Protein AF-A0A8K1GF30-F1 (afdb_monomer)

Mean predicted aligned error: 19.23 Å

pLDDT: mean 71.31, std 22.0, range [22.95, 98.56]

Foldseek 3Di:
DQEEEEAQFAADDDDPLQDFQQFFWAQPVVLDTFLAPDHDPRTDTDCPSTPDDQDGQHCQVVLSVLLQVVCCVVLVGDGYHYQHQNDHQRSARLLDDLRNGRNPRVVNSVSSCVSVVSVVVSLVVDQAEEYEYEGEDAWPVQAWEKAFLQDLVCQQVVNDASCQTLAVLVSVVDDPQGRLCAPANCQHLQNVLCVLDVPHHYERYVVRRGQHVTDHDNGTNCSVPSGDNPHHRYGYIYTYGYPCLCVCVVVDPNSVSSCSSNDPPQFHQDWDWDADPNDIDDTHGDPDAHPPPRPCRQVVQCSLCVCLCVPQDFDWDDDRLEIEGEAEDQDPVRCVSVLVSLQSNLVSCVVSVAFAPLVQAAEAEWADRGPLDWHDRPPDIHHHDDVLSQVVVVCPVLQDDDPVCLVVVLVVVQVRLCRDPPSVPPDPVRSCVVSVHDRSVVSNVVSVVVVVVCVVVVNDPVVVVVVVVVVVDDDDDDDDDPPPDDDDDDDDHRYYYYYYYD

Radius of gyration: 29.89 Å; Cα contacts (8 Å, |Δi|>4): 818; chains: 1; bounding box: 76×62×80 Å

Solvent-accessible surface area (backbone atoms only — not comparable to full-atom values): 28215 Å² total; per-residue (Å²): 137,45,44,36,39,38,21,40,28,39,16,79,45,76,60,85,90,44,64,74,53,70,37,22,12,32,28,77,89,77,71,44,69,43,48,28,83,75,51,58,93,82,33,41,73,25,58,82,84,21,63,56,78,43,75,60,16,72,63,32,54,58,48,50,52,52,50,34,53,48,45,16,60,80,58,76,66,50,66,55,50,75,49,72,36,53,41,22,16,24,47,29,32,61,55,44,59,69,54,74,16,22,33,79,37,68,70,31,43,50,54,44,49,50,55,53,47,52,53,52,54,58,52,71,76,42,94,40,38,42,34,42,38,44,43,48,38,83,60,91,83,60,42,37,32,56,7,37,58,52,48,66,68,31,44,54,71,68,62,70,53,36,59,68,10,10,37,13,38,63,44,68,72,41,83,92,61,52,42,62,43,54,51,19,17,94,78,5,69,26,33,58,41,27,73,48,35,89,87,50,48,26,32,32,4,63,93,31,53,40,51,72,92,53,81,80,66,30,44,52,41,54,29,64,70,65,7,9,40,87,53,68,50,28,20,17,35,21,40,31,39,25,57,58,70,66,66,35,75,84,81,44,57,47,69,54,46,54,45,34,63,71,55,62,58,85,68,39,88,40,62,48,62,56,72,57,97,85,46,71,56,73,80,40,77,41,91,71,80,71,66,90,86,46,87,58,38,65,56,54,48,52,59,72,50,64,64,69,55,76,84,47,80,60,51,70,52,77,57,90,62,41,37,35,44,38,44,72,26,81,48,91,76,46,47,54,65,58,46,50,38,33,49,48,46,42,50,52,28,59,76,69,76,49,54,67,30,67,94,69,38,36,41,40,78,29,42,90,66,41,81,71,78,81,48,51,56,72,97,45,76,50,64,78,46,60,61,62,65,53,49,60,70,63,54,78,77,58,63,80,70,56,84,86,50,50,66,60,52,45,52,50,52,51,56,58,50,51,48,37,88,96,35,73,90,50,53,73,66,55,49,26,58,78,50,71,47,72,56,67,70,58,46,36,52,51,40,55,50,51,54,50,50,41,38,77,72,68,76,41,83,71,53,51,62,62,47,61,66,53,67,81,56,87,84,90,86,87,85,80,91,81,90,82,86,88,90,84,89,78,81,93,44,42,30,45,44,32,43,38,37,49

Secondary structure (DSSP, 8-state):
--EEEEESS---B--TTS-----PEEETTTTEEE--SSPPTTEEE-TTTS-------TTHHHHHHHHHHHHHHHTTS---EEEE--B-TTT--TTS-HHHHHTT-HHHHHHHHHHHHHHHHHHHT-SSEEEEEEEEE--TT-PEEEE-S--HHHHHHT---GGGSTTHHHHHH-TT--HHHHHHSTTSHHHHHHHH-TT--EESSSSS-S-TTS------HHHHHHSTTSSSSEEEEEEEEETHHHHTTTSS-HHHHHHHHH-SSSSSSEEE--EETTEEPPPEEE-SSPPTT-TTHHHHHHHHTTTTTTT--SEEEEETTEEEEEEE-SSTTTTHHHHHHHHHHHHHHHHTT--B-TTT-EEEEESTT------EETTEEPPBPPHHHHHHHHHTT-TT--TTTHHHHHHHHHHHHHTSTT-TTS-HHHHHHHTTPPPHHHHHHHHHHHHHHHHHTT--TTHHHHHHHHTTS----PPPS------------BEEEEEEE-

Structure (mmCIF, N/CA/C/O backbone):
data_AF-A0A8K1GF30-F1
#
_entry.id   AF-A0A8K1GF30-F1
#
loop_
_atom_site.group_PDB
_atom_site.id
_atom_site.type_symbol
_atom_site.label_atom_id
_atom_site.label_alt_id
_atom_site.label_comp_id
_atom_site.label_asym_id
_atom_site.label_entity_id
_atom_site.label_seq_id
_atom_site.pdbx_PDB_ins_code
_atom_site.Cartn_x
_atom_site.Cartn_y
_atom_site.Cartn_z
_atom_site.occupancy
_atom_site.B_iso_or_equiv
_atom_site.auth_seq_id
_atom_site.auth_comp_id
_atom_site.auth_asym_id
_atom_site.auth_atom_id
_atom_site.pdbx_PDB_model_num
ATOM 1 N N . MET A 1 1 ? -14.940 -7.252 7.906 1.00 60.62 1 MET A N 1
ATOM 2 C CA . MET A 1 1 ? -13.647 -6.590 7.618 1.00 60.62 1 MET A CA 1
ATOM 3 C C . MET A 1 1 ? -13.492 -6.584 6.106 1.00 60.62 1 MET A C 1
ATOM 5 O O . MET A 1 1 ? -13.939 -7.530 5.487 1.00 60.62 1 MET A O 1
ATOM 9 N N . ASN A 1 2 ? -12.968 -5.518 5.507 1.00 83.81 2 ASN A N 1
ATOM 10 C CA . ASN A 1 2 ? -12.842 -5.399 4.053 1.00 83.81 2 ASN A CA 1
ATOM 11 C C . ASN A 1 2 ? -11.375 -5.087 3.765 1.00 83.81 2 ASN A C 1
ATOM 13 O O . ASN A 1 2 ? -10.931 -3.955 3.969 1.00 83.81 2 ASN A O 1
ATOM 17 N N . LEU A 1 3 ? -10.620 -6.117 3.395 1.00 86.62 3 LEU A N 1
ATOM 18 C CA . LEU A 1 3 ? -9.175 -6.043 3.236 1.00 86.62 3 LEU A CA 1
ATOM 19 C C . LEU A 1 3 ? -8.741 -6.853 2.020 1.00 86.62 3 LEU A C 1
ATOM 21 O O . LEU A 1 3 ? -9.154 -8.003 1.852 1.00 86.62 3 LEU A O 1
ATOM 25 N N . ILE A 1 4 ? -7.874 -6.243 1.222 1.00 94.62 4 ILE A N 1
ATOM 26 C CA . ILE A 1 4 ? -7.181 -6.880 0.111 1.00 94.62 4 ILE A CA 1
ATOM 27 C C . ILE A 1 4 ? -5.682 -6.849 0.400 1.00 94.62 4 ILE A C 1
ATOM 29 O O . ILE A 1 4 ? -5.136 -5.797 0.725 1.00 94.62 4 ILE A O 1
ATOM 33 N N . LEU A 1 5 ? -5.023 -7.993 0.253 1.00 94.56 5 LEU A N 1
ATOM 34 C CA . LEU A 1 5 ? -3.572 -8.116 0.227 1.00 94.56 5 LEU A CA 1
ATOM 35 C C . LEU A 1 5 ? -3.143 -8.303 -1.231 1.00 94.56 5 LEU A C 1
ATOM 37 O O . LEU A 1 5 ? -3.540 -9.287 -1.860 1.00 94.56 5 LEU A O 1
ATOM 41 N N . SER A 1 6 ? -2.361 -7.372 -1.775 1.00 98.06 6 SER A N 1
ATOM 42 C CA . SER A 1 6 ? -1.796 -7.492 -3.122 1.00 98.06 6 SER A CA 1
ATOM 43 C C . SER A 1 6 ? -0.306 -7.795 -3.060 1.00 98.06 6 SER A C 1
ATOM 45 O O . SER A 1 6 ? 0.425 -7.172 -2.294 1.00 98.06 6 SER A O 1
ATOM 47 N N . VAL A 1 7 ? 0.138 -8.760 -3.865 1.00 96.81 7 VAL A N 1
ATOM 48 C CA . VAL A 1 7 ? 1.539 -9.194 -3.950 1.00 96.81 7 VAL A CA 1
ATOM 49 C C . VAL A 1 7 ? 1.955 -9.234 -5.422 1.00 96.81 7 VAL A C 1
ATOM 51 O O . VAL A 1 7 ? 1.872 -10.285 -6.069 1.00 96.81 7 VAL A O 1
ATOM 54 N N . PRO A 1 8 ? 2.370 -8.095 -5.996 1.00 97.88 8 PRO A N 1
ATOM 55 C CA . PRO A 1 8 ? 2.640 -8.004 -7.428 1.00 97.88 8 PRO A CA 1
ATOM 56 C C . PRO A 1 8 ? 3.997 -8.585 -7.841 1.00 97.88 8 PRO A C 1
ATOM 58 O O . PRO A 1 8 ? 4.168 -8.912 -9.014 1.00 97.88 8 PRO A O 1
ATOM 61 N N . HIS A 1 9 ? 4.971 -8.702 -6.928 1.00 95.81 9 HIS A N 1
ATOM 62 C CA . HIS A 1 9 ? 6.374 -9.003 -7.276 1.00 95.81 9 HIS A CA 1
ATOM 63 C C . HIS A 1 9 ? 6.967 -10.228 -6.569 1.00 95.81 9 HIS A C 1
ATOM 65 O O . HIS A 1 9 ? 8.167 -10.474 -6.679 1.00 95.81 9 HIS A O 1
ATOM 71 N N . GLY A 1 10 ? 6.149 -11.018 -5.871 1.00 85.38 10 GLY A N 1
ATOM 72 C CA . GLY A 1 10 ? 6.614 -12.213 -5.157 1.00 85.38 10 GLY A CA 1
ATOM 73 C C . GLY A 1 10 ? 6.741 -13.478 -6.016 1.00 85.38 10 GLY A C 1
ATOM 74 O O . GLY A 1 10 ? 7.355 -14.453 -5.585 1.00 85.38 10 GLY A O 1
ATOM 75 N N . GLY A 1 11 ? 6.184 -13.475 -7.229 1.00 87.81 11 GLY A N 1
ATOM 76 C CA . GLY A 1 11 ? 6.142 -14.621 -8.136 1.00 87.81 11 GLY A CA 1
ATOM 77 C C . GLY A 1 11 ? 7.501 -15.101 -8.649 1.00 87.81 11 GLY A C 1
ATOM 78 O O . GLY A 1 11 ? 8.447 -14.326 -8.763 1.00 87.81 11 GLY A O 1
ATOM 79 N N . SER A 1 12 ? 7.586 -16.394 -8.978 1.00 89.69 12 SER A N 1
ATOM 80 C CA . SER A 1 12 ? 8.805 -17.058 -9.465 1.00 89.69 12 SER A CA 1
ATOM 81 C C . SER A 1 12 ? 8.670 -17.730 -10.834 1.00 89.69 12 SER A C 1
ATOM 83 O O . SER A 1 12 ? 9.622 -18.345 -11.307 1.00 89.69 12 SER A O 1
ATOM 85 N N . MET A 1 13 ? 7.507 -17.636 -11.484 1.00 94.44 13 MET A N 1
ATOM 86 C CA . MET A 1 13 ? 7.285 -18.252 -12.790 1.00 94.44 13 MET A CA 1
ATOM 87 C C . MET A 1 13 ? 7.980 -17.470 -13.903 1.00 94.44 13 MET A C 1
ATOM 89 O O . MET A 1 13 ? 7.846 -16.249 -14.011 1.00 94.44 13 MET A O 1
ATOM 93 N N . GLU A 1 14 ? 8.650 -18.214 -14.780 1.00 96.25 14 GLU A N 1
ATOM 94 C CA . GLU A 1 14 ? 9.414 -17.698 -15.916 1.00 96.25 14 GLU A CA 1
ATOM 95 C C . GLU A 1 14 ? 8.980 -18.400 -17.213 1.00 96.25 14 GLU A C 1
ATOM 97 O O . GLU A 1 14 ? 9.739 -19.183 -17.792 1.00 96.25 14 GLU A O 1
ATOM 102 N N . PRO A 1 15 ? 7.734 -18.184 -17.670 1.00 96.25 15 PRO A N 1
ATOM 103 C CA . PRO A 1 15 ? 7.261 -18.768 -18.920 1.00 96.25 15 PRO A CA 1
ATOM 104 C C . PRO A 1 15 ? 8.146 -18.328 -20.097 1.00 96.25 15 PRO A C 1
ATOM 106 O O . PRO A 1 15 ? 8.580 -17.177 -20.177 1.00 96.25 15 PRO A O 1
ATOM 109 N N . LYS A 1 16 ? 8.450 -19.265 -21.004 1.00 95.06 16 LYS A N 1
ATOM 110 C CA . LYS A 1 16 ? 9.375 -19.039 -22.134 1.00 95.06 16 LYS A CA 1
ATOM 111 C C . LYS A 1 16 ? 8.778 -18.160 -23.231 1.00 95.06 16 LYS A C 1
ATOM 113 O O . LYS A 1 16 ? 9.516 -17.554 -23.996 1.00 95.06 16 LYS A O 1
ATOM 118 N N . ASP A 1 17 ? 7.459 -18.142 -23.324 1.00 94.00 17 ASP A N 1
ATOM 119 C CA . ASP A 1 17 ? 6.659 -17.387 -24.282 1.00 94.00 17 ASP A CA 1
ATOM 120 C C . ASP A 1 17 ? 6.442 -15.923 -23.872 1.00 94.00 17 ASP A C 1
ATOM 122 O O . ASP A 1 17 ? 5.956 -15.141 -24.683 1.00 94.00 17 ASP A O 1
ATOM 126 N N . ILE A 1 18 ? 6.858 -15.534 -22.660 1.00 96.50 18 ILE A N 1
ATOM 127 C CA . ILE A 1 18 ? 6.951 -14.133 -22.238 1.00 96.50 18 ILE A CA 1
ATOM 128 C C . ILE A 1 18 ? 8.437 -13.738 -22.209 1.00 96.50 18 ILE A C 1
ATOM 130 O O . ILE A 1 18 ? 9.180 -14.271 -21.379 1.00 96.50 18 ILE A O 1
ATOM 134 N N . PRO A 1 19 ? 8.907 -12.847 -23.098 1.00 95.25 19 PRO A N 1
ATOM 135 C CA . PRO A 1 19 ? 10.278 -12.336 -23.069 1.00 95.25 19 PRO A CA 1
ATOM 136 C C . PRO A 1 19 ? 10.585 -11.491 -21.819 1.00 95.25 19 PRO A C 1
ATOM 138 O O . PRO A 1 19 ? 9.683 -10.980 -21.158 1.00 95.25 19 PRO A O 1
ATOM 141 N N . ASP A 1 20 ? 11.870 -11.322 -21.499 1.00 95.25 20 ASP A N 1
ATOM 142 C CA . ASP A 1 20 ? 12.315 -10.560 -20.324 1.00 95.25 20 ASP A CA 1
ATOM 143 C C . ASP A 1 20 ? 12.381 -9.055 -20.619 1.00 95.25 20 ASP A C 1
ATOM 145 O O . ASP A 1 20 ? 12.997 -8.616 -21.594 1.00 95.25 20 ASP A O 1
ATOM 149 N N . ARG A 1 21 ? 11.781 -8.235 -19.752 1.00 93.12 21 ARG A N 1
ATOM 150 C CA . ARG A 1 21 ? 11.827 -6.765 -19.799 1.00 93.12 21 ARG A CA 1
ATOM 151 C C . ARG A 1 21 ? 13.163 -6.247 -19.261 1.00 93.12 21 ARG A C 1
ATOM 153 O O . ARG A 1 21 ? 13.226 -5.696 -18.164 1.00 93.12 21 ARG A O 1
ATOM 160 N N . GLU A 1 22 ? 14.245 -6.443 -20.008 1.00 85.62 22 GLU A N 1
ATOM 161 C CA . GLU A 1 22 ? 15.598 -6.051 -19.576 1.00 85.62 22 GLU A CA 1
ATOM 162 C C . GLU A 1 22 ? 15.847 -4.533 -19.654 1.00 85.62 22 GLU A C 1
ATOM 164 O O . GLU A 1 22 ? 16.436 -3.941 -18.746 1.00 85.62 22 GLU A O 1
ATOM 169 N N . ALA A 1 23 ? 15.394 -3.888 -20.733 1.00 91.69 23 ALA A N 1
ATOM 170 C CA . ALA A 1 23 ? 15.502 -2.447 -20.948 1.00 91.69 23 ALA A CA 1
ATOM 171 C C . ALA A 1 23 ? 14.466 -1.973 -21.971 1.00 91.69 23 ALA A C 1
ATOM 173 O O . ALA A 1 23 ? 14.197 -2.669 -22.947 1.00 91.69 23 ALA A O 1
ATOM 174 N N . ALA A 1 24 ? 13.922 -0.771 -21.777 1.00 94.00 24 ALA A N 1
ATOM 175 C CA . ALA A 1 24 ? 13.051 -0.140 -22.765 1.00 94.00 24 ALA A CA 1
ATOM 176 C C . ALA A 1 24 ? 13.849 0.648 -23.821 1.00 94.00 24 ALA A C 1
ATOM 178 O O . ALA A 1 24 ? 15.055 0.893 -23.686 1.00 94.00 24 ALA A O 1
ATOM 179 N N . CYS A 1 25 ? 13.157 1.046 -24.886 1.00 96.12 25 CYS A N 1
ATOM 180 C CA . CYS A 1 25 ? 13.719 1.773 -26.014 1.00 96.12 25 CYS A CA 1
ATOM 181 C C . CYS A 1 25 ? 13.732 3.277 -25.742 1.00 96.12 25 CYS A C 1
ATOM 183 O O . CYS A 1 25 ? 12.695 3.886 -25.507 1.00 96.12 25 CYS A O 1
ATOM 185 N N . TRP A 1 26 ? 14.906 3.889 -25.792 1.00 97.25 26 TRP A N 1
ATOM 186 C CA . TRP A 1 26 ? 15.100 5.325 -25.665 1.00 97.25 26 TRP A CA 1
ATOM 187 C C . TRP A 1 26 ? 15.031 6.008 -27.028 1.00 97.25 26 TRP A C 1
ATOM 189 O O . TRP A 1 26 ? 15.824 5.694 -27.922 1.00 97.25 26 TRP A O 1
ATOM 199 N N . ASP A 1 27 ? 14.125 6.973 -27.168 1.00 96.56 27 ASP A N 1
ATOM 200 C CA . ASP A 1 27 ? 14.089 7.896 -28.299 1.00 96.56 27 ASP A CA 1
ATOM 201 C C . ASP A 1 27 ? 14.751 9.225 -27.906 1.00 96.56 27 ASP A C 1
ATOM 203 O O . ASP A 1 27 ? 14.220 10.024 -27.130 1.00 96.56 27 ASP A O 1
ATOM 207 N N . ALA A 1 28 ? 15.932 9.475 -28.474 1.00 94.12 28 ALA A N 1
ATOM 208 C CA . ALA A 1 28 ? 16.706 10.681 -28.207 1.00 94.12 28 ALA A CA 1
ATOM 209 C C . ALA A 1 28 ? 16.080 11.958 -28.797 1.00 94.12 28 ALA A C 1
ATOM 211 O O . ALA A 1 28 ? 16.417 13.054 -28.352 1.00 94.12 28 ALA A O 1
ATOM 212 N N . LYS A 1 29 ? 15.188 11.852 -29.793 1.00 94.44 29 LYS A N 1
ATOM 213 C CA . LYS A 1 29 ? 14.527 13.018 -30.399 1.00 94.44 29 LYS A CA 1
ATOM 214 C C . LYS A 1 29 ? 13.434 13.562 -29.493 1.00 94.44 29 LYS A C 1
ATOM 216 O O . LYS A 1 29 ? 13.306 14.775 -29.353 1.00 94.44 29 LYS A O 1
ATOM 221 N N . THR A 1 30 ? 12.651 12.674 -28.892 1.00 94.69 30 THR A N 1
ATOM 222 C CA . THR A 1 30 ? 11.544 13.033 -27.994 1.00 94.69 30 THR A CA 1
ATOM 223 C C . THR A 1 30 ? 11.958 13.058 -26.527 1.00 94.69 30 THR A C 1
ATOM 225 O O . THR A 1 30 ? 11.203 13.555 -25.697 1.00 94.69 30 THR A O 1
ATOM 228 N N . SER A 1 31 ? 13.155 12.558 -26.201 1.00 94.44 31 SER A N 1
ATOM 229 C CA . SER A 1 31 ? 13.614 12.339 -24.826 1.00 94.44 31 SER A CA 1
ATOM 230 C C . SER A 1 31 ? 12.641 11.469 -24.020 1.00 94.44 31 SER A C 1
ATOM 232 O O . SER A 1 31 ? 12.315 11.787 -22.876 1.00 94.44 31 SER A O 1
ATOM 234 N N . SER A 1 32 ? 12.143 10.387 -24.628 1.00 94.69 32 SER A N 1
ATOM 235 C CA . SER A 1 32 ? 11.135 9.518 -24.013 1.00 94.69 32 SER A CA 1
ATOM 236 C C . SER A 1 32 ? 11.457 8.033 -24.142 1.00 94.69 32 SER A C 1
ATOM 238 O O . SER A 1 32 ? 12.103 7.595 -25.095 1.00 94.69 32 SER A O 1
ATOM 240 N N . CYS A 1 33 ? 10.929 7.252 -23.202 1.00 95.19 33 CYS A N 1
ATOM 241 C CA . CYS A 1 33 ? 10.996 5.797 -23.225 1.00 95.19 33 CYS A CA 1
ATOM 242 C C . CYS A 1 33 ? 9.786 5.191 -23.935 1.00 95.19 33 CYS A C 1
ATOM 244 O O . CYS A 1 33 ? 8.649 5.590 -23.696 1.00 95.19 33 CYS A O 1
ATOM 246 N N . ILE A 1 34 ? 10.051 4.203 -24.782 1.00 95.69 34 ILE A N 1
ATOM 247 C CA . ILE A 1 34 ? 9.074 3.365 -25.467 1.00 95.69 34 ILE A CA 1
ATOM 248 C C . ILE A 1 34 ? 9.237 1.954 -24.901 1.00 95.69 34 ILE A C 1
ATOM 250 O O . ILE A 1 34 ? 10.290 1.328 -25.041 1.00 95.69 34 ILE A O 1
ATOM 254 N N . PHE A 1 35 ? 8.203 1.463 -24.227 1.00 95.25 35 PHE A N 1
ATOM 255 C CA . PHE A 1 35 ? 8.204 0.154 -23.580 1.00 95.25 35 PHE A CA 1
ATOM 256 C C . PHE A 1 35 ? 7.887 -0.937 -24.607 1.00 95.25 35 PHE A C 1
ATOM 258 O O . PHE A 1 35 ? 6.734 -1.291 -24.823 1.00 95.25 35 PHE A O 1
ATOM 265 N N . SER A 1 36 ? 8.925 -1.410 -25.292 1.00 93.50 36 SER A N 1
ATOM 266 C CA . SER A 1 36 ? 8.856 -2.431 -26.340 1.00 93.50 36 SER A CA 1
ATOM 267 C C . SER A 1 36 ? 10.139 -3.257 -26.329 1.00 93.50 36 SER A C 1
ATOM 269 O O . SER A 1 36 ? 11.207 -2.735 -25.999 1.00 93.50 36 SER A O 1
ATOM 271 N N . HIS A 1 37 ? 10.050 -4.528 -26.726 1.00 90.12 37 HIS A N 1
ATOM 272 C CA . HIS A 1 37 ? 11.236 -5.341 -27.012 1.00 90.12 37 HIS A CA 1
ATOM 273 C C . HIS A 1 37 ? 11.886 -4.939 -28.341 1.00 90.12 37 HIS A C 1
ATOM 275 O O . HIS A 1 37 ? 13.110 -4.837 -28.419 1.00 90.12 37 HIS A O 1
ATOM 281 N N . ASP A 1 38 ? 11.066 -4.644 -29.352 1.00 92.06 38 ASP A N 1
ATOM 282 C CA . ASP A 1 38 ? 11.513 -4.222 -30.674 1.00 92.06 38 ASP A CA 1
ATOM 283 C C . ASP A 1 38 ? 11.531 -2.696 -30.745 1.00 92.06 38 ASP A C 1
ATOM 285 O O . ASP A 1 38 ? 10.482 -2.044 -30.796 1.00 92.06 38 ASP A O 1
ATOM 289 N N . CYS A 1 39 ? 12.729 -2.110 -30.724 1.00 93.88 39 CYS A N 1
ATOM 290 C CA . CYS A 1 39 ? 12.868 -0.661 -30.769 1.00 93.88 39 CYS A CA 1
ATOM 291 C C . CYS A 1 39 ? 12.465 -0.090 -32.130 1.00 93.88 39 CYS A C 1
ATOM 293 O O . CYS A 1 39 ? 13.038 -0.483 -33.152 1.00 93.88 39 CYS A O 1
ATOM 295 N N . PRO A 1 40 ? 11.534 0.885 -32.164 1.00 94.25 40 PRO A N 1
ATOM 296 C CA . PRO A 1 40 ? 11.207 1.597 -33.388 1.00 94.25 40 PRO A CA 1
ATOM 297 C C . PRO A 1 40 ? 12.442 2.252 -34.027 1.00 94.25 40 PRO A C 1
ATOM 299 O O . PRO A 1 40 ? 13.366 2.659 -33.308 1.00 94.25 40 PRO A O 1
ATOM 302 N N . PRO A 1 41 ? 12.462 2.430 -35.361 1.00 94.69 41 PRO A N 1
ATOM 303 C CA . PRO A 1 41 ? 13.565 3.087 -36.052 1.00 94.69 41 PRO A CA 1
ATOM 304 C C . PRO A 1 41 ? 13.917 4.449 -35.439 1.00 94.69 41 PRO A C 1
ATOM 306 O O . PRO A 1 41 ? 13.073 5.335 -35.332 1.00 94.69 41 PRO A O 1
ATOM 309 N N . GLY A 1 42 ? 15.188 4.626 -35.074 1.00 92.38 42 GLY A N 1
ATOM 310 C CA . GLY A 1 42 ? 15.682 5.851 -34.435 1.00 92.38 42 GLY A CA 1
ATOM 311 C C . GLY A 1 42 ? 15.669 5.834 -32.903 1.00 92.38 42 GLY A C 1
ATOM 312 O O . GLY A 1 42 ? 16.174 6.783 -32.308 1.00 92.38 42 GLY A O 1
ATOM 313 N N . SER A 1 43 ? 15.173 4.762 -32.281 1.00 96.00 43 SER A N 1
ATOM 314 C CA . SER A 1 43 ? 15.310 4.496 -30.845 1.00 96.00 43 SER A CA 1
ATOM 315 C C . SER A 1 43 ? 16.260 3.322 -30.583 1.00 96.00 43 SER A C 1
ATOM 317 O O . SER A 1 43 ? 16.504 2.501 -31.470 1.00 96.00 43 SER A O 1
ATOM 319 N N . ILE A 1 44 ? 16.829 3.253 -29.378 1.00 94.81 44 ILE A N 1
ATOM 320 C CA . ILE A 1 44 ? 17.771 2.195 -28.971 1.00 94.81 44 ILE A CA 1
ATOM 321 C C . ILE A 1 44 ? 17.428 1.660 -27.584 1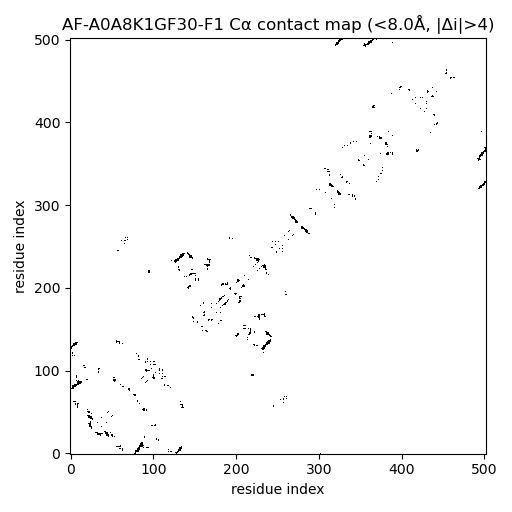.00 94.81 44 ILE A C 1
ATOM 323 O O . ILE A 1 44 ? 17.042 2.433 -26.711 1.00 94.81 44 ILE A O 1
ATOM 327 N N . GLN A 1 45 ? 17.611 0.361 -27.336 1.00 93.88 45 GLN A N 1
ATOM 328 C CA . GLN A 1 45 ? 17.485 -0.162 -25.974 1.00 93.88 45 GLN A CA 1
ATOM 329 C C . GLN A 1 45 ? 18.537 0.494 -25.079 1.00 93.88 45 GLN A C 1
ATOM 331 O O . GLN A 1 45 ? 19.725 0.520 -25.409 1.00 93.88 45 GLN A O 1
ATOM 336 N N . SER A 1 46 ? 18.102 1.045 -23.948 1.00 92.94 46 SER A N 1
ATOM 337 C CA . SER A 1 46 ? 19.001 1.723 -23.018 1.00 92.94 46 SER A CA 1
ATOM 338 C C . SER A 1 46 ? 18.559 1.506 -21.582 1.00 92.94 46 SER A C 1
ATOM 340 O O . SER A 1 46 ? 17.632 2.150 -21.099 1.00 92.94 46 SER A O 1
ATOM 342 N N . SER A 1 47 ? 19.285 0.656 -20.855 1.00 91.06 47 SER A N 1
ATOM 343 C CA . SER A 1 47 ? 19.097 0.471 -19.408 1.00 91.06 47 SER A CA 1
ATOM 344 C C . SER A 1 47 ? 19.542 1.686 -18.583 1.00 91.06 47 SER A C 1
ATOM 346 O O . SER A 1 47 ? 19.224 1.780 -17.397 1.00 91.06 47 SER A O 1
ATOM 348 N N . LYS A 1 48 ? 20.274 2.620 -19.207 1.00 92.56 48 LYS A N 1
ATOM 349 C CA . LYS A 1 48 ? 20.704 3.879 -18.597 1.00 92.56 48 LYS A CA 1
ATOM 350 C C . LYS A 1 48 ? 19.587 4.921 -18.610 1.00 92.56 48 LYS A C 1
ATOM 352 O O . LYS A 1 48 ? 19.316 5.512 -17.571 1.00 92.56 48 LYS A O 1
ATOM 357 N N . GLU A 1 49 ? 18.977 5.146 -19.772 1.00 93.69 49 GLU A N 1
ATOM 358 C CA . GLU A 1 49 ? 17.949 6.183 -19.943 1.00 93.69 49 GLU A CA 1
ATOM 359 C C . GLU A 1 49 ? 16.550 5.642 -19.598 1.00 93.69 49 GLU A C 1
ATOM 361 O O . GLU A 1 49 ? 15.764 6.314 -18.938 1.00 93.69 49 GLU A O 1
ATOM 366 N N . CYS A 1 50 ? 16.265 4.388 -19.964 1.00 91.94 50 CYS A N 1
ATOM 367 C CA . CYS A 1 50 ? 14.980 3.718 -19.764 1.00 91.94 50 CYS A CA 1
ATOM 368 C C . CYS A 1 50 ? 15.121 2.510 -18.839 1.00 91.94 50 CYS A C 1
ATOM 370 O O . CYS A 1 50 ? 14.902 1.355 -19.220 1.00 91.94 50 CYS A O 1
ATOM 372 N N . LYS A 1 51 ? 15.527 2.793 -17.600 1.00 89.88 51 LYS A N 1
ATOM 373 C CA . LYS A 1 51 ? 15.707 1.778 -16.566 1.00 89.88 51 LYS A CA 1
ATOM 374 C C . LYS A 1 51 ? 14.364 1.185 -16.147 1.00 89.88 51 LYS A C 1
ATOM 376 O O . LYS A 1 51 ? 13.476 1.907 -15.703 1.00 89.88 51 LYS A O 1
ATOM 381 N N . VAL A 1 52 ? 14.277 -0.140 -16.177 1.00 91.50 52 VAL A N 1
ATOM 382 C CA . VAL A 1 52 ? 13.151 -0.902 -15.631 1.00 91.50 52 VAL A CA 1
ATOM 383 C C . VAL A 1 52 ? 13.585 -1.732 -14.432 1.00 91.50 52 VAL A C 1
ATOM 385 O O . VAL A 1 52 ? 14.747 -2.122 -14.296 1.00 91.50 52 VAL A O 1
ATOM 388 N N . SER A 1 53 ? 12.647 -1.971 -13.521 1.00 89.75 53 SER A N 1
ATOM 389 C CA . SER A 1 53 ? 12.865 -2.847 -12.374 1.00 89.75 53 SER A CA 1
ATOM 390 C C . SER A 1 53 ? 12.555 -4.291 -12.754 1.00 89.75 53 SER A C 1
ATOM 392 O O . SER A 1 53 ? 11.475 -4.589 -13.265 1.00 89.75 53 SER A O 1
ATOM 394 N N . THR A 1 54 ? 13.504 -5.176 -12.466 1.00 90.19 54 THR A N 1
ATOM 395 C CA . THR A 1 54 ? 13.457 -6.603 -12.820 1.00 90.19 54 THR A CA 1
ATOM 396 C C . THR A 1 54 ? 13.509 -7.525 -11.605 1.00 90.19 54 THR A C 1
ATOM 398 O O . THR A 1 54 ? 13.169 -8.698 -11.712 1.00 90.19 54 THR A O 1
ATOM 401 N N . ASN A 1 55 ? 13.913 -7.004 -10.445 1.00 89.31 55 ASN A N 1
ATOM 402 C CA . ASN A 1 55 ? 14.124 -7.802 -9.242 1.00 89.31 55 ASN A CA 1
ATOM 403 C C . ASN A 1 55 ? 12.809 -8.312 -8.644 1.00 89.31 55 ASN A C 1
ATOM 405 O O . ASN A 1 55 ? 11.827 -7.577 -8.575 1.00 89.31 55 ASN A O 1
ATOM 409 N N . GLN A 1 56 ? 12.847 -9.553 -8.169 1.00 85.19 56 GLN A N 1
ATOM 410 C CA . GLN A 1 56 ? 11.786 -10.175 -7.387 1.00 85.19 56 GLN A CA 1
ATOM 411 C C . GLN A 1 56 ? 11.786 -9.673 -5.941 1.00 85.19 56 GLN A C 1
ATOM 413 O O . GLN A 1 56 ? 12.844 -9.575 -5.307 1.00 85.19 56 GLN A O 1
ATOM 418 N N . ASP A 1 57 ? 10.592 -9.515 -5.386 1.00 86.75 57 ASP A N 1
ATOM 419 C CA . ASP A 1 57 ? 10.380 -9.207 -3.980 1.00 86.75 57 ASP A CA 1
ATOM 420 C C . ASP A 1 57 ? 10.259 -10.516 -3.198 1.00 86.75 57 ASP A C 1
ATOM 422 O O . ASP A 1 57 ? 9.175 -11.077 -3.010 1.00 86.75 57 ASP A O 1
ATOM 426 N N . ARG A 1 58 ? 11.406 -11.055 -2.781 1.00 74.50 58 ARG A N 1
ATOM 427 C CA . ARG A 1 58 ? 11.463 -12.362 -2.112 1.00 74.50 58 ARG A CA 1
ATOM 428 C C . ARG A 1 58 ? 10.603 -12.386 -0.846 1.00 74.50 58 ARG A C 1
ATOM 430 O O . ARG A 1 58 ? 10.593 -11.423 -0.085 1.00 74.50 58 ARG A O 1
ATOM 437 N N . TYR A 1 59 ? 9.966 -13.530 -0.601 1.00 72.38 59 TYR A N 1
ATOM 438 C CA . TYR A 1 59 ? 9.187 -13.849 0.602 1.00 72.38 59 TYR A CA 1
ATOM 439 C C . TYR A 1 59 ? 7.881 -13.059 0.801 1.00 72.38 59 TYR A C 1
ATOM 441 O O . TYR A 1 59 ? 7.197 -13.238 1.809 1.00 72.38 59 TYR A O 1
ATOM 449 N N . THR A 1 60 ? 7.505 -12.186 -0.138 1.00 79.50 60 THR A N 1
ATOM 450 C CA . THR A 1 60 ? 6.287 -11.366 -0.021 1.00 79.50 60 THR A CA 1
ATOM 451 C C . THR A 1 60 ? 4.996 -12.182 -0.140 1.00 79.50 60 THR A C 1
ATOM 453 O O . THR A 1 60 ? 4.011 -11.841 0.516 1.00 79.50 60 THR A O 1
ATOM 456 N N . ILE A 1 61 ? 4.999 -13.294 -0.892 1.00 79.94 61 ILE A N 1
ATOM 457 C CA . ILE A 1 61 ? 3.862 -14.233 -0.956 1.00 79.94 61 ILE A CA 1
ATOM 458 C C . ILE A 1 61 ? 3.633 -14.856 0.418 1.00 79.94 61 ILE A C 1
ATOM 460 O O . ILE A 1 61 ? 2.515 -14.856 0.930 1.00 79.94 61 ILE A O 1
ATOM 464 N N . GLU A 1 62 ? 4.699 -15.356 1.030 1.00 75.81 62 GLU A N 1
ATOM 465 C CA . GLU A 1 62 ? 4.665 -16.022 2.320 1.00 75.81 62 GLU A CA 1
ATOM 466 C C . GLU A 1 62 ? 4.262 -15.042 3.426 1.00 75.81 62 GLU A C 1
ATOM 468 O O . GLU A 1 62 ? 3.479 -15.399 4.304 1.00 75.81 62 GLU A O 1
ATOM 473 N N . VAL A 1 63 ? 4.734 -13.789 3.364 1.00 75.00 63 VAL A N 1
ATOM 474 C CA . VAL A 1 63 ? 4.285 -12.724 4.273 1.00 75.00 63 VAL A CA 1
ATOM 475 C C . VAL A 1 63 ? 2.787 -12.468 4.122 1.00 75.00 63 VAL A C 1
ATOM 477 O O . VAL A 1 63 ? 2.087 -12.401 5.130 1.00 75.00 63 VAL A O 1
ATOM 480 N N . ALA A 1 64 ? 2.271 -12.351 2.897 1.00 79.25 64 ALA A N 1
ATOM 481 C CA . ALA A 1 64 ? 0.848 -12.112 2.671 1.00 79.25 64 ALA A CA 1
ATOM 482 C C . ALA A 1 64 ? -0.026 -13.282 3.148 1.00 79.25 64 ALA A C 1
ATOM 484 O O . ALA A 1 64 ? -1.063 -13.066 3.771 1.00 79.25 64 ALA A O 1
ATOM 485 N N . GLN A 1 65 ? 0.407 -14.521 2.902 1.00 80.81 65 GLN A N 1
ATOM 486 C CA . GLN A 1 65 ? -0.279 -15.727 3.370 1.00 80.81 65 GLN A CA 1
ATOM 487 C C . GLN A 1 65 ? -0.287 -15.812 4.899 1.00 80.81 65 GLN A C 1
ATOM 489 O O . GLN A 1 65 ? -1.337 -16.042 5.495 1.00 80.81 65 GLN A O 1
ATOM 494 N N . ALA A 1 66 ? 0.857 -15.569 5.543 1.00 72.81 66 ALA A N 1
ATOM 495 C CA . ALA A 1 66 ? 0.953 -15.554 6.998 1.00 72.81 66 ALA A CA 1
ATOM 496 C C . ALA A 1 66 ? 0.109 -14.426 7.616 1.00 72.81 66 ALA A C 1
ATOM 498 O O . ALA A 1 66 ? -0.588 -14.656 8.601 1.00 72.81 66 ALA A O 1
ATOM 499 N N . LEU A 1 67 ? 0.100 -13.235 7.006 1.00 73.00 67 LEU A N 1
ATOM 500 C CA . LEU A 1 67 ? -0.772 -12.130 7.408 1.00 73.00 67 LEU A CA 1
ATOM 501 C C . LEU A 1 67 ? -2.253 -12.512 7.294 1.00 73.00 67 LEU A C 1
ATOM 503 O O . LEU A 1 67 ? -3.028 -12.225 8.201 1.00 73.00 67 LEU A O 1
ATOM 507 N N . ALA A 1 68 ? -2.658 -13.174 6.213 1.00 78.50 68 ALA A N 1
ATOM 508 C CA . ALA A 1 68 ? -4.041 -13.594 6.034 1.00 78.50 68 ALA A CA 1
ATOM 509 C C . ALA A 1 68 ? -4.486 -14.657 7.047 1.00 78.50 68 ALA A C 1
ATOM 511 O O . ALA A 1 68 ? -5.593 -14.556 7.577 1.00 78.50 68 ALA A O 1
ATOM 512 N N . GLU A 1 69 ? -3.637 -15.645 7.345 1.00 75.12 69 GLU A N 1
ATOM 513 C CA . GLU A 1 69 ? -3.930 -16.652 8.372 1.00 75.12 69 GLU A CA 1
ATOM 514 C C . GLU A 1 69 ? -3.980 -16.039 9.775 1.00 75.12 69 GLU A C 1
ATOM 516 O O . GLU A 1 69 ? -4.874 -16.372 10.554 1.00 75.12 69 GLU A O 1
ATOM 521 N N . GLU A 1 70 ? -3.094 -15.089 10.090 1.00 70.38 70 GLU A N 1
ATOM 522 C CA . GLU A 1 70 ? -3.149 -14.379 11.370 1.00 70.38 70 GLU A CA 1
ATOM 523 C C . GLU A 1 70 ? -4.428 -13.545 11.476 1.00 70.38 70 GLU A C 1
ATOM 525 O O . GLU A 1 70 ? -5.140 -13.632 12.474 1.00 70.38 70 GLU A O 1
ATOM 530 N N . ILE A 1 71 ? -4.793 -12.810 10.419 1.00 71.69 71 ILE A N 1
ATOM 531 C CA . ILE A 1 71 ? -6.056 -12.065 10.366 1.00 71.69 71 ILE A CA 1
ATOM 532 C C . ILE A 1 71 ? -7.235 -13.006 10.586 1.00 71.69 71 ILE A C 1
ATOM 534 O O . ILE A 1 71 ? -8.095 -12.719 11.415 1.00 71.69 71 ILE A O 1
ATOM 538 N N . LYS A 1 72 ? -7.269 -14.151 9.907 1.00 77.81 72 LYS A N 1
ATOM 539 C CA . LYS A 1 72 ? -8.309 -15.168 10.084 1.00 77.81 72 LYS A CA 1
ATOM 540 C C . LYS A 1 72 ? -8.384 -15.678 11.515 1.00 77.81 72 LYS A C 1
ATOM 542 O O . LYS A 1 72 ? -9.485 -15.823 12.042 1.00 77.81 72 LYS A O 1
ATOM 547 N N . SER A 1 73 ? -7.236 -15.911 12.142 1.00 70.62 73 SER A N 1
ATOM 548 C CA . SER A 1 73 ? -7.131 -16.339 13.535 1.00 70.62 73 SER A CA 1
ATOM 549 C C . SER A 1 73 ? -7.716 -15.291 14.490 1.00 70.62 73 SER A C 1
ATOM 551 O O . SER A 1 73 ? -8.659 -15.588 15.228 1.00 70.62 73 SER A O 1
ATOM 553 N N . ILE A 1 74 ? -7.235 -14.043 14.426 1.00 65.25 74 ILE A N 1
ATOM 554 C CA . ILE A 1 74 ? -7.628 -12.969 15.358 1.00 65.25 74 ILE A CA 1
ATOM 555 C C . ILE A 1 74 ? -9.051 -12.449 15.128 1.00 65.25 74 ILE A C 1
ATOM 557 O O . ILE A 1 74 ? -9.643 -11.847 16.019 1.00 65.25 74 ILE A O 1
ATOM 561 N N . THR A 1 75 ? -9.602 -12.651 13.931 1.00 67.94 75 THR A N 1
ATOM 562 C CA . THR A 1 75 ? -10.977 -12.260 13.581 1.00 67.94 75 THR A CA 1
ATOM 563 C C . THR A 1 75 ? -11.970 -13.416 13.679 1.00 67.94 75 THR A C 1
ATOM 565 O O . THR A 1 75 ? -13.130 -13.249 13.305 1.00 67.94 75 THR A O 1
ATOM 568 N N . HIS A 1 76 ? -11.530 -14.586 14.152 1.00 74.94 76 HIS A N 1
ATOM 569 C CA . HIS A 1 76 ? -12.350 -15.792 14.276 1.00 74.94 76 HIS A CA 1
ATOM 570 C C . HIS A 1 76 ? -13.028 -16.228 12.963 1.00 74.94 76 HIS A C 1
ATOM 572 O O . HIS A 1 76 ? -14.151 -16.728 12.966 1.00 74.94 76 HIS A O 1
ATOM 578 N N . GLY A 1 77 ? -12.321 -16.083 11.836 1.00 76.62 77 GLY A N 1
ATOM 579 C CA . GLY A 1 77 ? -12.718 -16.661 10.551 1.00 76.62 77 GLY A CA 1
ATOM 580 C C . GLY A 1 77 ? -12.822 -15.690 9.376 1.00 76.62 77 GLY A C 1
ATOM 581 O O . GLY A 1 77 ? -13.100 -16.152 8.270 1.00 76.62 77 GLY A O 1
ATOM 582 N N . PHE A 1 78 ? -12.582 -14.385 9.550 1.00 80.94 78 PHE A N 1
ATOM 583 C CA . PHE A 1 78 ? -12.522 -13.482 8.399 1.00 80.94 78 PHE A CA 1
ATOM 584 C C . PHE A 1 78 ? -11.223 -13.692 7.612 1.00 80.94 78 PHE A C 1
ATOM 586 O O . PHE A 1 78 ? -10.128 -13.543 8.141 1.00 80.94 78 PHE A O 1
ATOM 593 N N . PHE A 1 79 ? -11.346 -13.992 6.322 1.00 82.44 79 PHE A N 1
ATOM 594 C CA . PHE A 1 79 ? -10.205 -14.173 5.432 1.00 82.44 79 PHE A CA 1
ATOM 595 C C . PHE A 1 79 ? -10.123 -13.002 4.446 1.00 82.44 79 PHE A C 1
ATOM 597 O O . PHE A 1 79 ? -11.104 -12.760 3.736 1.00 82.44 79 PHE A O 1
ATOM 604 N N . PRO A 1 80 ? -9.004 -12.257 4.385 1.00 87.50 80 PRO A N 1
ATOM 605 C CA . PRO A 1 80 ? -8.856 -11.187 3.407 1.00 87.50 80 PRO A CA 1
ATOM 606 C C . PRO A 1 80 ? -8.774 -11.750 1.986 1.00 87.50 80 PRO A C 1
ATOM 608 O O . PRO A 1 80 ? -8.349 -12.886 1.774 1.00 87.50 80 PRO A O 1
ATOM 611 N N . HIS A 1 81 ? -9.127 -10.939 0.991 1.00 93.19 81 HIS A N 1
ATOM 612 C CA . HIS A 1 81 ? -8.797 -11.284 -0.389 1.00 93.19 81 HIS A CA 1
ATOM 613 C C . HIS A 1 81 ? -7.280 -11.201 -0.563 1.00 93.19 81 HIS A C 1
ATOM 615 O O . HIS A 1 81 ? -6.671 -10.212 -0.163 1.00 93.19 81 HIS A O 1
ATOM 621 N N . ILE A 1 82 ? -6.674 -12.215 -1.175 1.00 93.62 82 ILE A N 1
ATOM 622 C CA . ILE A 1 82 ? -5.242 -12.232 -1.480 1.00 93.62 82 ILE A CA 1
ATOM 623 C C . ILE A 1 82 ? -5.095 -12.365 -2.993 1.00 93.62 82 ILE A C 1
ATOM 625 O O . ILE A 1 82 ? -5.574 -13.342 -3.567 1.00 93.62 82 ILE A O 1
ATOM 629 N N . ILE A 1 83 ? -4.449 -11.393 -3.634 1.00 97.75 83 ILE A N 1
ATOM 630 C CA . ILE A 1 83 ? -4.159 -11.417 -5.071 1.00 97.75 83 ILE A CA 1
ATOM 631 C C . ILE A 1 83 ? -2.645 -11.467 -5.251 1.00 97.75 83 ILE A C 1
ATOM 633 O O . ILE A 1 83 ? -1.929 -10.541 -4.873 1.00 97.75 83 ILE A O 1
ATOM 637 N N . ILE A 1 84 ? -2.164 -12.573 -5.816 1.00 95.69 84 ILE A N 1
ATOM 638 C CA . ILE A 1 84 ? -0.740 -12.860 -5.994 1.00 95.69 84 ILE A CA 1
ATOM 639 C C . ILE A 1 84 ? -0.438 -12.947 -7.483 1.00 95.69 84 ILE A C 1
ATOM 641 O O . ILE A 1 84 ? -1.057 -13.726 -8.207 1.00 95.69 84 ILE A O 1
ATOM 645 N N . ASN A 1 85 ? 0.554 -12.181 -7.927 1.00 96.75 85 ASN A N 1
ATOM 646 C CA . ASN A 1 85 ? 1.174 -12.404 -9.220 1.00 96.75 85 ASN A CA 1
ATOM 647 C C . ASN A 1 85 ? 2.237 -13.498 -9.070 1.00 96.75 85 ASN A C 1
ATOM 649 O O . ASN A 1 85 ? 3.197 -13.345 -8.314 1.00 96.75 85 ASN A O 1
ATOM 653 N N . HIS A 1 86 ? 2.074 -14.596 -9.805 1.00 94.94 86 HIS A N 1
ATOM 654 C CA . HIS A 1 86 ? 3.037 -15.694 -9.808 1.00 94.94 86 HIS A CA 1
ATOM 655 C C . HIS A 1 86 ? 4.169 -15.510 -10.828 1.00 94.94 86 HIS A C 1
ATOM 657 O O . HIS A 1 86 ? 5.149 -16.248 -10.749 1.00 94.94 86 HIS A O 1
ATOM 663 N N . LEU A 1 87 ? 4.081 -14.544 -11.748 1.00 96.19 87 LEU A N 1
ATOM 664 C CA . LEU A 1 87 ? 5.158 -14.231 -12.691 1.00 96.19 87 LEU A CA 1
ATOM 665 C C . LEU A 1 87 ? 6.308 -13.487 -12.006 1.00 96.19 87 LEU A C 1
ATOM 667 O O . LEU A 1 87 ? 6.087 -12.638 -11.143 1.00 96.19 87 LEU A O 1
ATOM 671 N N . GLN A 1 88 ? 7.534 -13.764 -12.449 1.00 94.62 88 GLN A N 1
ATOM 672 C CA . GLN A 1 88 ? 8.686 -12.922 -12.135 1.00 94.62 88 GLN A CA 1
ATOM 673 C C . GLN A 1 88 ? 8.469 -11.486 -12.628 1.00 94.62 88 GLN A C 1
ATOM 675 O O . GLN A 1 88 ? 7.925 -11.256 -13.712 1.00 94.62 88 GLN A O 1
ATOM 680 N N . ARG A 1 89 ? 8.972 -10.501 -11.875 1.00 95.44 89 ARG A N 1
ATOM 681 C CA . ARG A 1 89 ? 8.806 -9.073 -12.204 1.00 95.44 89 ARG A CA 1
ATOM 682 C C . ARG A 1 89 ? 9.392 -8.700 -13.568 1.00 95.44 89 ARG A C 1
ATOM 684 O O . ARG A 1 89 ? 8.856 -7.839 -14.267 1.00 95.44 89 ARG A O 1
ATOM 691 N N . PHE A 1 90 ? 10.496 -9.328 -13.966 1.00 95.38 90 PHE A N 1
ATOM 692 C CA . PHE A 1 90 ? 11.088 -9.096 -15.283 1.00 95.38 90 PHE A CA 1
ATOM 693 C C . PHE A 1 90 ? 10.253 -9.676 -16.430 1.00 95.38 90 PHE A C 1
ATOM 695 O O . PHE A 1 90 ? 10.393 -9.195 -17.544 1.00 95.38 90 PHE A O 1
ATOM 702 N N . LYS A 1 91 ? 9.350 -10.631 -16.180 1.00 96.81 91 LYS A N 1
ATOM 703 C CA . LYS A 1 91 ? 8.360 -11.074 -17.175 1.00 96.81 91 LYS A CA 1
ATOM 704 C C . LYS A 1 91 ? 7.218 -10.073 -17.295 1.00 96.81 91 LYS A C 1
ATOM 706 O O . LYS A 1 91 ? 6.817 -9.716 -18.393 1.00 96.81 91 LYS A O 1
ATOM 711 N N . MET A 1 92 ? 6.718 -9.601 -16.155 1.00 97.12 92 MET A N 1
ATOM 712 C CA . MET A 1 92 ? 5.638 -8.622 -16.084 1.00 97.12 92 MET A CA 1
ATOM 713 C C . MET A 1 92 ? 5.693 -7.873 -14.748 1.00 97.12 92 MET A C 1
ATOM 715 O O . MET A 1 92 ? 5.690 -8.493 -13.683 1.00 97.12 92 MET A O 1
ATOM 719 N N . ASP A 1 93 ? 5.711 -6.538 -14.782 1.00 97.75 93 ASP A N 1
ATOM 720 C CA . ASP A 1 93 ? 5.638 -5.720 -13.561 1.00 97.75 93 ASP A CA 1
ATOM 721 C C . ASP A 1 93 ? 4.188 -5.313 -13.280 1.00 97.75 93 ASP A C 1
ATOM 723 O O . ASP A 1 93 ? 3.699 -4.300 -13.773 1.00 97.75 93 ASP A O 1
ATOM 727 N N . ALA A 1 94 ? 3.504 -6.088 -12.435 1.00 96.81 94 ALA A N 1
ATOM 728 C CA . ALA A 1 94 ? 2.113 -5.831 -12.051 1.00 96.81 94 ALA A CA 1
ATOM 729 C C . ALA A 1 94 ? 1.907 -4.525 -11.248 1.00 96.81 94 ALA A C 1
ATOM 731 O O . ALA A 1 94 ? 0.771 -4.159 -10.969 1.00 96.81 94 ALA A O 1
ATOM 732 N N . ASN A 1 95 ? 2.971 -3.804 -10.868 1.00 97.88 95 ASN A N 1
ATOM 733 C CA . ASN A 1 95 ? 2.894 -2.509 -10.183 1.00 97.88 95 ASN A CA 1
ATOM 734 C C . ASN A 1 95 ? 3.331 -1.345 -11.102 1.00 97.88 95 ASN A C 1
ATOM 736 O O . ASN A 1 95 ? 3.895 -0.337 -10.643 1.00 97.88 95 ASN A O 1
ATOM 740 N N . ARG A 1 96 ? 3.055 -1.491 -12.406 1.00 97.25 96 ARG A N 1
ATOM 741 C CA . ARG A 1 96 ? 3.207 -0.489 -13.471 1.00 97.25 96 ARG A CA 1
ATOM 742 C C . ARG A 1 96 ? 1.964 -0.402 -14.355 1.00 97.25 96 ARG A C 1
ATOM 744 O O . ARG A 1 96 ? 1.141 -1.318 -14.370 1.00 97.25 96 ARG A O 1
ATOM 751 N N . GLU A 1 97 ? 1.855 0.713 -15.079 1.00 96.50 97 GLU A N 1
ATOM 752 C CA . GLU A 1 97 ? 0.896 0.868 -16.180 1.00 96.50 97 GLU A CA 1
ATOM 753 C C . GLU A 1 97 ? 1.149 -0.184 -17.261 1.00 96.50 97 GLU A C 1
ATOM 755 O O . GLU A 1 97 ? 2.274 -0.670 -17.402 1.00 96.50 97 GLU A O 1
ATOM 760 N N . LYS A 1 98 ? 0.092 -0.554 -17.991 1.00 97.50 98 LYS A N 1
ATOM 761 C CA . LYS A 1 98 ? 0.064 -1.732 -18.866 1.00 97.50 98 LYS A CA 1
ATOM 762 C C . LYS A 1 98 ? 1.224 -1.742 -19.866 1.00 97.50 98 LYS A C 1
ATOM 764 O O . LYS A 1 98 ? 1.878 -2.771 -20.033 1.00 97.50 98 LYS A O 1
ATOM 769 N N . GLU A 1 99 ? 1.518 -0.595 -20.470 1.00 95.56 99 GLU A N 1
ATOM 770 C CA . GLU A 1 99 ? 2.571 -0.423 -21.469 1.00 95.56 99 GLU A CA 1
ATOM 771 C C . GLU A 1 99 ? 3.957 -0.762 -20.892 1.00 95.56 99 GLU A C 1
ATOM 773 O O . GLU A 1 99 ? 4.673 -1.603 -21.438 1.00 95.56 99 GLU A O 1
ATOM 778 N N . GLU A 1 100 ? 4.323 -0.176 -19.745 1.00 96.00 100 GLU A N 1
ATOM 779 C CA . GLU A 1 100 ? 5.592 -0.466 -19.051 1.00 96.00 100 GLU A CA 1
ATOM 780 C C . GLU A 1 10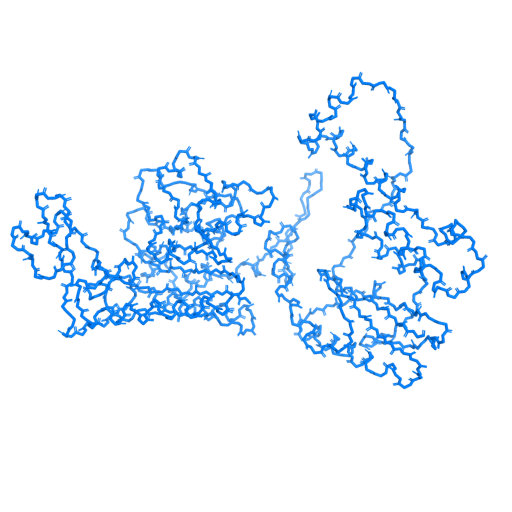0 ? 5.623 -1.881 -18.459 1.00 96.00 100 GLU A C 1
ATOM 782 O O . GLU A 1 100 ? 6.677 -2.530 -18.415 1.00 96.00 100 GLU A O 1
ATOM 787 N N . ALA A 1 101 ? 4.474 -2.363 -17.991 1.00 97.19 101 ALA A N 1
ATOM 788 C CA . ALA A 1 101 ? 4.344 -3.658 -17.349 1.00 97.19 101 ALA A CA 1
ATOM 789 C C . ALA A 1 101 ? 4.574 -4.825 -18.311 1.00 97.19 101 ALA A C 1
ATOM 791 O O . ALA A 1 101 ? 5.112 -5.840 -17.873 1.00 97.19 101 ALA A O 1
ATOM 792 N N . CYS A 1 102 ? 4.174 -4.680 -19.581 1.00 96.81 102 CYS A N 1
ATOM 793 C CA . CYS A 1 102 ? 4.030 -5.804 -20.514 1.00 96.81 102 CYS A CA 1
ATOM 794 C C . CYS A 1 102 ? 4.872 -5.684 -21.789 1.00 96.81 102 CYS A C 1
ATOM 796 O O . CYS A 1 102 ? 5.015 -6.674 -22.501 1.00 96.81 102 CYS A O 1
ATOM 798 N N . PHE A 1 103 ? 5.396 -4.494 -22.110 1.00 95.69 103 PHE A N 1
ATOM 799 C CA . PHE A 1 103 ? 6.178 -4.230 -23.331 1.00 95.69 103 PHE A CA 1
ATOM 800 C C . PHE A 1 103 ? 5.454 -4.650 -24.630 1.00 95.69 103 PHE A C 1
ATOM 802 O O . PHE A 1 103 ? 6.081 -5.066 -25.606 1.00 95.69 103 PHE A O 1
ATOM 809 N N . GLY A 1 104 ? 4.117 -4.573 -24.631 1.00 93.50 104 GLY A N 1
ATOM 810 C CA . GLY A 1 104 ? 3.269 -4.962 -25.761 1.00 93.50 104 GLY A CA 1
ATOM 811 C C . GLY A 1 104 ? 3.178 -6.471 -26.021 1.00 93.50 104 GLY A C 1
ATOM 812 O O . GLY A 1 104 ? 2.684 -6.873 -27.073 1.00 93.50 104 GLY A O 1
ATOM 813 N N . ILE A 1 105 ? 3.670 -7.321 -25.110 1.00 96.31 105 ILE A N 1
ATOM 814 C CA . ILE A 1 105 ? 3.607 -8.780 -25.257 1.00 96.31 105 ILE A CA 1
ATOM 815 C C . ILE A 1 105 ? 2.202 -9.277 -24.882 1.00 96.31 105 ILE A C 1
ATOM 817 O O . ILE A 1 105 ? 1.835 -9.171 -23.710 1.00 96.31 105 ILE A O 1
ATOM 821 N N . PRO A 1 106 ? 1.429 -9.886 -25.807 1.00 96.88 106 PRO A N 1
ATOM 822 C CA . PRO A 1 106 ? 0.028 -10.247 -25.559 1.00 96.88 106 PRO A CA 1
ATOM 823 C C . PRO A 1 106 ? -0.190 -11.143 -24.334 1.00 96.88 106 PRO A C 1
ATOM 825 O O . PRO A 1 106 ? -1.135 -10.951 -23.575 1.00 96.88 106 PRO A O 1
ATOM 828 N N . GLN A 1 107 ? 0.699 -12.109 -24.104 1.00 97.69 107 GLN A N 1
ATOM 829 C CA . GLN A 1 107 ? 0.626 -13.018 -22.961 1.00 97.69 107 GLN A CA 1
ATOM 830 C C . GLN A 1 107 ? 0.883 -12.294 -21.630 1.00 97.69 107 GLN A C 1
ATOM 832 O O . GLN A 1 107 ? 0.226 -12.592 -20.634 1.00 97.69 107 GLN A O 1
ATOM 837 N N . ALA A 1 108 ? 1.813 -11.333 -21.610 1.00 97.62 108 ALA A N 1
ATOM 838 C CA . ALA A 1 108 ? 2.060 -10.500 -20.435 1.00 97.62 108 ALA A CA 1
ATOM 839 C C . ALA A 1 108 ? 0.896 -9.530 -20.195 1.00 97.62 108 ALA A C 1
ATOM 841 O O . ALA A 1 108 ? 0.482 -9.348 -19.054 1.00 97.62 108 ALA A O 1
ATOM 842 N N . GLU A 1 109 ? 0.327 -8.963 -21.262 1.00 98.19 109 GLU A N 1
ATOM 843 C CA . GLU A 1 109 ? -0.860 -8.113 -21.178 1.00 98.19 109 GLU A CA 1
ATOM 844 C C . GLU A 1 109 ? -2.061 -8.852 -20.594 1.00 98.19 109 GLU A C 1
ATOM 846 O O . GLU A 1 109 ? -2.715 -8.312 -19.707 1.00 98.19 109 GLU A O 1
ATOM 851 N N . GLN A 1 110 ? -2.315 -10.091 -21.026 1.00 98.19 110 GLN A N 1
ATOM 852 C CA . GLN A 1 110 ? -3.386 -10.908 -20.458 1.00 98.19 110 GLN A CA 1
ATOM 853 C C . GLN A 1 110 ? -3.153 -11.173 -18.966 1.00 98.19 110 GLN A C 1
ATOM 855 O O . GLN A 1 110 ? -4.064 -11.001 -18.163 1.00 98.19 110 GLN A O 1
ATOM 860 N N . ALA A 1 111 ? -1.929 -11.539 -18.571 1.00 97.94 111 ALA A N 1
ATOM 861 C CA . ALA A 1 111 ? -1.605 -11.762 -17.162 1.00 97.94 111 ALA A CA 1
ATOM 862 C C . ALA A 1 111 ? -1.771 -10.486 -16.313 1.00 97.94 111 ALA A C 1
ATOM 864 O O . ALA A 1 111 ? -2.225 -10.549 -15.167 1.00 97.94 111 ALA A O 1
ATOM 865 N N . TRP A 1 112 ? -1.434 -9.324 -16.876 1.00 98.56 112 TRP A N 1
ATOM 866 C CA . TRP A 1 112 ? -1.621 -8.030 -16.225 1.00 98.56 112 TRP A CA 1
ATOM 867 C C . TRP A 1 112 ? -3.105 -7.700 -16.074 1.00 98.56 112 TRP A C 1
ATOM 869 O O . TRP A 1 112 ? -3.539 -7.295 -14.994 1.00 98.56 112 TRP A O 1
ATOM 879 N N . GLU A 1 113 ? -3.895 -7.913 -17.128 1.00 98.56 113 GLU A N 1
ATOM 880 C CA . GLU A 1 113 ? -5.345 -7.719 -17.118 1.00 98.56 113 GLU A CA 1
ATOM 881 C C . GLU A 1 113 ? -6.030 -8.635 -16.107 1.00 98.56 113 GLU A C 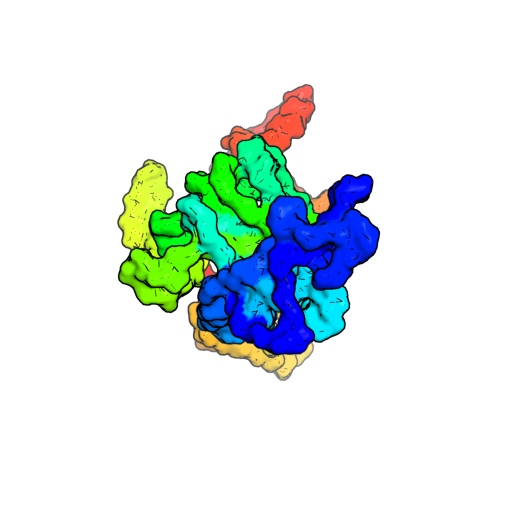1
ATOM 883 O O . GLU A 1 113 ? -6.886 -8.167 -15.359 1.00 98.56 113 GLU A O 1
ATOM 888 N N . ASP A 1 114 ? -5.611 -9.897 -16.011 1.00 98.00 114 ASP A N 1
ATOM 889 C CA . ASP A 1 114 ? -6.129 -10.842 -15.024 1.00 98.00 114 ASP A CA 1
ATOM 890 C C . ASP A 1 114 ? -5.822 -10.360 -13.598 1.00 98.00 114 ASP A C 1
ATOM 892 O O . ASP A 1 114 ? -6.723 -10.261 -12.761 1.00 98.00 114 ASP A O 1
ATOM 896 N N . TYR A 1 115 ? -4.568 -9.980 -13.316 1.00 98.38 115 TYR A N 1
ATOM 897 C CA . TYR A 1 115 ? -4.160 -9.473 -12.001 1.00 98.38 115 TYR A CA 1
ATOM 898 C C . TYR A 1 115 ? -4.942 -8.208 -11.598 1.00 98.38 115 TYR A C 1
ATOM 900 O O . TYR A 1 115 ? -5.499 -8.130 -10.496 1.00 98.38 115 TYR A O 1
ATOM 908 N N . MET A 1 116 ? -5.046 -7.231 -12.505 1.00 98.19 116 MET A N 1
ATOM 909 C CA . MET A 1 116 ? -5.820 -6.002 -12.288 1.00 98.19 116 MET A CA 1
ATOM 910 C C . MET A 1 116 ? -7.326 -6.272 -12.198 1.00 98.19 116 MET A C 1
ATOM 912 O O . MET A 1 116 ? -8.036 -5.620 -11.424 1.00 98.19 116 MET A O 1
ATOM 916 N N . GLY A 1 117 ? -7.823 -7.253 -12.948 1.00 97.94 117 GLY A N 1
ATOM 917 C CA . GLY A 1 117 ? -9.204 -7.715 -12.934 1.00 97.94 117 GLY A CA 1
ATOM 918 C C . GLY A 1 117 ? -9.588 -8.340 -11.597 1.00 97.94 117 GLY A C 1
ATOM 919 O O . GLY A 1 117 ? -10.645 -8.010 -11.051 1.00 97.94 117 GLY A O 1
ATOM 920 N N . PHE A 1 118 ? -8.718 -9.164 -11.004 1.00 98.06 118 PHE A N 1
ATOM 921 C CA . PHE A 1 118 ? -8.931 -9.712 -9.662 1.00 98.06 118 PHE A CA 1
ATOM 922 C C . PHE A 1 118 ? -8.946 -8.618 -8.592 1.00 98.06 118 PHE A C 1
ATOM 924 O O . PHE A 1 118 ? -9.844 -8.613 -7.747 1.00 98.06 118 PHE A O 1
ATOM 931 N N . LEU A 1 119 ? -8.021 -7.652 -8.658 1.00 95.81 119 LEU A N 1
ATOM 932 C CA . LEU A 1 119 ? -8.020 -6.486 -7.765 1.00 95.81 119 LEU A CA 1
ATOM 933 C C . LEU A 1 119 ? -9.316 -5.678 -7.882 1.00 95.81 119 LEU A C 1
ATOM 935 O O . LEU A 1 119 ? -9.944 -5.356 -6.874 1.00 95.81 119 LEU A O 1
ATOM 939 N N . THR A 1 120 ? -9.747 -5.392 -9.110 1.00 96.25 120 THR A N 1
ATOM 940 C CA . THR A 1 120 ? -10.985 -4.652 -9.391 1.00 96.25 120 THR A CA 1
ATOM 941 C C . THR A 1 120 ? -12.212 -5.407 -8.886 1.00 96.25 120 THR A C 1
ATOM 943 O O . THR A 1 120 ? -13.088 -4.818 -8.251 1.00 96.25 120 THR A O 1
ATOM 946 N N . THR A 1 121 ? -12.254 -6.722 -9.106 1.00 96.31 121 THR A N 1
ATOM 947 C CA . THR A 1 121 ? -13.349 -7.587 -8.657 1.00 96.31 121 THR A CA 1
ATOM 948 C C . THR A 1 121 ? -13.435 -7.610 -7.135 1.00 96.31 121 THR A C 1
ATOM 950 O O . THR A 1 121 ? -14.507 -7.347 -6.592 1.00 96.31 121 THR A O 1
ATOM 953 N N . ALA A 1 122 ? -12.319 -7.836 -6.434 1.00 93.44 122 ALA A N 1
ATOM 954 C CA . ALA A 1 122 ? -12.282 -7.810 -4.972 1.00 93.44 122 ALA A CA 1
ATOM 955 C C . ALA A 1 122 ? -12.687 -6.431 -4.426 1.00 93.44 122 ALA A C 1
ATOM 957 O O . ALA A 1 122 ? -13.534 -6.332 -3.539 1.00 93.44 122 ALA A O 1
ATOM 958 N N . LYS A 1 123 ? -12.164 -5.352 -5.024 1.00 92.81 123 LYS A N 1
ATOM 959 C CA . LYS A 1 123 ? -12.505 -3.971 -4.661 1.00 92.81 123 LYS A CA 1
ATOM 960 C C . LYS A 1 123 ? -14.009 -3.699 -4.801 1.00 92.81 123 LYS A C 1
ATOM 962 O O . LYS A 1 123 ? -14.592 -3.054 -3.936 1.00 92.81 123 LYS A O 1
ATOM 967 N N . SER A 1 124 ? -14.651 -4.213 -5.853 1.00 92.56 124 SER A N 1
ATOM 968 C CA . SER A 1 124 ? -16.089 -4.021 -6.111 1.00 92.56 124 SER A CA 1
ATOM 969 C C . SER A 1 124 ? -17.006 -4.683 -5.073 1.00 92.56 124 SER A C 1
ATOM 971 O O . SER A 1 124 ? -18.155 -4.273 -4.922 1.00 92.56 124 SER A O 1
ATOM 973 N N . GLN A 1 125 ? -16.502 -5.675 -4.330 1.00 89.81 125 GLN A N 1
ATOM 974 C CA . GLN A 1 125 ? -17.246 -6.367 -3.274 1.00 89.81 125 GLN A CA 1
ATOM 975 C C . GLN A 1 125 ? -17.183 -5.628 -1.927 1.00 89.81 125 GLN A C 1
ATOM 977 O O . GLN A 1 125 ? -17.849 -6.021 -0.971 1.00 89.81 125 GLN A O 1
ATOM 982 N N . MET A 1 126 ? -16.402 -4.547 -1.836 1.00 85.12 126 MET A N 1
ATOM 983 C CA . MET A 1 126 ? -16.195 -3.779 -0.611 1.00 85.12 126 MET A CA 1
ATOM 984 C C . MET A 1 126 ? -16.965 -2.450 -0.671 1.00 85.12 126 MET A C 1
ATOM 986 O O . MET A 1 126 ? -16.802 -1.665 -1.599 1.00 85.12 126 MET A O 1
ATOM 990 N N . SER A 1 127 ? -17.764 -2.145 0.357 1.00 82.38 127 SER A N 1
ATOM 991 C CA . SER A 1 127 ? -18.420 -0.828 0.520 1.00 82.38 127 SER A CA 1
ATOM 992 C C . SER A 1 127 ? -17.462 0.277 1.002 1.00 82.38 127 SER A C 1
ATOM 994 O O . SER A 1 127 ? -17.758 1.469 0.921 1.00 82.38 127 SER A O 1
ATOM 996 N N . GLY A 1 128 ? -16.296 -0.136 1.487 1.00 84.81 128 GLY A N 1
ATOM 997 C CA . GLY A 1 128 ? -15.172 0.657 1.970 1.00 84.81 128 GLY A CA 1
ATOM 998 C C . GLY A 1 128 ? -14.157 -0.291 2.601 1.00 84.81 128 GLY A C 1
ATOM 999 O O . GLY A 1 128 ? -14.524 -1.413 2.957 1.00 84.81 128 GLY A O 1
ATOM 1000 N N . GLY A 1 129 ? -12.890 0.097 2.713 1.00 88.38 129 GLY A N 1
ATOM 1001 C CA . GLY A 1 129 ? -11.871 -0.793 3.273 1.00 88.38 129 GLY A CA 1
ATOM 1002 C C . GLY A 1 129 ? -10.443 -0.409 2.919 1.00 88.38 129 GLY A C 1
ATOM 1003 O O . GLY A 1 129 ? -10.173 0.744 2.599 1.00 88.38 129 GLY A O 1
ATOM 1004 N N . LEU A 1 130 ? -9.538 -1.384 2.996 1.00 91.06 130 LEU A N 1
ATOM 1005 C CA . LEU A 1 130 ? -8.100 -1.165 2.856 1.00 91.06 130 LEU A CA 1
ATOM 1006 C C . LEU A 1 130 ? -7.475 -2.144 1.858 1.00 91.06 130 LEU A C 1
ATOM 1008 O O . LEU A 1 130 ? -7.814 -3.327 1.838 1.00 91.06 130 LEU A O 1
ATOM 1012 N N . ILE A 1 131 ? -6.529 -1.651 1.067 1.00 96.38 131 ILE A N 1
ATOM 1013 C CA . ILE A 1 131 ? -5.597 -2.454 0.277 1.00 96.38 131 ILE A CA 1
ATOM 1014 C C . ILE A 1 131 ? -4.212 -2.316 0.902 1.00 96.38 131 ILE A C 1
ATOM 1016 O O . ILE A 1 131 ? -3.714 -1.204 1.085 1.00 96.38 131 ILE A O 1
ATOM 1020 N N . LEU A 1 132 ? -3.597 -3.448 1.221 1.00 95.31 132 LEU A N 1
ATOM 1021 C CA . LEU A 1 132 ? -2.197 -3.531 1.609 1.00 95.31 132 LEU A CA 1
ATOM 1022 C C . LEU A 1 132 ? -1.409 -4.103 0.437 1.00 95.31 132 LEU A C 1
ATOM 1024 O O . LEU A 1 132 ? -1.540 -5.283 0.111 1.00 95.31 132 LEU A O 1
ATOM 1028 N N . ASP A 1 133 ? -0.617 -3.243 -0.195 1.00 98.25 133 ASP A N 1
ATOM 1029 C CA . ASP A 1 133 ? 0.233 -3.593 -1.327 1.00 98.25 133 ASP A CA 1
ATOM 1030 C C . ASP A 1 133 ? 1.624 -3.962 -0.817 1.00 98.25 133 ASP A C 1
ATOM 1032 O O . ASP A 1 133 ? 2.366 -3.098 -0.358 1.00 98.25 133 ASP A O 1
ATOM 1036 N N . ILE A 1 134 ? 1.938 -5.258 -0.806 1.00 93.69 134 ILE A N 1
ATOM 1037 C CA . ILE A 1 134 ? 3.092 -5.827 -0.104 1.00 93.69 134 ILE A CA 1
ATOM 1038 C C . ILE A 1 134 ? 4.266 -5.977 -1.071 1.00 93.69 134 ILE A C 1
ATOM 1040 O O . ILE A 1 134 ? 4.186 -6.710 -2.057 1.00 93.69 134 ILE A O 1
ATOM 1044 N N . HIS A 1 135 ? 5.368 -5.314 -0.728 1.00 94.56 135 HIS A N 1
ATOM 1045 C CA . HIS A 1 135 ? 6.616 -5.255 -1.483 1.00 94.56 135 HIS A CA 1
ATOM 1046 C C . HIS A 1 135 ? 7.814 -5.558 -0.584 1.00 94.56 135 HIS A C 1
ATOM 1048 O O . HIS A 1 135 ? 7.742 -5.522 0.650 1.00 94.56 135 HIS A O 1
ATOM 1054 N N . GLY A 1 136 ? 8.930 -5.882 -1.223 1.00 87.12 136 GLY A N 1
ATOM 1055 C CA . GLY A 1 136 ? 10.228 -6.069 -0.595 1.00 87.12 136 GLY A CA 1
ATOM 1056 C C . GLY A 1 136 ? 11.230 -5.032 -1.093 1.00 87.12 136 GLY A C 1
ATOM 1057 O O . GLY A 1 136 ? 11.303 -4.741 -2.283 1.00 87.12 136 GLY A O 1
ATOM 1058 N N . GLN A 1 137 ? 12.079 -4.534 -0.197 1.00 87.56 137 GLN A N 1
ATOM 1059 C CA . GLN A 1 137 ? 13.109 -3.555 -0.534 1.00 87.56 137 GLN A CA 1
ATOM 1060 C C . GLN A 1 137 ? 14.502 -3.947 -0.010 1.00 87.56 137 GLN A C 1
ATOM 1062 O O . GLN A 1 137 ? 14.656 -4.710 0.951 1.00 87.56 137 GLN A O 1
ATOM 1067 N N . ALA A 1 138 ? 15.534 -3.416 -0.678 1.00 86.88 138 ALA A N 1
ATOM 1068 C CA . ALA A 1 138 ? 16.954 -3.626 -0.367 1.00 86.88 138 ALA A CA 1
ATOM 1069 C C . ALA A 1 138 ? 17.737 -2.311 -0.142 1.00 86.88 138 ALA A C 1
ATOM 1071 O O . ALA A 1 138 ? 18.954 -2.248 -0.318 1.00 86.88 138 ALA A O 1
ATOM 1072 N N . HIS A 1 139 ? 17.037 -1.236 0.207 1.00 91.81 139 HIS A N 1
ATOM 1073 C CA . HIS A 1 139 ? 17.598 0.042 0.618 1.00 91.81 139 HIS A CA 1
ATOM 1074 C C . HIS A 1 139 ? 18.485 -0.107 1.867 1.00 91.81 139 HIS A C 1
ATOM 1076 O O . HIS A 1 139 ? 18.159 -0.860 2.794 1.00 91.81 139 HIS A O 1
ATOM 1082 N N . PRO A 1 140 ? 19.621 0.615 1.919 1.00 91.56 140 PRO A N 1
ATOM 1083 C CA . PRO A 1 140 ? 20.600 0.498 2.999 1.00 91.56 140 PRO A CA 1
ATOM 1084 C C . PRO A 1 140 ? 20.060 0.927 4.367 1.00 91.56 140 PRO A C 1
ATOM 1086 O O . PRO A 1 140 ? 20.581 0.481 5.388 1.00 91.56 140 PRO A O 1
ATOM 1089 N N . GLU A 1 141 ? 19.022 1.762 4.400 1.00 93.38 141 GLU A N 1
ATOM 1090 C CA . GLU A 1 141 ? 18.388 2.249 5.623 1.00 93.38 141 GLU A CA 1
ATOM 1091 C C . GLU A 1 141 ? 17.647 1.147 6.389 1.00 93.38 141 GLU A C 1
ATOM 1093 O O . GLU A 1 141 ? 17.503 1.240 7.609 1.00 93.38 141 GLU A O 1
ATOM 1098 N N . ARG A 1 142 ? 17.225 0.078 5.690 1.00 87.25 142 ARG A N 1
ATOM 1099 C CA . ARG A 1 142 ? 16.576 -1.111 6.272 1.00 87.25 142 ARG A CA 1
ATOM 1100 C C . ARG A 1 142 ? 15.294 -0.813 7.065 1.00 87.25 142 ARG A C 1
ATOM 1102 O O . ARG A 1 142 ? 14.930 -1.593 7.949 1.00 87.25 142 ARG A O 1
ATOM 1109 N N . TRP A 1 143 ? 14.617 0.287 6.743 1.00 93.88 143 TRP A N 1
ATOM 1110 C CA . TRP A 1 143 ? 13.326 0.656 7.319 1.00 93.88 143 TRP A CA 1
ATOM 1111 C C . TRP A 1 143 ? 12.185 -0.188 6.748 1.00 93.88 143 TRP A C 1
ATOM 1113 O O . TRP A 1 143 ? 12.261 -0.682 5.628 1.00 93.88 143 TRP A O 1
ATOM 1123 N N . ILE A 1 144 ? 11.104 -0.318 7.511 1.00 91.19 144 ILE A N 1
ATOM 1124 C CA . ILE A 1 144 ? 9.797 -0.680 6.958 1.00 91.19 144 ILE A CA 1
ATOM 1125 C C . ILE A 1 144 ? 9.185 0.606 6.406 1.00 91.19 144 ILE A C 1
ATOM 1127 O O . ILE A 1 144 ? 8.938 1.545 7.163 1.00 91.19 144 ILE A O 1
ATOM 1131 N N . GLU A 1 145 ? 8.958 0.683 5.101 1.00 97.62 145 GLU A N 1
ATOM 1132 C CA . GLU A 1 145 ? 8.460 1.911 4.475 1.00 97.62 145 GLU A CA 1
ATOM 1133 C C . GLU A 1 145 ? 6.960 1.804 4.211 1.00 97.62 145 GLU A C 1
ATOM 1135 O O . GLU A 1 145 ? 6.469 0.810 3.681 1.00 97.62 145 GLU A O 1
ATOM 1140 N N . LEU A 1 146 ? 6.219 2.832 4.617 1.00 97.38 146 LEU A N 1
ATOM 1141 C CA . LEU A 1 146 ? 4.776 2.931 4.448 1.00 97.38 146 LEU A CA 1
ATOM 1142 C C . LEU A 1 146 ? 4.485 3.989 3.386 1.00 97.38 146 LEU A C 1
ATOM 1144 O O . LEU A 1 146 ? 4.579 5.193 3.643 1.00 97.38 146 LEU A O 1
ATOM 1148 N N . GLY A 1 147 ? 4.154 3.539 2.181 1.00 98.00 147 GLY A N 1
ATOM 1149 C CA . GLY A 1 147 ? 3.842 4.372 1.029 1.00 98.00 147 GLY A CA 1
ATOM 1150 C C . GLY A 1 147 ? 2.378 4.808 1.010 1.00 98.00 147 GLY A C 1
ATOM 1151 O O . GLY A 1 147 ? 1.494 4.019 0.685 1.00 98.00 147 GLY A O 1
ATOM 1152 N N . TYR A 1 148 ? 2.125 6.088 1.305 1.00 97.62 148 TYR A N 1
ATOM 1153 C CA . TYR A 1 148 ? 0.786 6.709 1.276 1.00 97.62 148 TYR A CA 1
ATOM 1154 C C . TYR A 1 148 ? 0.527 7.554 0.015 1.00 97.62 148 TYR A C 1
ATOM 1156 O O . TYR A 1 148 ? -0.358 8.403 -0.023 1.00 97.62 148 TYR A O 1
ATOM 1164 N N . THR A 1 149 ? 1.349 7.424 -1.020 1.00 97.75 149 THR A N 1
ATOM 1165 C CA . THR A 1 149 ? 1.480 8.326 -2.186 1.00 97.75 149 THR A CA 1
ATOM 1166 C C . THR A 1 149 ? 1.893 9.764 -1.850 1.00 97.75 149 THR A C 1
ATOM 1168 O O . THR A 1 149 ? 1.771 10.669 -2.679 1.00 97.75 149 THR A O 1
ATOM 1171 N N . LEU A 1 150 ? 2.452 9.971 -0.655 1.00 97.12 150 LEU A N 1
ATOM 1172 C CA . LEU A 1 150 ? 3.094 11.217 -0.241 1.00 97.12 150 LEU A CA 1
ATOM 1173 C C . LEU A 1 150 ? 4.567 11.202 -0.652 1.00 97.12 150 LEU A C 1
ATOM 1175 O O . LEU A 1 150 ? 5.272 10.227 -0.418 1.00 97.12 150 LEU A O 1
ATOM 1179 N N . SER A 1 151 ? 5.049 12.272 -1.284 1.00 96.50 151 SER A N 1
ATOM 1180 C CA . SER A 1 151 ? 6.436 12.310 -1.762 1.00 96.50 151 SER A CA 1
ATOM 1181 C C . SER A 1 151 ? 7.441 12.438 -0.610 1.00 96.50 151 SER A C 1
ATOM 1183 O O . SER A 1 151 ? 7.149 13.081 0.400 1.00 96.50 151 SER A O 1
ATOM 1185 N N . LYS A 1 152 ? 8.663 11.916 -0.801 1.00 96.88 152 LYS A N 1
ATOM 1186 C CA . LYS A 1 152 ? 9.807 12.149 0.101 1.00 96.88 152 LYS A CA 1
ATOM 1187 C C . LYS A 1 152 ? 9.996 13.641 0.394 1.00 96.88 152 LYS A C 1
ATOM 1189 O O . LYS A 1 152 ? 10.172 14.024 1.544 1.00 96.88 152 LYS A O 1
ATOM 1194 N N . THR A 1 153 ? 9.899 14.487 -0.632 1.00 97.12 153 THR A N 1
ATOM 1195 C CA . THR A 1 153 ? 10.018 15.945 -0.501 1.00 97.12 153 THR A CA 1
ATOM 1196 C C . THR A 1 153 ? 8.953 16.525 0.428 1.00 97.12 153 THR A C 1
ATOM 1198 O O . THR A 1 153 ? 9.279 17.332 1.292 1.00 97.12 153 THR A O 1
ATOM 1201 N N . SER A 1 154 ? 7.697 16.094 0.284 1.00 96.94 154 SER A N 1
ATOM 1202 C CA . SER A 1 154 ? 6.578 16.554 1.116 1.00 96.94 154 SER A CA 1
ATOM 1203 C C . SER A 1 154 ? 6.700 16.080 2.566 1.00 96.94 154 SER A C 1
ATOM 1205 O O . SER A 1 154 ? 6.440 16.849 3.485 1.00 96.94 154 SER A O 1
ATOM 1207 N N . LEU A 1 155 ? 7.126 14.831 2.782 1.00 96.62 155 LEU A N 1
ATOM 1208 C CA . LEU A 1 155 ? 7.368 14.300 4.127 1.00 96.62 155 LEU A CA 1
ATOM 1209 C C . LEU A 1 155 ? 8.529 15.031 4.812 1.00 96.62 155 LEU A C 1
ATOM 1211 O O . LEU A 1 155 ? 8.413 15.414 5.972 1.00 96.62 155 LEU A O 1
ATOM 1215 N N . ASN A 1 156 ? 9.624 15.283 4.090 1.00 97.69 156 ASN A N 1
ATOM 1216 C CA . ASN A 1 156 ? 10.790 15.990 4.622 1.00 97.69 156 ASN A CA 1
ATOM 1217 C C . ASN A 1 156 ? 10.499 17.456 4.954 1.00 97.69 156 ASN A C 1
ATOM 1219 O O . ASN A 1 156 ? 11.036 17.973 5.929 1.00 97.69 156 ASN A O 1
ATOM 1223 N N . SER A 1 157 ? 9.672 18.134 4.154 1.00 96.19 157 SER A N 1
ATOM 1224 C CA . SER A 1 157 ? 9.290 19.521 4.430 1.00 96.19 157 SER A CA 1
ATOM 1225 C C . SER A 1 157 ? 8.247 19.647 5.542 1.00 96.19 157 SER A C 1
ATOM 1227 O O . SER A 1 157 ? 8.031 20.750 6.041 1.00 96.19 157 SER A O 1
ATOM 1229 N N . GLY A 1 158 ? 7.572 18.550 5.905 1.00 93.75 158 GLY A N 1
ATOM 1230 C CA . GLY A 1 158 ? 6.407 18.566 6.791 1.00 93.75 158 GLY A CA 1
ATOM 1231 C C . GLY A 1 158 ? 5.164 19.201 6.159 1.00 93.75 158 GLY A C 1
ATOM 1232 O O . GLY A 1 158 ? 4.165 19.389 6.843 1.00 93.75 158 GLY A O 1
ATOM 1233 N N . VAL A 1 159 ? 5.204 19.536 4.864 1.00 94.50 159 VAL A N 1
ATOM 1234 C CA . VAL A 1 159 ? 4.091 20.164 4.143 1.00 94.50 159 VAL A CA 1
ATOM 1235 C C . VAL A 1 159 ? 3.401 19.109 3.283 1.00 94.50 159 VAL A C 1
ATOM 1237 O O . VAL A 1 159 ? 3.768 18.873 2.128 1.00 94.50 159 VAL A O 1
ATOM 1240 N N . PHE A 1 160 ? 2.386 18.462 3.853 1.00 95.25 160 PHE A N 1
ATOM 1241 C CA . PHE A 1 160 ? 1.552 17.475 3.170 1.00 95.25 160 PHE A CA 1
ATOM 1242 C C . PHE A 1 160 ? 0.130 17.440 3.739 1.00 95.25 160 PHE A C 1
ATOM 1244 O O . PHE A 1 160 ? -0.149 17.963 4.812 1.00 95.25 160 PHE A O 1
ATOM 1251 N N . SER A 1 161 ? -0.782 16.798 3.009 1.00 95.12 161 SER A N 1
ATOM 1252 C CA . SER A 1 161 ? -2.143 16.542 3.476 1.00 95.12 161 SER A CA 1
ATOM 1253 C C . SER A 1 161 ? -2.493 15.077 3.277 1.00 95.12 161 SER A C 1
ATOM 1255 O O . SER A 1 161 ? -2.344 14.554 2.171 1.00 95.12 161 SER A O 1
ATOM 1257 N N . ALA A 1 162 ? -3.001 14.426 4.323 1.00 93.25 162 ALA A N 1
ATOM 1258 C CA . ALA A 1 162 ? -3.516 13.066 4.224 1.00 93.25 162 ALA A CA 1
ATOM 1259 C C . ALA A 1 162 ? -4.743 12.988 3.292 1.00 93.25 162 ALA A C 1
ATOM 1261 O O . ALA A 1 162 ? -4.962 11.960 2.660 1.00 93.25 162 ALA A O 1
ATOM 1262 N N . LEU A 1 163 ? -5.476 14.092 3.099 1.00 93.31 163 LEU A N 1
ATOM 1263 C CA . LEU A 1 163 ? -6.565 14.178 2.115 1.00 93.31 163 LEU A CA 1
ATOM 1264 C C . LEU A 1 163 ? -6.075 14.075 0.661 1.00 93.31 163 LEU A C 1
ATOM 1266 O O . LEU A 1 163 ? -6.857 13.734 -0.216 1.00 93.31 163 LEU A O 1
ATOM 1270 N N . ASN A 1 164 ? -4.787 14.322 0.404 1.00 93.69 164 ASN A N 1
ATOM 1271 C CA . ASN A 1 164 ? -4.172 14.190 -0.923 1.00 93.69 164 ASN A CA 1
ATOM 1272 C C . ASN A 1 164 ? -3.379 12.878 -1.078 1.00 93.69 164 ASN A C 1
ATOM 1274 O O . ASN A 1 164 ? -2.605 12.734 -2.026 1.00 93.69 164 ASN A O 1
ATOM 1278 N N . SER A 1 165 ? -3.531 11.952 -0.130 1.00 96.44 165 SER A N 1
ATOM 1279 C CA . SER A 1 165 ? -2.819 10.675 -0.063 1.00 96.44 165 SER A CA 1
ATOM 1280 C C . SER A 1 165 ? -3.705 9.516 -0.540 1.00 96.44 165 SER A C 1
ATOM 1282 O O . SER A 1 165 ? -4.895 9.701 -0.787 1.00 96.44 165 SER A O 1
ATOM 1284 N N . SER A 1 166 ? -3.159 8.305 -0.634 1.00 97.69 166 SER A N 1
ATOM 1285 C CA . SER A 1 166 ? -3.913 7.086 -0.968 1.00 97.69 166 SER A CA 1
ATOM 1286 C C . SER A 1 166 ? -4.836 6.611 0.155 1.00 97.69 166 SER A C 1
ATOM 1288 O O . SER A 1 166 ? -5.582 5.658 -0.056 1.00 97.69 166 SER A O 1
ATOM 1290 N N . ILE A 1 167 ? -4.797 7.286 1.311 1.00 95.50 167 ILE A N 1
ATOM 1291 C CA . ILE A 1 167 ? -5.687 7.078 2.457 1.00 95.50 167 ILE A CA 1
ATOM 1292 C C . ILE A 1 167 ? -6.620 8.286 2.698 1.00 95.50 167 ILE A C 1
ATOM 1294 O O . ILE A 1 167 ? -6.990 8.613 3.831 1.00 95.50 167 ILE A O 1
ATOM 1298 N N . SER A 1 168 ? -6.928 9.038 1.637 1.00 95.94 168 SER A N 1
ATOM 1299 C CA . SER A 1 168 ? -7.751 10.252 1.706 1.00 95.94 168 SER A CA 1
ATOM 1300 C C . SER A 1 168 ? -9.155 10.010 2.263 1.00 95.94 168 SER A C 1
ATOM 1302 O O . SER A 1 168 ? -9.699 10.907 2.914 1.00 95.94 168 SER A O 1
ATOM 1304 N N . HIS A 1 169 ? -9.743 8.825 2.051 1.00 92.44 169 HIS A N 1
ATOM 1305 C CA . HIS A 1 169 ? -11.068 8.518 2.562 1.00 92.44 169 HIS A CA 1
ATOM 1306 C C . HIS A 1 169 ? -11.007 8.394 4.080 1.00 92.44 169 HIS A C 1
ATOM 1308 O O . HIS A 1 169 ? -11.728 9.126 4.760 1.00 92.44 169 HIS A O 1
ATOM 1314 N N . LEU A 1 170 ? -10.076 7.599 4.619 1.00 87.50 170 LEU A N 1
ATOM 1315 C CA . LEU A 1 170 ? -9.813 7.538 6.060 1.00 87.50 170 LEU A CA 1
ATOM 1316 C C . LEU A 1 170 ? -9.564 8.929 6.655 1.00 87.50 170 LEU A C 1
ATOM 1318 O O . LEU A 1 170 ? -10.163 9.286 7.669 1.00 87.50 170 LEU A O 1
ATOM 1322 N N . ALA A 1 171 ? -8.723 9.740 6.010 1.00 90.94 171 ALA A N 1
ATOM 1323 C CA . ALA A 1 171 ? -8.436 11.096 6.471 1.00 90.94 171 ALA A CA 1
ATOM 1324 C C . ALA A 1 171 ? -9.699 11.976 6.528 1.00 90.94 171 ALA A C 1
ATOM 1326 O O . ALA A 1 171 ? -9.873 12.736 7.479 1.00 90.94 171 ALA A O 1
ATOM 1327 N N . SER A 1 172 ? -10.608 11.844 5.556 1.00 90.88 172 SER A N 1
ATOM 1328 C CA . SER A 1 172 ? -11.870 12.599 5.519 1.00 90.88 172 SER A CA 1
ATOM 1329 C C . SER A 1 172 ? -12.840 12.233 6.648 1.00 90.88 172 SER A C 1
ATOM 1331 O O . SER A 1 172 ? -13.633 13.074 7.067 1.00 90.88 172 SER A O 1
ATOM 1333 N N . GLN A 1 173 ? -12.771 10.999 7.161 1.00 87.00 173 GLN A N 1
ATOM 1334 C CA . GLN A 1 173 ? -13.629 10.534 8.256 1.00 87.00 173 GLN A CA 1
ATOM 1335 C C . GLN A 1 173 ? -13.142 11.021 9.631 1.00 87.00 173 GLN A C 1
ATOM 1337 O O . GLN A 1 173 ? -13.906 11.039 10.597 1.00 87.00 173 GLN A O 1
ATOM 1342 N N . LEU A 1 174 ? -11.875 11.427 9.743 1.00 83.50 174 LEU A N 1
ATOM 1343 C CA . LEU A 1 174 ? -11.238 11.795 11.005 1.00 83.50 174 LEU A CA 1
ATOM 1344 C C . LEU A 1 174 ? -11.249 13.315 11.224 1.00 83.50 174 LEU A C 1
ATOM 1346 O O . LEU A 1 174 ? -10.222 13.992 11.159 1.00 83.50 174 LEU A O 1
ATOM 1350 N N . VAL A 1 175 ? -12.429 13.855 11.540 1.00 73.56 175 VAL A N 1
ATOM 1351 C CA . VAL A 1 175 ? -12.597 15.270 11.904 1.00 73.56 175 VAL A CA 1
ATOM 1352 C C . VAL A 1 175 ? -11.805 15.542 13.191 1.00 73.56 175 VAL A C 1
ATOM 1354 O O . VAL A 1 175 ? -12.100 14.959 14.231 1.00 73.56 175 VAL A O 1
ATOM 1357 N N . ASN A 1 176 ? -10.799 16.421 13.126 1.00 82.38 176 ASN A N 1
ATOM 1358 C CA . ASN A 1 176 ? -9.852 16.786 14.202 1.00 82.38 176 ASN A CA 1
ATOM 1359 C C . ASN A 1 176 ? -8.584 15.925 14.352 1.00 82.38 176 ASN A C 1
ATOM 1361 O O . ASN A 1 176 ? -7.886 16.056 15.360 1.00 82.38 176 ASN A O 1
ATOM 1365 N N . VAL A 1 177 ? -8.222 15.099 13.366 1.00 85.75 177 VAL A N 1
ATOM 1366 C CA . VAL A 1 177 ? -6.885 14.480 13.316 1.00 85.75 177 VAL A CA 1
ATOM 1367 C C . VAL A 1 177 ? -6.042 15.187 12.258 1.00 85.75 177 VAL A C 1
ATOM 1369 O O . VAL A 1 177 ? -6.441 15.283 11.102 1.00 85.75 177 VAL A O 1
ATOM 1372 N N . SER A 1 178 ? -4.873 15.706 12.649 1.00 91.75 178 SER A N 1
ATOM 1373 C CA . SER A 1 178 ? -3.955 16.338 11.695 1.00 91.75 178 SER A CA 1
ATOM 1374 C C . SER A 1 178 ? -3.293 15.292 10.792 1.00 91.75 178 SER A C 1
ATOM 1376 O O . SER A 1 178 ? -3.102 14.142 11.199 1.00 91.75 178 SER A O 1
ATOM 1378 N N . SER A 1 179 ? -2.897 15.694 9.583 1.00 93.44 179 SER A N 1
ATOM 1379 C CA . SER A 1 179 ? -2.216 14.809 8.627 1.00 93.44 179 SER A CA 1
ATOM 1380 C C . SER A 1 179 ? -0.942 14.208 9.219 1.00 93.44 179 SER A C 1
ATOM 1382 O O . SER A 1 179 ? -0.684 13.018 9.067 1.00 93.44 179 SER A O 1
ATOM 1384 N N . GLU A 1 180 ? -0.176 15.006 9.956 1.00 93.25 180 GLU A N 1
ATOM 1385 C CA . GLU A 1 180 ? 1.058 14.592 10.624 1.00 93.25 180 GLU A CA 1
ATOM 1386 C C . GLU A 1 180 ? 0.764 13.550 11.702 1.00 93.25 180 GLU A C 1
ATOM 1388 O O . GLU A 1 180 ? 1.466 12.549 11.812 1.00 93.25 180 GLU A O 1
ATOM 1393 N N . THR A 1 181 ? -0.317 13.748 12.462 1.00 91.31 181 THR A N 1
ATOM 1394 C CA . THR A 1 181 ? -0.729 12.813 13.512 1.00 91.31 181 THR A CA 1
ATOM 1395 C C . THR A 1 181 ? -1.188 11.478 12.928 1.00 91.31 181 THR A C 1
ATOM 1397 O O . THR A 1 181 ? -0.861 10.429 13.482 1.00 91.31 181 THR A O 1
ATOM 1400 N N . LEU A 1 182 ? -1.922 11.504 11.812 1.00 89.50 182 LEU A N 1
ATOM 1401 C CA . LEU A 1 182 ? -2.409 10.300 11.139 1.00 89.50 182 LEU A CA 1
ATOM 1402 C C . LEU A 1 182 ? -1.265 9.494 10.507 1.00 89.50 182 LEU A C 1
ATOM 1404 O O . LEU A 1 182 ? -1.207 8.277 10.663 1.00 89.50 182 LEU A O 1
ATOM 1408 N N . ILE A 1 183 ? -0.346 10.177 9.823 1.00 94.81 183 ILE A N 1
ATOM 1409 C CA . ILE A 1 183 ? 0.721 9.548 9.035 1.00 94.81 183 ILE A CA 1
ATOM 1410 C C . ILE A 1 183 ? 1.918 9.143 9.906 1.00 94.81 183 ILE A C 1
ATOM 1412 O O . ILE A 1 183 ? 2.466 8.056 9.737 1.00 94.81 183 ILE A O 1
ATOM 1416 N N . ALA A 1 184 ? 2.311 9.985 10.864 1.00 94.88 184 ALA A N 1
ATOM 1417 C CA . ALA A 1 184 ? 3.545 9.832 11.636 1.00 94.88 184 ALA A CA 1
ATOM 1418 C C . ALA A 1 184 ? 3.359 10.029 13.151 1.00 94.88 184 ALA A C 1
ATOM 1420 O O . ALA A 1 184 ? 4.338 10.050 13.886 1.00 94.88 184 ALA A O 1
ATOM 1421 N N . GLY A 1 185 ? 2.135 10.215 13.650 1.00 89.88 185 GLY A N 1
ATOM 1422 C CA . GLY A 1 185 ? 1.876 10.444 15.072 1.00 89.88 185 GLY A CA 1
ATOM 1423 C C . GLY A 1 185 ? 1.820 9.163 15.901 1.00 89.88 185 GLY A C 1
ATOM 1424 O O . GLY A 1 185 ? 1.912 8.049 15.396 1.00 89.88 185 GLY A O 1
ATOM 1425 N N . ASN A 1 186 ? 1.621 9.302 17.214 1.00 83.44 186 ASN A N 1
ATOM 1426 C CA . ASN A 1 186 ? 1.608 8.173 18.163 1.00 83.44 186 ASN A CA 1
ATOM 1427 C C . ASN A 1 186 ? 0.473 7.151 17.947 1.00 83.44 186 ASN A C 1
ATOM 1429 O O . ASN A 1 186 ? 0.340 6.209 18.722 1.00 83.44 186 ASN A O 1
ATOM 1433 N N . ARG A 1 187 ? -0.373 7.362 16.938 1.00 76.38 187 ARG A N 1
ATOM 1434 C CA . ARG A 1 187 ? -1.463 6.470 16.530 1.00 76.38 187 ARG A CA 1
ATOM 1435 C C . ARG A 1 187 ? -1.365 6.088 15.050 1.00 76.38 187 ARG A C 1
ATOM 1437 O O . ARG A 1 187 ? -2.347 5.613 14.490 1.00 76.38 187 ARG A O 1
ATOM 1444 N N . SER A 1 188 ? -0.224 6.347 14.410 1.00 85.56 188 SER A N 1
ATOM 1445 C CA . SER A 1 188 ? 0.011 5.959 13.023 1.00 85.56 188 SER A CA 1
ATOM 1446 C C . SER A 1 188 ? 0.323 4.470 12.912 1.00 85.56 188 SER A C 1
ATOM 1448 O O . SER A 1 188 ? 0.771 3.836 13.871 1.00 85.56 188 SER A O 1
ATOM 1450 N N . LEU A 1 189 ? 0.140 3.914 11.713 1.00 85.38 189 LEU A N 1
ATOM 1451 C CA . LEU A 1 189 ? 0.495 2.524 11.422 1.00 85.38 189 LEU A CA 1
ATOM 1452 C C . LEU A 1 189 ? 1.976 2.240 11.728 1.00 85.38 189 LEU A C 1
ATOM 1454 O O . LEU A 1 189 ? 2.287 1.230 12.354 1.00 85.38 189 LEU A O 1
ATOM 1458 N N . GLY A 1 190 ? 2.875 3.165 11.376 1.00 84.56 190 GLY A N 1
ATOM 1459 C CA . GLY A 1 190 ? 4.306 3.029 11.659 1.00 84.56 190 GLY A CA 1
ATOM 1460 C C . GLY A 1 190 ? 4.598 2.902 13.153 1.00 84.56 190 GLY A C 1
ATOM 1461 O O . GLY A 1 190 ? 5.388 2.051 13.551 1.00 84.56 190 GLY A O 1
ATOM 1462 N N . LYS A 1 191 ? 3.898 3.670 14.001 1.00 88.19 191 LYS A N 1
ATOM 1463 C CA . LYS A 1 191 ? 4.031 3.540 15.457 1.00 88.19 191 LYS A CA 1
ATOM 1464 C C . LYS A 1 191 ? 3.629 2.147 15.943 1.00 88.19 191 LYS A C 1
ATOM 1466 O O . LYS A 1 191 ? 4.341 1.558 16.753 1.00 88.19 191 LYS A O 1
ATOM 1471 N N . TYR A 1 192 ? 2.506 1.625 15.454 1.00 76.88 192 TYR A N 1
ATOM 1472 C CA . TYR A 1 192 ? 2.010 0.315 15.873 1.00 76.88 192 TYR A CA 1
ATOM 1473 C C . TYR A 1 192 ? 2.938 -0.826 15.460 1.00 76.88 192 TYR A C 1
ATOM 1475 O O . TYR A 1 192 ? 3.138 -1.749 16.251 1.00 76.88 192 TYR A O 1
ATOM 1483 N N . ILE A 1 193 ? 3.535 -0.746 14.269 1.00 78.19 193 ILE A N 1
ATOM 1484 C CA . ILE A 1 193 ? 4.526 -1.724 13.809 1.00 78.19 193 ILE A CA 1
ATOM 1485 C C . ILE A 1 193 ? 5.775 -1.668 14.702 1.00 78.19 193 ILE A C 1
ATOM 1487 O O . ILE A 1 193 ? 6.213 -2.699 15.204 1.00 78.19 193 ILE A O 1
ATOM 1491 N N . GLU A 1 194 ? 6.311 -0.480 14.993 1.00 81.81 194 GLU A N 1
ATOM 1492 C CA . GLU A 1 194 ? 7.476 -0.320 15.884 1.00 81.81 194 GLU A CA 1
ATOM 1493 C C . GLU A 1 194 ? 7.231 -0.838 17.310 1.00 81.81 194 GLU A C 1
ATOM 1495 O O . GLU A 1 194 ? 8.139 -1.342 17.972 1.00 81.81 194 GLU A O 1
ATOM 1500 N N . GLU A 1 195 ? 5.999 -0.746 17.811 1.00 80.69 195 GLU A N 1
ATOM 1501 C CA . GLU A 1 195 ? 5.645 -1.267 19.135 1.00 80.69 195 GLU A CA 1
ATOM 1502 C C . GLU A 1 195 ? 5.679 -2.794 19.216 1.00 80.69 195 GLU A C 1
ATOM 1504 O O . GLU A 1 195 ? 5.838 -3.346 20.311 1.00 80.69 195 GLU A O 1
ATOM 1509 N N . GLN A 1 196 ? 5.580 -3.476 18.076 1.00 68.19 196 GLN A N 1
ATOM 1510 C CA . GLN A 1 196 ? 5.659 -4.927 18.040 1.00 68.19 196 GLN A CA 1
ATOM 1511 C C . GLN A 1 196 ? 7.075 -5.447 18.283 1.00 68.19 196 GLN A C 1
ATOM 1513 O O . GLN A 1 196 ? 7.262 -6.488 18.916 1.00 68.19 196 GLN A O 1
ATOM 1518 N N . ASN A 1 197 ? 8.086 -4.725 17.799 1.00 68.94 197 ASN A N 1
ATOM 1519 C CA . ASN A 1 197 ? 9.479 -5.097 17.974 1.00 68.94 197 ASN A CA 1
ATOM 1520 C C . ASN A 1 197 ? 10.359 -3.850 18.008 1.00 68.94 197 ASN A C 1
ATOM 1522 O O . ASN A 1 197 ? 10.387 -3.070 17.064 1.00 68.94 197 ASN A O 1
ATOM 1526 N N . LYS A 1 198 ? 11.159 -3.718 19.071 1.00 75.50 198 LYS A N 1
ATOM 1527 C CA . LYS A 1 198 ? 12.085 -2.591 19.259 1.00 75.50 198 LYS A CA 1
ATOM 1528 C C . LYS A 1 198 ? 13.142 -2.467 18.156 1.00 75.50 198 LYS A C 1
ATOM 1530 O O . LYS A 1 198 ? 13.774 -1.422 18.061 1.00 75.50 198 LYS A O 1
ATOM 1535 N N . SER A 1 199 ? 13.373 -3.528 17.385 1.00 78.38 199 SER A N 1
ATOM 1536 C CA . SER A 1 199 ? 14.273 -3.523 16.230 1.00 78.38 199 SER A CA 1
ATOM 1537 C C . SER A 1 199 ? 13.613 -3.007 14.949 1.00 78.38 199 SER A C 1
ATOM 1539 O O . SER A 1 199 ? 14.325 -2.737 13.986 1.00 78.38 199 SER A O 1
ATOM 1541 N N . TYR A 1 200 ? 12.283 -2.883 14.904 1.00 80.50 200 TYR A N 1
ATOM 1542 C CA . TYR A 1 200 ? 11.601 -2.280 13.765 1.00 80.50 200 TYR A CA 1
ATOM 1543 C C . TYR A 1 200 ? 11.746 -0.766 13.804 1.00 80.50 200 TYR A C 1
ATOM 1545 O O . TYR A 1 200 ? 11.590 -0.130 14.844 1.00 80.50 200 TYR A O 1
ATOM 1553 N N . VAL A 1 201 ? 12.028 -0.210 12.632 1.00 90.50 201 VAL A N 1
ATOM 1554 C CA . VAL A 1 201 ? 12.043 1.224 12.370 1.00 90.50 201 VAL A CA 1
ATOM 1555 C C . VAL A 1 201 ? 11.177 1.429 11.143 1.00 90.50 201 VAL A C 1
ATOM 1557 O O . VAL A 1 201 ? 11.454 0.841 10.096 1.00 90.50 201 VAL A O 1
ATOM 1560 N N . CYS A 1 202 ? 10.114 2.212 11.282 1.00 93.88 202 CYS A N 1
ATOM 1561 C CA . CYS A 1 202 ? 9.159 2.464 10.212 1.00 93.88 202 CYS A CA 1
ATOM 1562 C C . CYS A 1 202 ? 9.293 3.891 9.700 1.00 93.88 202 CYS A C 1
ATOM 1564 O O . CYS A 1 202 ? 9.527 4.799 10.486 1.00 93.88 202 CYS A O 1
ATOM 1566 N N . VAL A 1 203 ? 9.078 4.116 8.408 1.00 97.69 203 VAL A N 1
ATOM 1567 C CA . VAL A 1 203 ? 8.979 5.465 7.843 1.00 97.69 203 VAL A CA 1
ATOM 1568 C C . VAL A 1 203 ? 7.704 5.597 7.007 1.00 97.69 203 VAL A C 1
ATOM 1570 O O . VAL A 1 203 ? 7.506 4.813 6.085 1.00 97.69 203 VAL A O 1
ATOM 1573 N N . PRO A 1 204 ? 6.832 6.583 7.269 1.00 97.44 204 PRO A N 1
ATOM 1574 C CA . PRO A 1 204 ? 6.837 7.501 8.409 1.00 97.44 204 PRO A CA 1
ATOM 1575 C C . PRO A 1 204 ? 6.332 6.872 9.729 1.00 97.44 204 PRO A C 1
ATOM 1577 O O . PRO A 1 204 ? 5.419 6.044 9.750 1.00 97.44 204 PRO A O 1
ATOM 1580 N N . SER A 1 205 ? 6.894 7.321 10.853 1.00 95.94 205 SER A N 1
ATOM 1581 C CA . SER A 1 205 ? 6.485 6.991 12.230 1.00 95.94 205 SER A CA 1
ATOM 1582 C C . SER A 1 205 ? 6.846 8.131 13.204 1.00 95.94 205 SER A C 1
ATOM 1584 O O . SER A 1 205 ? 7.551 9.058 12.814 1.00 95.94 205 SER A O 1
ATOM 1586 N N . PRO A 1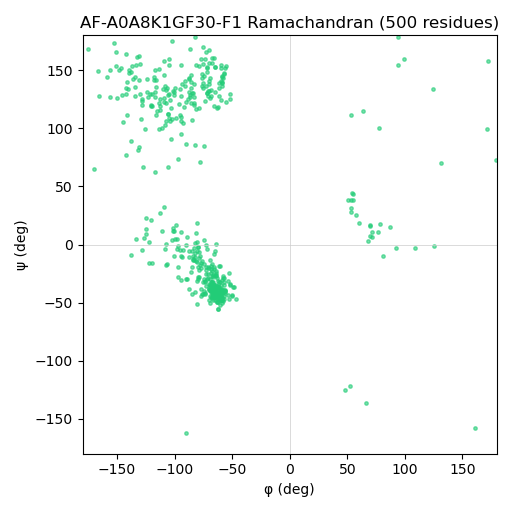 206 ? 6.445 8.091 14.490 1.00 94.62 206 PRO A N 1
ATOM 1587 C CA . PRO A 1 206 ? 6.874 9.102 15.463 1.00 94.62 206 PRO A CA 1
ATOM 1588 C C . PRO A 1 206 ? 8.380 9.145 15.690 1.00 94.62 206 PRO A C 1
ATOM 1590 O O . PRO A 1 206 ? 8.916 10.199 16.025 1.00 94.62 206 PRO A O 1
ATOM 1593 N N . SER A 1 207 ? 9.046 7.992 15.580 1.00 94.75 207 SER A N 1
ATOM 1594 C CA . SER A 1 207 ? 10.490 7.886 15.785 1.00 94.75 207 SER A CA 1
ATOM 1595 C C . SER A 1 207 ? 11.276 8.203 14.510 1.00 94.75 207 SER A C 1
ATOM 1597 O O . SER A 1 207 ? 12.419 8.647 14.599 1.00 94.75 207 SER A O 1
ATOM 1599 N N . ASN A 1 208 ? 10.646 8.050 13.342 1.00 96.81 208 ASN A N 1
ATOM 1600 C CA . ASN A 1 208 ? 11.216 8.358 12.038 1.00 96.81 208 ASN A CA 1
ATOM 1601 C C . ASN A 1 208 ? 10.143 8.969 11.103 1.00 96.81 208 ASN A C 1
ATOM 1603 O O . ASN A 1 208 ? 9.580 8.284 10.245 1.00 96.81 208 ASN A O 1
ATOM 1607 N N . PRO A 1 209 ? 9.801 10.261 11.282 1.00 96.19 209 PRO A N 1
ATOM 1608 C CA . PRO A 1 209 ? 8.639 10.882 10.634 1.00 96.19 209 PRO A CA 1
ATOM 1609 C C . PRO A 1 209 ? 8.827 11.163 9.144 1.00 96.19 209 PRO A C 1
ATOM 1611 O O . PRO A 1 209 ? 7.846 11.394 8.438 1.00 96.19 209 PRO A O 1
ATOM 1614 N N . SER A 1 210 ? 10.066 11.158 8.654 1.00 96.94 210 SER A N 1
ATOM 1615 C CA . SER A 1 210 ? 10.383 11.441 7.260 1.00 96.94 210 SER A CA 1
ATOM 1616 C C . SER A 1 210 ? 11.658 10.713 6.812 1.00 96.94 210 SER A C 1
ATOM 1618 O O . SER A 1 210 ? 12.535 10.447 7.635 1.00 96.94 210 SER A O 1
ATOM 1620 N N . PRO A 1 211 ? 11.811 10.415 5.508 1.00 97.06 211 PRO A N 1
ATOM 1621 C CA . PRO A 1 211 ? 12.993 9.707 5.007 1.00 97.06 211 PRO A CA 1
ATOM 1622 C C . PRO A 1 211 ? 14.303 10.506 5.081 1.00 97.06 211 PRO A C 1
ATOM 1624 O O . PRO A 1 211 ? 15.388 9.936 4.992 1.00 97.06 211 PRO A O 1
ATOM 1627 N N . ASN A 1 212 ? 14.239 11.834 5.212 1.00 96.12 212 ASN A N 1
ATOM 1628 C CA . ASN A 1 212 ? 15.394 12.734 5.172 1.00 96.12 212 ASN A CA 1
ATOM 1629 C C . ASN A 1 212 ? 16.248 12.501 3.916 1.00 96.12 212 ASN A C 1
ATOM 1631 O O . ASN A 1 212 ? 15.742 12.618 2.800 1.00 96.12 212 ASN A O 1
ATOM 1635 N N . ASN A 1 213 ? 17.531 12.172 4.066 1.00 95.56 213 ASN A N 1
ATOM 1636 C CA . ASN A 1 213 ? 18.402 11.855 2.934 1.00 95.56 213 ASN A CA 1
ATOM 1637 C C . ASN A 1 213 ? 18.239 10.411 2.447 1.00 95.56 213 ASN A C 1
ATOM 1639 O O . ASN A 1 213 ? 18.656 10.122 1.328 1.00 95.56 213 ASN A O 1
ATOM 1643 N N . GLY A 1 214 ? 17.584 9.550 3.228 1.00 95.88 214 GLY A N 1
ATOM 1644 C CA . GLY A 1 214 ? 17.439 8.134 2.929 1.00 95.88 214 GLY A CA 1
ATOM 1645 C C . GLY A 1 214 ? 16.475 7.830 1.788 1.00 95.88 214 GLY A C 1
ATOM 1646 O O . GLY A 1 214 ? 15.718 8.694 1.329 1.00 95.88 214 GLY A O 1
ATOM 1647 N N . ASN A 1 215 ? 16.529 6.605 1.289 1.00 96.56 215 ASN A N 1
ATOM 1648 C CA . ASN A 1 215 ? 15.605 6.131 0.265 1.00 96.56 215 ASN A CA 1
ATOM 1649 C C . ASN A 1 215 ? 14.184 5.949 0.827 1.00 96.56 215 ASN A C 1
ATOM 1651 O O . ASN A 1 215 ? 13.987 5.900 2.040 1.00 96.56 215 ASN A O 1
ATOM 1655 N N . TYR A 1 216 ? 13.192 6.003 -0.067 1.00 97.50 216 TYR A N 1
ATOM 1656 C CA . TYR A 1 216 ? 11.782 5.846 0.287 1.00 97.50 216 TYR A CA 1
ATOM 1657 C C . TYR A 1 216 ? 10.924 5.600 -0.951 1.00 97.50 216 TYR A C 1
ATOM 1659 O O . TYR A 1 216 ? 10.937 6.413 -1.887 1.00 97.50 216 TYR A O 1
ATOM 1667 N N . TYR A 1 217 ? 10.122 4.543 -0.932 1.00 97.38 217 TYR A N 1
ATOM 1668 C CA . TYR A 1 217 ? 9.041 4.345 -1.886 1.00 97.38 217 TYR A CA 1
ATOM 1669 C C . TYR A 1 217 ? 7.732 4.920 -1.349 1.00 97.38 217 TYR A C 1
ATOM 1671 O O . TYR A 1 217 ? 7.167 4.486 -0.350 1.00 97.38 217 TYR A O 1
ATOM 1679 N N . SER A 1 218 ? 7.199 5.906 -2.067 1.00 97.00 218 SER A N 1
ATOM 1680 C CA . SER A 1 218 ? 5.952 6.566 -1.683 1.00 97.00 218 SER A CA 1
ATOM 1681 C C . SER A 1 218 ? 4.696 5.778 -2.041 1.00 97.00 218 SER A C 1
ATOM 1683 O O . SER A 1 218 ? 3.625 6.153 -1.587 1.00 97.00 218 SER A O 1
ATOM 1685 N N . GLY A 1 219 ? 4.788 4.726 -2.850 1.00 96.38 219 GLY A N 1
ATOM 1686 C CA . GLY A 1 219 ? 3.647 3.984 -3.386 1.00 96.38 219 GLY A CA 1
ATOM 1687 C C . GLY A 1 219 ? 3.675 3.907 -4.914 1.00 96.38 219 GLY A C 1
ATOM 1688 O O . GLY A 1 219 ? 3.932 4.895 -5.611 1.00 96.38 219 GLY A O 1
ATOM 1689 N N . GLY A 1 220 ? 3.431 2.710 -5.431 1.00 95.81 220 GLY A N 1
ATOM 1690 C CA . GLY A 1 220 ? 3.465 2.339 -6.839 1.00 95.81 220 GLY A CA 1
ATOM 1691 C C . GLY A 1 220 ? 2.125 2.513 -7.544 1.00 95.81 220 GLY A C 1
ATOM 1692 O O . GLY A 1 220 ? 1.249 3.249 -7.084 1.00 95.81 220 GLY A O 1
ATOM 1693 N N . TYR A 1 221 ? 1.990 1.868 -8.701 1.00 97.69 221 TYR A N 1
ATOM 1694 C CA . TYR A 1 221 ? 0.798 1.956 -9.541 1.00 97.69 221 TYR A CA 1
ATOM 1695 C C . TYR A 1 221 ? -0.463 1.478 -8.814 1.00 97.69 221 TYR A C 1
ATOM 1697 O O . TYR A 1 221 ? -1.447 2.205 -8.781 1.00 97.69 221 TYR A O 1
ATOM 1705 N N . ILE A 1 222 ? -0.421 0.320 -8.151 1.00 97.62 222 ILE A N 1
ATOM 1706 C CA . ILE A 1 222 ? -1.571 -0.261 -7.445 1.00 97.62 222 ILE A CA 1
ATOM 1707 C C . ILE A 1 222 ? -2.075 0.702 -6.369 1.00 97.62 222 ILE A C 1
ATOM 1709 O O . ILE A 1 222 ? -3.251 1.062 -6.351 1.00 97.62 222 ILE A O 1
ATOM 1713 N N . THR A 1 223 ? -1.177 1.197 -5.516 1.00 97.56 223 THR A N 1
ATOM 1714 C CA . THR A 1 223 ? -1.533 2.135 -4.442 1.00 97.56 223 THR A CA 1
ATOM 1715 C C . THR A 1 223 ? -2.110 3.451 -4.989 1.00 97.56 223 THR A C 1
ATOM 1717 O O . THR A 1 223 ? -3.074 3.982 -4.434 1.00 97.56 223 THR A O 1
ATOM 1720 N N . LYS A 1 224 ? -1.565 3.975 -6.097 1.00 96.69 224 LYS A N 1
ATOM 1721 C CA . LYS A 1 224 ? -2.062 5.201 -6.752 1.00 96.69 224 LYS A CA 1
ATOM 1722 C C . LYS A 1 224 ? -3.419 5.012 -7.430 1.00 96.69 224 LYS A C 1
ATOM 1724 O O . LYS A 1 224 ? -4.237 5.925 -7.385 1.00 96.69 224 LYS A O 1
ATOM 1729 N N . THR A 1 225 ? -3.635 3.860 -8.056 1.00 95.81 225 THR A N 1
ATOM 1730 C CA . THR A 1 225 ? -4.812 3.572 -8.884 1.00 95.81 225 THR A CA 1
ATOM 1731 C C . THR A 1 225 ? -5.991 3.091 -8.047 1.00 95.81 225 THR A C 1
ATOM 1733 O O . THR A 1 225 ? -7.128 3.508 -8.270 1.00 95.81 225 THR A O 1
ATOM 1736 N N . PHE A 1 226 ? -5.744 2.220 -7.067 1.00 95.56 226 PHE A N 1
ATOM 1737 C CA . PHE A 1 226 ? -6.811 1.595 -6.292 1.00 95.56 226 PHE A CA 1
ATOM 1738 C C . PHE A 1 226 ? -7.096 2.286 -4.957 1.00 95.56 226 PHE A C 1
ATOM 1740 O O . PHE A 1 226 ? -8.208 2.108 -4.453 1.00 95.56 226 PHE A O 1
ATOM 1747 N N . GLY A 1 227 ? -6.159 3.084 -4.433 1.00 95.31 227 GLY A N 1
ATOM 1748 C CA . GLY A 1 227 ? -6.360 3.895 -3.232 1.00 95.31 227 GLY A CA 1
ATOM 1749 C C . GLY A 1 227 ? -7.328 5.059 -3.440 1.00 95.31 227 GLY A C 1
ATOM 1750 O O . GLY A 1 227 ? -7.665 5.438 -4.562 1.00 95.31 227 GLY A O 1
ATOM 1751 N N . SER A 1 228 ? -7.754 5.675 -2.343 1.00 95.94 228 SER A N 1
ATOM 1752 C CA . SER A 1 228 ? -8.868 6.627 -2.354 1.00 95.94 228 SER A CA 1
ATOM 1753 C C . SER A 1 228 ? -8.492 8.028 -2.846 1.00 95.94 228 SER A C 1
ATOM 1755 O O . SER A 1 228 ? -9.351 8.908 -2.907 1.00 95.94 228 SER A O 1
ATOM 1757 N N . ARG A 1 229 ? -7.210 8.268 -3.169 1.00 92.81 229 ARG A N 1
ATOM 1758 C CA . ARG A 1 229 ? -6.642 9.602 -3.439 1.00 92.81 229 ARG A CA 1
ATOM 1759 C C . ARG A 1 229 ? -7.498 10.438 -4.384 1.00 92.81 229 ARG A C 1
ATOM 1761 O O . ARG A 1 229 ? -7.727 11.613 -4.113 1.00 92.81 229 ARG A O 1
ATOM 1768 N N . SER A 1 230 ? -7.938 9.835 -5.484 1.00 86.81 230 SER A N 1
ATOM 1769 C CA . SER A 1 230 ? -8.725 10.520 -6.513 1.00 86.81 230 SER A CA 1
ATOM 1770 C C . SER A 1 230 ? -10.232 10.350 -6.318 1.00 86.81 230 SER A C 1
ATOM 1772 O O . SER A 1 230 ? -10.990 11.226 -6.722 1.00 86.81 230 SER A O 1
ATOM 1774 N N . SER A 1 231 ? -10.682 9.228 -5.741 1.00 84.19 231 SER A N 1
ATOM 1775 C CA . SER A 1 231 ? -12.095 8.944 -5.443 1.00 84.19 231 SER A CA 1
ATOM 1776 C C . SER A 1 231 ? -12.266 7.620 -4.681 1.00 84.19 231 SER A C 1
ATOM 1778 O O . SER A 1 231 ? -11.358 6.791 -4.641 1.00 84.19 231 SER A O 1
ATOM 1780 N N . GLY A 1 232 ? -13.470 7.382 -4.152 1.00 89.00 232 GLY A N 1
ATOM 1781 C CA . GLY A 1 232 ? -13.871 6.100 -3.565 1.00 89.00 232 GLY A CA 1
ATOM 1782 C C . GLY A 1 232 ? -13.664 6.005 -2.053 1.00 89.00 232 GLY A C 1
ATOM 1783 O O . GLY A 1 232 ? -13.202 6.940 -1.405 1.00 89.00 232 GLY A O 1
ATOM 1784 N N . THR A 1 233 ? -14.056 4.862 -1.493 1.00 90.19 233 THR A N 1
ATOM 1785 C CA . THR A 1 233 ? -14.071 4.580 -0.044 1.00 90.19 233 THR A CA 1
ATOM 1786 C C . THR A 1 233 ? -13.028 3.541 0.376 1.00 90.19 233 THR A C 1
ATOM 1788 O O . THR A 1 233 ? -13.079 3.003 1.481 1.00 90.19 233 THR A O 1
ATOM 1791 N N . ILE A 1 234 ? -12.110 3.206 -0.532 1.00 93.81 234 ILE A N 1
ATOM 1792 C CA . ILE A 1 234 ? -11.110 2.158 -0.336 1.00 93.81 234 ILE A CA 1
ATOM 1793 C C . ILE A 1 234 ? -9.741 2.811 -0.341 1.00 93.81 234 ILE A C 1
ATOM 1795 O O . ILE A 1 234 ? -9.290 3.329 -1.361 1.00 93.81 234 ILE A O 1
ATOM 1799 N N . ASP A 1 235 ? -9.121 2.807 0.828 1.00 95.94 235 ASP A N 1
ATOM 1800 C CA . ASP A 1 235 ? -7.793 3.342 1.066 1.00 95.94 235 ASP A CA 1
ATOM 1801 C C . ASP A 1 235 ? -6.730 2.310 0.644 1.00 95.94 235 ASP A C 1
ATOM 1803 O O . ASP A 1 235 ? -6.987 1.105 0.635 1.00 95.94 235 ASP A O 1
ATOM 1807 N N . ALA A 1 236 ? -5.521 2.756 0.298 1.00 97.38 236 ALA A N 1
ATOM 1808 C CA . ALA A 1 236 ? -4.411 1.863 -0.039 1.00 97.38 236 ALA A CA 1
ATOM 1809 C C . ALA A 1 236 ? -3.098 2.313 0.606 1.00 97.38 236 ALA A C 1
ATOM 1811 O O . ALA A 1 236 ? -2.811 3.510 0.674 1.00 97.38 236 ALA A O 1
ATOM 1812 N N . ILE A 1 237 ? -2.289 1.353 1.050 1.00 97.81 237 ILE A N 1
ATOM 1813 C CA . ILE A 1 237 ? -0.960 1.583 1.624 1.00 97.81 237 ILE A CA 1
ATOM 1814 C C . ILE A 1 237 ? 0.013 0.584 1.000 1.00 97.81 237 ILE A C 1
ATOM 1816 O O . ILE A 1 237 ? -0.236 -0.621 1.045 1.00 97.81 237 ILE A O 1
ATOM 1820 N N . GLN A 1 238 ? 1.133 1.080 0.472 1.00 98.38 238 GLN A N 1
ATOM 1821 C CA . GLN A 1 238 ? 2.254 0.227 0.083 1.00 98.38 238 GLN A CA 1
ATOM 1822 C C . GLN A 1 238 ? 3.119 -0.080 1.306 1.00 98.38 238 GLN A C 1
ATOM 1824 O O . GLN A 1 238 ? 3.535 0.836 2.013 1.00 98.38 238 GLN A O 1
ATOM 1829 N N . LEU A 1 239 ? 3.376 -1.355 1.560 1.00 94.50 239 LEU A N 1
ATOM 1830 C CA . LEU A 1 239 ? 4.259 -1.854 2.606 1.00 94.50 239 LEU A CA 1
ATOM 1831 C C . LEU A 1 239 ? 5.548 -2.341 1.960 1.00 94.50 239 LEU A C 1
ATOM 1833 O O . LEU A 1 239 ? 5.541 -3.355 1.274 1.00 94.50 239 LEU A O 1
ATOM 1837 N N . GLU A 1 240 ? 6.648 -1.649 2.217 1.00 95.12 240 GLU A N 1
ATOM 1838 C CA . GLU A 1 240 ? 7.975 -2.032 1.746 1.00 95.12 240 GLU A CA 1
ATOM 1839 C C . GLU A 1 240 ? 8.756 -2.679 2.880 1.00 95.12 240 GLU A C 1
ATOM 1841 O O . GLU A 1 240 ? 9.163 -2.023 3.847 1.00 95.12 240 GLU A O 1
ATOM 1846 N N . LEU A 1 241 ? 8.949 -3.989 2.780 1.00 86.19 241 LEU A N 1
ATOM 1847 C CA . LEU A 1 241 ? 9.587 -4.775 3.824 1.00 86.19 241 LEU A CA 1
ATOM 1848 C C . LEU A 1 241 ? 11.085 -4.916 3.541 1.00 86.19 241 LEU A C 1
ATOM 1850 O O . LEU A 1 241 ? 11.469 -5.347 2.453 1.00 86.19 241 LEU A O 1
ATOM 1854 N N . PRO A 1 242 ? 11.964 -4.596 4.504 1.00 83.31 242 PRO A N 1
ATOM 1855 C CA . PRO A 1 242 ? 13.393 -4.734 4.294 1.00 83.31 242 PRO A CA 1
ATOM 1856 C C . PRO A 1 242 ? 13.784 -6.215 4.210 1.00 83.31 242 PRO A C 1
ATOM 1858 O O . PRO A 1 242 ? 13.281 -7.051 4.962 1.00 83.31 242 PRO A O 1
ATOM 1861 N N . GLN A 1 243 ? 14.750 -6.537 3.349 1.00 72.12 243 GLN A N 1
ATOM 1862 C CA . GLN A 1 243 ? 15.178 -7.917 3.082 1.00 72.12 243 GLN A CA 1
ATOM 1863 C C . GLN A 1 243 ? 15.520 -8.738 4.344 1.00 72.12 243 GLN A C 1
ATOM 1865 O O . GLN A 1 243 ? 15.235 -9.936 4.397 1.00 72.12 243 GLN A O 1
ATOM 1870 N N . TRP A 1 244 ? 16.086 -8.104 5.380 1.00 69.62 244 TRP A N 1
ATOM 1871 C CA . TRP A 1 244 ? 16.476 -8.777 6.628 1.00 69.62 244 TRP A CA 1
ATOM 1872 C C . TRP A 1 244 ? 15.288 -9.361 7.406 1.00 69.62 244 TRP A C 1
ATOM 1874 O O . TRP A 1 244 ? 15.441 -10.346 8.129 1.00 69.62 244 TRP A O 1
ATOM 1884 N N . LEU A 1 245 ? 14.095 -8.785 7.226 1.00 63.38 245 LEU A N 1
ATOM 1885 C CA . LEU A 1 245 ? 12.852 -9.251 7.845 1.00 63.38 245 LEU A CA 1
ATOM 1886 C C . LEU A 1 245 ? 12.418 -10.619 7.303 1.00 63.38 245 LEU A C 1
ATOM 1888 O O . LEU A 1 245 ? 11.605 -11.317 7.901 1.00 63.38 245 LEU A O 1
ATOM 1892 N N . SER A 1 246 ? 12.994 -11.006 6.167 1.00 52.03 246 SER A N 1
ATOM 1893 C CA . SER A 1 246 ? 12.733 -12.277 5.511 1.00 52.03 246 SER A CA 1
ATOM 1894 C C . SER A 1 246 ? 13.893 -13.271 5.639 1.00 52.03 246 SER A C 1
ATOM 1896 O O . SER A 1 246 ? 13.691 -14.466 5.454 1.00 52.03 246 SER A O 1
ATOM 1898 N N . SER A 1 247 ? 15.107 -12.813 5.980 1.00 49.78 247 SER A N 1
ATOM 1899 C CA . SER A 1 247 ? 16.306 -13.664 6.060 1.00 49.78 247 SER A CA 1
ATOM 1900 C C . SER A 1 247 ? 16.548 -14.302 7.434 1.00 49.78 247 SER A C 1
ATOM 1902 O O . SER A 1 247 ? 17.507 -15.053 7.595 1.00 49.78 247 SER A O 1
ATOM 1904 N N . GLY A 1 248 ? 15.698 -14.044 8.439 1.00 46.31 248 GLY A N 1
ATOM 1905 C CA . GLY A 1 248 ? 15.862 -14.624 9.781 1.00 46.31 248 GLY A CA 1
ATOM 1906 C C . GLY A 1 248 ? 17.046 -14.049 10.576 1.00 46.31 248 GLY A C 1
ATOM 1907 O O . GLY A 1 248 ? 17.325 -14.508 11.682 1.00 46.31 248 GLY A O 1
ATOM 1908 N N . GLU A 1 249 ? 17.712 -13.010 10.060 1.00 42.62 249 GLU A N 1
ATOM 1909 C CA . GLU A 1 249 ? 18.915 -12.397 10.650 1.00 42.62 249 GLU A CA 1
ATOM 1910 C C . GLU A 1 249 ? 18.690 -11.798 12.049 1.00 42.62 249 GLU A C 1
ATOM 1912 O O . GLU A 1 249 ? 19.642 -11.622 12.805 1.00 42.62 249 GLU A O 1
ATOM 1917 N N . ALA A 1 250 ? 17.439 -11.539 12.447 1.00 43.69 250 ALA A N 1
ATOM 1918 C CA . ALA A 1 250 ? 17.103 -11.008 13.770 1.00 43.69 250 ALA A CA 1
ATOM 1919 C C . ALA A 1 250 ? 17.044 -12.066 14.898 1.00 43.69 250 ALA A C 1
ATOM 1921 O O . ALA A 1 250 ? 16.583 -11.755 15.996 1.00 43.69 250 ALA A O 1
ATOM 1922 N N . GLY A 1 251 ? 17.482 -13.310 14.661 1.00 33.34 251 GLY A N 1
ATOM 1923 C CA . GLY A 1 251 ? 17.563 -14.354 15.699 1.00 33.34 251 GLY A CA 1
ATOM 1924 C C . GLY A 1 251 ? 16.223 -14.999 16.090 1.00 33.34 251 GLY A C 1
ATOM 1925 O O . GLY A 1 251 ? 16.162 -15.752 17.059 1.00 33.34 251 GLY A O 1
ATOM 1926 N N . TRP A 1 252 ? 15.158 -14.733 15.329 1.00 35.97 252 TRP A N 1
ATOM 1927 C CA . TRP A 1 252 ? 13.834 -15.359 15.443 1.00 35.97 252 TRP A CA 1
ATOM 1928 C C . TRP A 1 252 ? 13.514 -16.122 14.159 1.00 35.97 252 TRP A C 1
ATOM 1930 O O . TRP A 1 252 ? 13.942 -15.696 13.084 1.00 35.97 252 TRP A O 1
ATOM 1940 N N . SER A 1 253 ? 12.723 -17.201 14.246 1.00 41.69 253 SER A N 1
ATOM 1941 C CA . SER A 1 253 ? 12.185 -17.850 13.045 1.00 41.69 253 SER A CA 1
ATOM 1942 C C . SER A 1 253 ? 11.390 -16.836 12.217 1.00 41.69 253 SER A C 1
ATOM 1944 O O . SER A 1 253 ? 10.763 -15.933 12.773 1.00 41.69 253 SER A O 1
ATOM 1946 N N . TRP A 1 254 ? 11.406 -16.984 10.894 1.00 40.66 254 TRP A N 1
ATOM 1947 C CA . TRP A 1 254 ? 10.659 -16.129 9.966 1.00 40.66 254 TRP A CA 1
ATOM 1948 C C . TRP A 1 254 ? 9.172 -15.990 10.368 1.00 40.66 254 TRP A C 1
ATOM 1950 O O . TRP A 1 254 ? 8.674 -14.874 10.502 1.00 40.66 254 TRP A O 1
ATOM 1960 N N . LEU A 1 255 ? 8.511 -17.098 10.734 1.00 37.62 255 LEU A N 1
ATOM 1961 C CA . LEU A 1 255 ? 7.153 -17.095 11.306 1.00 37.62 255 LEU A CA 1
ATOM 1962 C C . LEU A 1 255 ? 7.042 -16.241 12.580 1.00 37.62 255 LEU A C 1
ATOM 1964 O O . LEU A 1 255 ? 6.060 -15.535 12.771 1.00 37.62 255 LEU A O 1
ATOM 1968 N N . GLY A 1 256 ? 8.053 -16.275 13.452 1.00 37.19 256 GLY A N 1
ATOM 1969 C CA . GLY A 1 256 ? 8.105 -15.463 14.667 1.00 37.19 256 GLY A CA 1
ATOM 1970 C C . GLY A 1 256 ? 8.260 -13.965 14.393 1.00 37.19 256 GLY A C 1
ATOM 1971 O O . GLY A 1 256 ? 7.718 -13.159 15.142 1.00 37.19 256 GLY A O 1
ATOM 1972 N N . GLN A 1 257 ? 8.950 -13.580 13.317 1.00 47.91 257 GLN A N 1
ATOM 1973 C CA . GLN A 1 257 ? 9.086 -12.177 12.911 1.00 47.91 257 GLN A CA 1
ATOM 1974 C C . GLN A 1 257 ? 7.781 -11.652 12.307 1.00 47.91 257 GLN A C 1
ATOM 1976 O O . GLN A 1 257 ? 7.339 -10.571 12.686 1.00 47.91 257 GLN A O 1
ATOM 1981 N N . VAL A 1 258 ? 7.112 -12.446 11.466 1.00 45.91 258 VAL A N 1
ATOM 1982 C CA . VAL A 1 258 ? 5.793 -12.103 10.911 1.00 45.91 258 VAL A CA 1
ATOM 1983 C C . VAL A 1 258 ? 4.715 -12.056 12.008 1.00 45.91 258 VAL A C 1
ATOM 1985 O O . VAL A 1 258 ? 3.965 -11.086 12.078 1.00 45.91 258 VAL A O 1
ATOM 1988 N N . HIS A 1 259 ? 4.697 -13.020 12.940 1.00 42.72 259 HIS A N 1
ATOM 1989 C CA . HIS A 1 259 ? 3.819 -12.993 14.122 1.00 42.72 259 HIS A CA 1
ATOM 1990 C C . HIS A 1 259 ? 4.091 -11.793 15.042 1.00 42.72 259 HIS A C 1
ATOM 1992 O O . HIS A 1 259 ? 3.159 -11.227 15.613 1.00 42.72 259 HIS A O 1
ATOM 1998 N N . CYS A 1 260 ? 5.358 -11.396 15.220 1.00 42.59 260 CYS A N 1
ATOM 1999 C CA . CYS A 1 260 ? 5.689 -10.182 15.962 1.00 42.59 260 CYS A CA 1
ATOM 2000 C C . CYS A 1 260 ? 5.105 -8.969 15.246 1.00 42.59 260 CYS A C 1
ATOM 2002 O O . CYS A 1 260 ? 4.300 -8.278 15.852 1.00 42.59 260 CYS A O 1
ATOM 2004 N N . LEU A 1 261 ? 5.426 -8.768 13.963 1.00 46.19 261 LEU A N 1
ATOM 2005 C CA . LEU A 1 261 ? 4.962 -7.636 13.154 1.00 46.19 261 LEU A CA 1
ATOM 2006 C C . LEU A 1 261 ? 3.433 -7.453 13.173 1.00 46.19 261 LEU A C 1
ATOM 2008 O O . LEU A 1 261 ? 2.968 -6.332 12.981 1.00 46.19 261 LEU A O 1
ATOM 2012 N N . LEU A 1 262 ? 2.667 -8.521 13.442 1.00 49.28 262 LEU A N 1
ATOM 2013 C CA . LEU A 1 262 ? 1.218 -8.552 13.236 1.00 49.28 262 LEU A CA 1
ATOM 2014 C C . LEU A 1 262 ? 0.340 -8.968 14.426 1.00 49.28 262 LEU A C 1
ATOM 2016 O O . LEU A 1 262 ? -0.877 -8.958 14.272 1.00 49.28 262 LEU A O 1
ATOM 2020 N N . GLY A 1 263 ? 0.874 -9.184 15.631 1.00 40.50 263 GLY A N 1
ATOM 2021 C CA . GLY A 1 263 ? 0.027 -9.090 16.828 1.00 40.50 263 GLY A CA 1
ATOM 2022 C C . GLY A 1 263 ? 0.098 -10.225 17.833 1.00 40.50 263 GLY A C 1
ATOM 2023 O O . GLY A 1 263 ? -0.908 -10.852 18.141 1.00 40.50 263 GLY A O 1
ATOM 2024 N N . LYS A 1 264 ? 1.223 -10.330 18.541 1.00 35.28 264 LYS A N 1
ATOM 2025 C CA . LYS A 1 264 ? 1.191 -10.894 19.902 1.00 35.28 264 LYS A CA 1
ATOM 2026 C C . LYS A 1 264 ? 0.908 -9.868 21.000 1.00 35.28 264 LYS A C 1
ATOM 2028 O O . LYS A 1 264 ? 0.765 -10.266 22.147 1.00 35.28 264 LYS A O 1
ATOM 2033 N N . LYS A 1 265 ? 0.832 -8.563 20.688 1.00 38.06 265 LYS A N 1
ATOM 2034 C CA . LYS A 1 265 ? 0.625 -7.505 21.701 1.00 38.06 265 LYS A CA 1
ATOM 2035 C C . LYS A 1 265 ? -0.501 -6.506 21.468 1.00 38.06 265 LYS A C 1
ATOM 2037 O O . LYS A 1 265 ? -0.783 -5.702 22.362 1.00 38.06 265 LYS A O 1
ATOM 2042 N N . LEU A 1 266 ? -1.186 -6.555 20.325 1.00 40.62 266 LEU A N 1
ATOM 2043 C CA . LEU A 1 266 ? -2.335 -5.671 20.111 1.00 40.62 266 LEU A CA 1
ATOM 2044 C C . LEU A 1 266 ? -3.474 -5.981 21.104 1.00 40.62 266 LEU A C 1
ATOM 2046 O O . LEU A 1 266 ? -4.197 -5.063 21.484 1.00 40.62 266 LEU A O 1
ATOM 2050 N N . LEU A 1 267 ? -3.565 -7.230 21.593 1.00 42.56 267 LEU A N 1
ATOM 2051 C CA . LEU A 1 267 ? -4.531 -7.663 22.615 1.00 42.56 267 LEU A CA 1
ATOM 2052 C C . LEU A 1 267 ? -3.966 -8.594 23.711 1.00 42.56 267 LEU A C 1
ATOM 2054 O O . LEU A 1 267 ? -4.665 -8.822 24.693 1.00 42.56 267 LEU A O 1
ATOM 2058 N N . ASP A 1 268 ? -2.728 -9.098 23.600 1.00 37.56 268 ASP A N 1
ATOM 2059 C CA . ASP A 1 268 ? -2.145 -10.027 24.587 1.00 37.56 268 ASP A CA 1
ATOM 2060 C C . ASP A 1 268 ? -0.893 -9.439 25.282 1.00 37.56 268 ASP A C 1
ATOM 2062 O O . ASP A 1 268 ? -0.131 -8.661 24.712 1.00 37.56 268 ASP A O 1
ATOM 2066 N N . GLY A 1 269 ? -0.699 -9.721 26.573 1.00 42.97 269 GLY A N 1
ATOM 2067 C CA . GLY A 1 269 ? 0.425 -9.191 27.367 1.00 42.97 269 GLY A CA 1
ATOM 2068 C C . GLY A 1 269 ? 0.395 -7.683 27.683 1.00 42.97 269 GLY A C 1
ATOM 2069 O O . GLY A 1 269 ? 1.428 -7.110 28.054 1.00 42.97 269 GLY A O 1
ATOM 2070 N N . GLN A 1 270 ? -0.757 -7.020 27.543 1.00 50.31 270 GLN A N 1
ATOM 2071 C CA . GLN A 1 270 ? -0.945 -5.642 28.004 1.00 50.31 270 GLN A CA 1
ATOM 2072 C C . GLN A 1 270 ? -1.017 -5.592 29.532 1.00 50.31 270 GLN A C 1
ATOM 2074 O O . GLN A 1 270 ? -1.486 -6.530 30.167 1.00 50.31 270 GLN A O 1
ATOM 2079 N N . ALA A 1 271 ? -0.556 -4.500 30.142 1.00 53.47 271 ALA A N 1
ATOM 2080 C CA . ALA A 1 271 ? -0.749 -4.241 31.563 1.00 53.47 271 ALA A CA 1
ATOM 2081 C C . ALA A 1 271 ? -1.193 -2.792 31.772 1.00 53.47 271 ALA A C 1
ATOM 2083 O O . ALA A 1 271 ? -0.639 -1.871 31.177 1.00 53.47 271 ALA A O 1
ATOM 2084 N N . GLN A 1 272 ? -2.186 -2.586 32.627 1.00 56.22 272 GLN A N 1
ATOM 2085 C CA . GLN A 1 272 ? -2.723 -1.283 32.992 1.00 56.22 272 GLN A CA 1
ATOM 2086 C C . GLN A 1 272 ? -2.258 -0.863 34.388 1.00 56.22 272 GLN A C 1
ATOM 2088 O O . GLN A 1 272 ? -1.956 -1.694 35.245 1.00 56.22 272 GLN A O 1
ATOM 2093 N N . ARG A 1 273 ? -2.216 0.447 34.630 1.00 59.94 273 ARG A N 1
ATOM 2094 C CA . ARG A 1 273 ? -2.050 1.034 35.964 1.00 59.94 273 ARG A CA 1
ATOM 2095 C C . ARG A 1 273 ? -2.816 2.348 36.040 1.00 59.94 273 ARG A C 1
ATOM 2097 O O . ARG A 1 273 ? -2.955 3.037 35.032 1.00 59.94 273 ARG A O 1
ATOM 2104 N N . VAL A 1 274 ? -3.252 2.721 37.232 1.00 58.09 274 VAL A N 1
ATOM 2105 C CA . VAL A 1 274 ? -3.941 3.989 37.480 1.00 58.09 274 VAL A CA 1
ATOM 2106 C C . VAL A 1 274 ? -2.915 5.033 37.909 1.00 58.09 274 VAL A C 1
ATOM 2108 O O . VAL A 1 274 ? -2.000 4.736 38.681 1.00 58.09 274 VAL A O 1
ATOM 2111 N N . VAL A 1 275 ? -3.054 6.256 37.397 1.00 52.25 275 VAL A N 1
ATOM 2112 C CA . VAL A 1 275 ? -2.266 7.409 37.843 1.00 52.25 275 VAL A CA 1
ATOM 2113 C C . VAL A 1 275 ? -3.218 8.471 38.367 1.00 52.25 275 VAL A C 1
ATOM 2115 O O . VAL A 1 275 ? -4.054 8.966 37.617 1.00 52.25 275 VAL A O 1
ATOM 2118 N N . MET A 1 276 ? -3.091 8.826 39.643 1.00 48.16 276 MET A N 1
ATOM 2119 C CA . MET A 1 276 ? -3.902 9.860 40.285 1.00 48.16 276 MET A CA 1
ATOM 2120 C C . MET A 1 276 ? -2.970 10.857 40.970 1.00 48.16 276 MET A C 1
ATOM 2122 O O . MET A 1 276 ? -2.126 10.461 41.770 1.00 48.16 276 MET A O 1
ATOM 2126 N N . ASN A 1 277 ? -3.079 12.143 40.621 1.00 52.41 277 ASN A N 1
ATOM 2127 C CA . ASN A 1 277 ? -2.231 13.219 41.158 1.00 52.41 277 ASN A CA 1
ATOM 2128 C C . ASN A 1 277 ? -0.719 12.916 41.082 1.00 52.41 277 ASN A C 1
ATOM 2130 O O . ASN A 1 277 ? 0.037 13.200 42.004 1.00 52.41 277 ASN A O 1
ATOM 2134 N N . GLY A 1 278 ? -0.279 12.286 39.987 1.00 56.91 278 GLY A N 1
ATOM 2135 C CA . GLY A 1 278 ? 1.123 11.909 39.769 1.00 56.91 278 GLY A CA 1
ATOM 2136 C C . GLY A 1 278 ? 1.572 10.619 40.469 1.00 56.91 278 GLY A C 1
ATOM 2137 O O . GLY A 1 278 ? 2.641 10.098 40.144 1.00 56.91 278 GLY A O 1
ATOM 2138 N N . VAL A 1 279 ? 0.752 10.049 41.357 1.00 50.31 279 VAL A N 1
ATOM 2139 C CA . VAL A 1 279 ? 1.015 8.769 42.029 1.00 50.31 279 VAL A CA 1
ATOM 2140 C C . VAL A 1 279 ? 0.555 7.617 41.138 1.00 50.31 279 VAL A C 1
ATOM 2142 O O . VAL A 1 279 ? -0.559 7.634 40.620 1.00 50.31 279 VAL A O 1
ATOM 2145 N N . LYS A 1 280 ? 1.424 6.619 40.937 1.00 76.38 280 LYS A N 1
ATOM 2146 C CA . LYS A 1 280 ? 1.227 5.490 40.011 1.00 76.38 280 LYS A CA 1
ATOM 2147 C C . LYS A 1 280 ? 0.942 4.204 40.794 1.00 76.38 280 LYS A C 1
ATOM 2149 O O . LYS A 1 280 ? 1.696 3.887 41.709 1.00 76.38 280 LYS A O 1
ATOM 2154 N N . SER A 1 281 ? -0.081 3.439 40.407 1.00 79.12 281 SER A N 1
ATOM 2155 C CA . SER A 1 281 ? -0.299 2.080 40.926 1.00 79.12 281 SER A CA 1
ATOM 2156 C C . SER A 1 281 ? 0.687 1.068 40.321 1.00 79.12 281 SER A C 1
ATOM 2158 O O . SER A 1 281 ? 1.386 1.357 39.342 1.00 79.12 281 SER A O 1
ATOM 2160 N N . SER A 1 282 ? 0.709 -0.149 40.872 1.00 63.78 282 SER A N 1
ATOM 2161 C CA . SER A 1 282 ? 1.376 -1.298 40.256 1.00 63.78 282 SER A CA 1
ATOM 2162 C C . SER A 1 282 ? 0.712 -1.692 38.931 1.00 63.78 282 SER A C 1
ATOM 2164 O O . SER A 1 282 ? -0.479 -1.444 38.702 1.00 63.78 282 SER A O 1
ATOM 2166 N N . TRP A 1 283 ? 1.510 -2.292 38.048 1.00 67.75 283 TRP A N 1
ATOM 2167 C CA . TRP A 1 283 ? 1.061 -2.820 36.763 1.00 67.75 283 TRP A CA 1
ATOM 2168 C C . TRP A 1 283 ? 0.200 -4.068 36.960 1.00 67.75 283 TRP A C 1
ATOM 2170 O O . TRP A 1 283 ? 0.599 -4.978 37.682 1.00 67.75 283 TRP A O 1
ATOM 2180 N N . HIS A 1 284 ? -0.950 -4.114 36.293 1.00 54.19 284 HIS A N 1
ATOM 2181 C CA . HIS A 1 284 ? -1.866 -5.250 36.295 1.00 54.19 284 HIS A CA 1
ATOM 2182 C C . HIS A 1 284 ? -2.107 -5.732 34.866 1.00 54.19 284 HIS A C 1
ATOM 2184 O O . HIS A 1 284 ? -2.486 -4.908 34.037 1.00 54.19 284 HIS A O 1
ATOM 2190 N N . PRO A 1 285 ? -1.916 -7.023 34.556 1.00 49.94 285 PRO A N 1
ATOM 2191 C CA . PRO A 1 285 ? -2.144 -7.548 33.216 1.00 49.94 285 PRO A CA 1
ATOM 2192 C C . PRO A 1 285 ? -3.609 -7.374 32.786 1.00 49.94 285 PRO A C 1
ATOM 2194 O O . PRO A 1 285 ? -4.531 -7.564 33.579 1.00 49.94 285 PRO A O 1
ATOM 2197 N N . VAL A 1 286 ? -3.816 -7.001 31.527 1.00 49.53 286 VAL A N 1
ATOM 2198 C CA . VAL A 1 286 ? -5.114 -6.916 30.860 1.00 49.53 286 VAL A CA 1
ATOM 2199 C C . VAL A 1 286 ? -5.316 -8.239 30.134 1.00 49.53 286 VAL A C 1
ATOM 2201 O O . VAL A 1 286 ? -4.614 -8.537 29.176 1.00 49.53 286 VAL A O 1
ATOM 2204 N N . THR A 1 287 ? -6.242 -9.052 30.633 1.00 44.22 287 THR A N 1
ATOM 2205 C CA . THR A 1 287 ? -6.525 -10.403 30.122 1.00 44.22 287 THR A CA 1
ATOM 2206 C C . THR A 1 287 ? -7.668 -10.438 29.104 1.00 44.22 287 THR A C 1
ATOM 2208 O O . THR A 1 287 ? -7.908 -11.473 28.492 1.00 44.22 287 THR A O 1
ATOM 2211 N N . SER A 1 288 ? -8.401 -9.331 28.944 1.00 44.56 288 SER A N 1
ATOM 2212 C CA . SER A 1 288 ? -9.511 -9.176 27.996 1.00 44.56 288 SER A CA 1
ATOM 2213 C C . SER A 1 288 ? -9.894 -7.699 27.837 1.00 44.56 288 SER A C 1
ATOM 2215 O O . SER A 1 288 ? -9.836 -6.953 28.817 1.00 44.56 288 SER A O 1
ATOM 2217 N N . GLY A 1 289 ? -10.383 -7.312 26.655 1.00 42.53 289 GLY A N 1
ATOM 2218 C CA . GLY A 1 289 ? -10.900 -5.968 26.367 1.00 42.53 289 GLY A CA 1
ATOM 2219 C C . GLY A 1 289 ? -9.904 -5.063 25.635 1.00 42.53 289 GLY A C 1
ATOM 2220 O O . GLY A 1 289 ? -8.701 -5.297 25.635 1.00 42.53 289 GLY A O 1
ATOM 2221 N N . VAL A 1 290 ? -10.423 -4.019 24.987 1.00 43.34 290 VAL A N 1
ATOM 2222 C CA . VAL A 1 290 ? -9.622 -3.022 24.262 1.00 43.34 290 VAL A CA 1
ATOM 2223 C C . VAL A 1 290 ? -9.371 -1.821 25.183 1.00 43.34 290 VAL A C 1
ATOM 2225 O O . VAL A 1 290 ? -10.304 -1.354 25.836 1.00 43.34 290 VAL A O 1
ATOM 2228 N N . LEU A 1 291 ? -8.134 -1.307 25.259 1.00 40.78 291 LEU A N 1
ATOM 2229 C CA . LEU A 1 291 ? -7.807 -0.139 26.095 1.00 40.78 291 LEU A CA 1
ATOM 2230 C C . LEU A 1 291 ? -8.699 1.060 25.743 1.00 40.78 291 LEU A C 1
ATOM 2232 O O . LEU A 1 291 ? -8.725 1.544 24.605 1.00 40.78 291 LEU A O 1
ATOM 2236 N N . GLN A 1 292 ? -9.409 1.567 26.748 1.00 38.34 292 GLN A N 1
ATOM 2237 C CA . GLN A 1 292 ? -10.298 2.708 26.598 1.00 38.34 292 GLN A CA 1
ATOM 2238 C C . GLN A 1 292 ? -9.494 3.950 26.179 1.00 38.34 292 GLN A C 1
ATOM 2240 O O . GLN A 1 292 ? -8.593 4.392 26.891 1.00 38.34 292 GLN A O 1
ATOM 2245 N N . GLY A 1 293 ? -9.805 4.497 24.999 1.00 35.22 293 GLY A N 1
ATOM 2246 C CA . GLY A 1 293 ? -9.081 5.623 24.396 1.00 35.22 293 GLY A CA 1
ATOM 2247 C C . GLY A 1 293 ? -8.222 5.275 23.171 1.00 35.22 293 GLY A C 1
ATOM 2248 O O . GLY A 1 293 ? -7.665 6.194 22.565 1.00 35.22 293 GLY A O 1
ATOM 2249 N N . LEU A 1 294 ? -8.137 4.001 22.762 1.00 38.44 294 LEU A N 1
ATOM 2250 C CA . LEU A 1 294 ? -7.596 3.586 21.458 1.00 38.44 294 LEU A CA 1
ATOM 2251 C C . LEU A 1 294 ? -8.478 4.103 20.307 1.00 38.44 294 LEU A C 1
ATOM 2253 O O . LEU A 1 294 ? -9.689 3.902 20.328 1.00 38.44 294 LEU A O 1
ATOM 2257 N N . LEU A 1 295 ? -7.883 4.720 19.273 1.00 38.66 295 LEU A N 1
ATOM 2258 C CA . LEU A 1 295 ? -8.621 5.215 18.091 1.00 38.66 295 LEU A CA 1
ATOM 2259 C C . LEU A 1 295 ? -9.313 4.073 17.326 1.00 38.66 295 LEU A C 1
ATOM 2261 O O . LEU A 1 295 ? -10.398 4.258 16.789 1.00 38.66 295 LEU A O 1
ATOM 2265 N N . MET A 1 296 ? -8.713 2.878 17.346 1.00 38.53 296 MET A N 1
ATOM 2266 C CA . MET A 1 296 ? -9.293 1.660 16.777 1.00 38.53 296 MET A CA 1
ATOM 2267 C C . MET A 1 296 ? -10.261 0.939 17.719 1.00 38.53 296 MET A C 1
ATOM 2269 O O . MET A 1 296 ? -10.951 0.032 17.275 1.00 38.53 296 MET A O 1
ATOM 2273 N N . GLY A 1 297 ? -10.357 1.322 18.997 1.00 41.66 297 GLY A N 1
ATOM 2274 C CA . GLY A 1 297 ? -11.236 0.656 19.963 1.00 41.66 297 GLY A CA 1
ATOM 2275 C C . GLY A 1 297 ? -12.709 0.641 19.543 1.00 41.66 297 GLY A C 1
ATOM 2276 O O . GLY A 1 297 ? -13.297 -0.435 19.518 1.00 41.66 297 GLY A O 1
ATOM 2277 N N . PRO A 1 298 ? -13.291 1.779 19.122 1.00 41.88 298 PRO A N 1
ATOM 2278 C CA . PRO A 1 298 ? -14.655 1.818 18.596 1.00 41.88 298 PRO A CA 1
ATOM 2279 C C . PRO A 1 298 ? -14.839 1.016 17.300 1.00 41.88 298 PRO A C 1
ATOM 2281 O O . PRO A 1 298 ? -15.881 0.402 17.110 1.00 41.88 298 PRO A O 1
ATOM 2284 N N . VAL A 1 299 ? -13.827 0.977 16.424 1.00 42.28 299 VAL A N 1
ATOM 2285 C CA . VAL A 1 299 ? -13.871 0.213 15.163 1.00 42.28 299 VAL A CA 1
ATOM 2286 C C . VAL A 1 299 ? -13.826 -1.290 15.443 1.00 42.28 299 VAL A C 1
ATOM 2288 O O . VAL A 1 299 ? -14.666 -2.027 14.944 1.00 42.28 299 VAL A O 1
ATOM 2291 N N . LEU A 1 300 ? -12.905 -1.737 16.297 1.00 45.44 300 LEU A N 1
ATOM 2292 C CA . LEU A 1 300 ? -12.781 -3.129 16.734 1.00 45.44 300 LEU A CA 1
ATOM 2293 C C . LEU A 1 300 ? -14.008 -3.586 17.523 1.00 45.44 300 LEU A C 1
ATOM 2295 O O . LEU A 1 300 ? -14.459 -4.711 17.348 1.00 45.44 300 LEU A O 1
ATOM 2299 N N . PHE A 1 301 ? -14.579 -2.707 18.349 1.00 47.19 301 PHE A N 1
ATOM 2300 C CA . PHE A 1 301 ? -15.811 -2.995 19.068 1.00 47.19 301 PHE A CA 1
ATOM 2301 C C . PHE A 1 301 ? -16.997 -3.119 18.112 1.00 47.19 301 PHE A C 1
ATOM 2303 O O . PHE A 1 301 ? -17.716 -4.103 18.211 1.00 47.19 301 PHE A O 1
ATOM 2310 N N . ASN A 1 302 ? -17.155 -2.202 17.148 1.00 43.84 302 ASN A N 1
ATOM 2311 C CA . ASN A 1 302 ? -18.195 -2.286 16.117 1.00 43.84 302 ASN A CA 1
ATOM 2312 C C . ASN A 1 302 ? -18.054 -3.545 15.248 1.00 43.84 302 ASN A C 1
ATOM 2314 O O . ASN A 1 302 ? -19.067 -4.143 14.907 1.00 43.84 302 ASN A O 1
ATOM 2318 N N . ILE A 1 303 ? -16.823 -3.972 14.946 1.00 47.53 303 ILE A N 1
ATOM 2319 C CA . ILE A 1 303 ? -16.538 -5.238 14.254 1.00 47.53 303 ILE A CA 1
ATOM 2320 C C . ILE A 1 303 ? -16.929 -6.441 15.124 1.00 47.53 303 ILE A C 1
ATOM 2322 O O . ILE A 1 303 ? -17.576 -7.352 14.622 1.00 47.53 303 ILE A O 1
ATOM 2326 N N . LEU A 1 304 ? -16.573 -6.434 16.415 1.00 47.09 304 LEU A N 1
ATOM 2327 C CA . LEU A 1 304 ? -16.883 -7.517 17.357 1.00 47.09 304 LEU A CA 1
ATOM 2328 C C . LEU A 1 304 ? -18.388 -7.742 17.500 1.00 47.09 304 LEU A C 1
ATOM 2330 O O . LEU A 1 304 ? -18.825 -8.873 17.644 1.00 47.09 304 LEU A O 1
ATOM 2334 N N . ILE A 1 305 ? -19.179 -6.669 17.497 1.00 49.81 305 ILE A N 1
ATOM 2335 C CA . ILE A 1 305 ? -20.626 -6.767 17.680 1.00 49.81 305 ILE A CA 1
ATOM 2336 C C . ILE A 1 305 ? -21.388 -6.877 16.355 1.00 49.81 305 ILE A C 1
ATOM 2338 O O . ILE A 1 305 ? -22.605 -6.983 16.414 1.00 49.81 305 ILE A O 1
ATOM 2342 N N . ASP A 1 306 ? -20.754 -6.787 15.181 1.00 52.31 306 ASP A N 1
ATOM 2343 C CA . ASP A 1 306 ? -21.428 -6.684 13.867 1.00 52.31 306 ASP A CA 1
ATOM 2344 C C . ASP A 1 306 ? -22.395 -7.844 13.573 1.00 52.31 306 ASP A C 1
ATOM 2346 O O . ASP A 1 306 ? -23.394 -7.676 12.882 1.00 52.31 306 ASP A O 1
ATOM 2350 N N . ASP A 1 307 ? -22.135 -9.026 14.126 1.00 54.28 307 ASP A N 1
ATOM 2351 C CA . ASP A 1 307 ? -22.975 -10.205 13.947 1.00 54.28 307 ASP A CA 1
ATOM 2352 C C . ASP A 1 307 ? -24.005 -10.437 15.067 1.00 54.28 307 ASP A C 1
ATOM 2354 O O . ASP A 1 307 ? -24.858 -11.316 14.918 1.00 54.28 307 ASP A O 1
ATOM 2358 N N . LEU A 1 308 ? -23.984 -9.619 16.130 1.00 59.56 308 LEU A N 1
ATOM 2359 C CA . LEU A 1 308 ? -24.888 -9.681 17.290 1.00 59.56 308 LEU A CA 1
ATOM 2360 C C . LEU A 1 308 ? -26.361 -9.773 16.887 1.00 59.56 308 LEU A C 1
ATOM 2362 O O . LEU A 1 308 ? -27.161 -10.431 17.550 1.00 59.56 308 LEU A O 1
ATOM 2366 N N . ASP A 1 309 ? -26.732 -9.083 15.812 1.00 61.03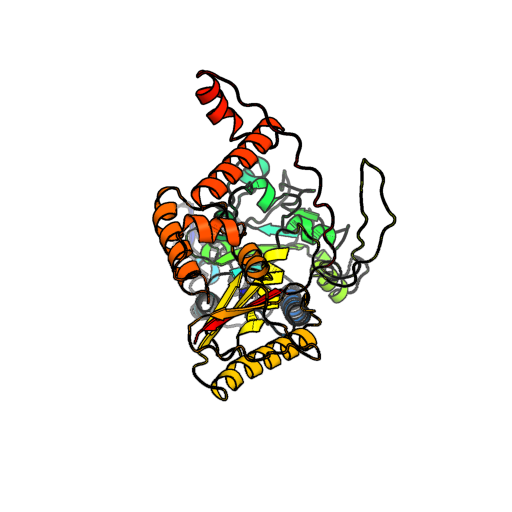 309 ASP A N 1
ATOM 2367 C CA . ASP A 1 309 ? -28.108 -8.921 15.382 1.00 61.03 309 ASP A CA 1
ATOM 2368 C C . ASP A 1 309 ? -28.472 -9.716 14.122 1.00 61.03 309 ASP A C 1
ATOM 2370 O O . ASP A 1 309 ? -29.638 -9.683 13.722 1.00 61.03 309 ASP A O 1
ATOM 2374 N N . LYS A 1 310 ? -27.553 -10.488 13.521 1.00 61.81 310 LYS A N 1
ATOM 2375 C CA . LYS A 1 310 ? -27.819 -11.243 12.275 1.00 61.81 310 LYS A CA 1
ATOM 2376 C C . LYS A 1 310 ? -29.006 -12.202 12.383 1.00 61.81 310 LYS A C 1
ATOM 2378 O O . LYS A 1 310 ? -29.739 -12.380 11.415 1.00 61.81 310 LYS A O 1
ATOM 2383 N N . GLU A 1 311 ? -29.242 -12.770 13.563 1.00 64.88 311 GLU A N 1
ATOM 2384 C CA . GLU A 1 311 ? -30.324 -13.735 13.798 1.00 64.88 311 GLU A CA 1
ATOM 2385 C C . GLU A 1 311 ? -31.555 -13.145 14.506 1.00 64.88 311 GLU A C 1
ATOM 2387 O O . GLU A 1 311 ? -32.508 -13.873 14.805 1.00 64.88 311 GLU A O 1
ATOM 2392 N N . ILE A 1 312 ? -31.561 -11.835 14.767 1.00 73.69 312 ILE A N 1
ATOM 2393 C CA . ILE A 1 312 ? -32.639 -11.136 15.477 1.00 73.69 312 ILE A CA 1
ATOM 2394 C C . ILE A 1 312 ? -33.714 -10.682 14.491 1.00 73.69 312 ILE A C 1
ATOM 2396 O O . ILE A 1 312 ? -33.415 -9.990 13.511 1.00 73.69 312 ILE A O 1
ATOM 2400 N N . LYS A 1 313 ? -34.964 -11.081 14.756 1.00 73.69 313 LYS A N 1
ATOM 2401 C CA . LYS A 1 313 ? -36.115 -10.873 13.868 1.00 73.69 313 LYS A CA 1
ATOM 2402 C C . LYS A 1 313 ? -36.947 -9.648 14.230 1.00 73.69 313 LYS A C 1
ATOM 2404 O O . LYS A 1 313 ? -37.604 -9.108 13.344 1.00 73.69 313 LYS A O 1
ATOM 2409 N N . CYS A 1 314 ? -36.964 -9.236 15.495 1.00 70.88 314 CYS A N 1
ATOM 2410 C CA . CYS A 1 314 ? -37.648 -8.014 15.906 1.00 70.88 314 CYS A CA 1
ATOM 2411 C C . CYS A 1 314 ? -36.963 -6.751 15.353 1.00 70.88 314 CYS A C 1
ATOM 2413 O O . CYS A 1 314 ? -35.801 -6.777 14.932 1.00 70.88 314 CYS A O 1
ATOM 2415 N N . THR A 1 315 ? -37.706 -5.640 15.320 1.00 66.31 315 THR A N 1
ATOM 2416 C CA . THR A 1 315 ? -37.170 -4.344 14.891 1.00 66.31 315 THR A CA 1
ATOM 2417 C C . THR A 1 315 ? -36.051 -3.950 15.843 1.00 66.31 315 THR A C 1
ATOM 2419 O O . THR A 1 315 ? -36.182 -4.101 17.055 1.00 66.31 315 THR A O 1
ATOM 2422 N N . LYS A 1 316 ? -34.925 -3.483 15.309 1.00 63.22 316 LYS A N 1
ATOM 2423 C CA . LYS A 1 316 ? -33.718 -3.264 16.105 1.00 63.22 316 LYS A CA 1
ATOM 2424 C C . LYS A 1 316 ? -32.997 -1.990 15.711 1.00 63.22 316 LYS A C 1
ATOM 2426 O O . LYS A 1 316 ? -32.998 -1.595 14.547 1.00 63.22 316 LYS A O 1
ATOM 2431 N N . SER A 1 317 ? -32.359 -1.362 16.689 1.00 55.88 317 SER A N 1
ATOM 2432 C CA . SER A 1 317 ? -31.410 -0.270 16.471 1.00 55.88 317 SER A CA 1
ATOM 2433 C C . SER A 1 317 ? -30.224 -0.416 17.414 1.00 55.88 317 SER A C 1
ATOM 2435 O O . SER A 1 317 ? -30.348 -0.979 18.500 1.00 55.88 317 SER A O 1
ATOM 2437 N N . LYS A 1 318 ? -29.051 0.054 16.994 1.00 56.97 318 LYS A N 1
ATOM 2438 C CA . LYS A 1 318 ? -27.801 -0.179 17.712 1.00 56.97 318 LYS A CA 1
ATOM 2439 C C . LYS A 1 318 ? -26.912 1.047 17.653 1.00 56.97 318 LYS A C 1
ATOM 2441 O O . LYS A 1 318 ? -26.735 1.638 16.592 1.00 56.97 318 LYS A O 1
ATOM 2446 N N . PHE A 1 319 ? -26.350 1.404 18.796 1.00 44.72 319 PHE A N 1
ATOM 2447 C CA . PHE A 1 319 ? -25.326 2.426 18.911 1.00 44.72 319 PHE A CA 1
ATOM 2448 C C . PHE A 1 319 ? -24.315 1.951 19.943 1.00 44.72 319 PHE A C 1
ATOM 2450 O O . PHE A 1 319 ? -24.658 1.829 21.117 1.00 44.72 319 PHE A O 1
ATOM 2457 N N . THR A 1 320 ? -23.102 1.636 19.484 1.00 54.81 320 THR A N 1
ATOM 2458 C CA . THR A 1 320 ? -22.046 1.055 20.323 1.00 54.81 320 THR A CA 1
ATOM 2459 C C . THR A 1 320 ? -22.575 -0.124 21.154 1.00 54.81 320 THR A C 1
ATOM 2461 O O . THR A 1 320 ? -23.099 -1.091 20.604 1.00 54.81 320 THR A O 1
ATOM 2464 N N . ASP A 1 321 ? -22.401 -0.079 22.471 1.00 53.41 321 ASP A N 1
ATOM 2465 C CA . ASP A 1 321 ? -22.774 -1.079 23.463 1.00 53.41 321 ASP A CA 1
ATOM 2466 C C . ASP A 1 321 ? -24.267 -1.060 23.815 1.00 53.41 321 ASP A C 1
ATOM 2468 O O . ASP A 1 321 ? -24.732 -1.964 24.511 1.00 53.41 321 ASP A O 1
ATOM 2472 N N . HIS A 1 322 ? -25.022 -0.085 23.298 1.00 49.19 322 HIS A N 1
ATOM 2473 C CA . HIS A 1 322 ? -26.466 0.015 23.454 1.00 49.19 322 HIS A CA 1
ATOM 2474 C C . HIS A 1 322 ? -27.188 -0.611 22.257 1.00 49.19 322 HIS A C 1
ATOM 2476 O O . HIS A 1 322 ? -27.199 -0.069 21.149 1.00 49.19 322 HIS A O 1
ATOM 2482 N N . SER A 1 323 ? -27.864 -1.733 22.492 1.00 58.69 323 SER A N 1
ATOM 2483 C CA . SER A 1 323 ? -28.776 -2.341 21.516 1.00 58.69 323 SER A CA 1
ATOM 2484 C C . SER A 1 323 ? -30.225 -2.159 21.958 1.00 58.69 323 SER A C 1
ATOM 2486 O O . SER A 1 323 ? -30.554 -2.329 23.133 1.00 58.69 323 SER A O 1
ATOM 2488 N N . LYS A 1 324 ? -31.103 -1.801 21.022 1.00 69.31 324 LYS A N 1
ATOM 2489 C CA . LYS A 1 324 ? -32.539 -1.661 21.252 1.00 69.31 324 LYS A CA 1
ATOM 2490 C C . LYS A 1 324 ? -33.313 -2.663 20.422 1.00 69.31 324 LYS A C 1
ATOM 2492 O O . LYS A 1 324 ? -33.017 -2.824 19.239 1.00 69.31 324 LYS A O 1
ATOM 2497 N N . LEU A 1 325 ? -34.292 -3.301 21.054 1.00 63.81 325 LEU A N 1
ATOM 2498 C CA . LEU A 1 325 ? -35.214 -4.236 20.418 1.00 63.81 325 LEU A CA 1
ATOM 2499 C C . LEU A 1 325 ? -36.647 -3.747 20.604 1.00 63.81 325 LEU A C 1
ATOM 2501 O O . LEU A 1 325 ? -37.064 -3.502 21.737 1.00 63.81 325 LEU A O 1
ATOM 2505 N N . ASP A 1 326 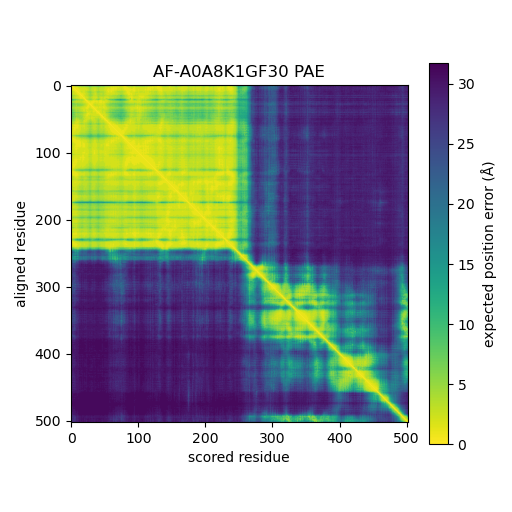? -37.389 -3.680 19.506 1.00 66.81 326 ASP A N 1
ATOM 2506 C CA . ASP A 1 326 ? -38.780 -3.261 19.468 1.00 66.81 326 ASP A CA 1
ATOM 2507 C C . ASP A 1 326 ? -39.657 -4.396 18.922 1.00 66.81 326 ASP A C 1
ATOM 2509 O O . ASP A 1 326 ? -39.382 -4.975 17.865 1.00 66.81 326 ASP A O 1
ATOM 2513 N N . GLY A 1 327 ? -40.729 -4.729 19.641 1.00 65.25 327 GLY A N 1
ATOM 2514 C CA . GLY A 1 327 ? -41.666 -5.787 19.253 1.00 65.25 327 GLY A CA 1
ATOM 2515 C C . GLY A 1 327 ? -43.111 -5.415 19.560 1.00 65.25 327 GLY A C 1
ATOM 2516 O O . GLY A 1 327 ? -43.380 -4.834 20.609 1.00 65.25 327 GLY A O 1
ATOM 2517 N N . ASN A 1 328 ? -44.031 -5.755 18.650 1.00 64.25 328 ASN A N 1
ATOM 2518 C CA . ASN A 1 328 ? -45.470 -5.606 18.869 1.00 64.25 328 ASN A CA 1
ATOM 2519 C C . ASN A 1 328 ? -46.026 -6.857 19.578 1.00 64.25 328 ASN A C 1
ATOM 2521 O O . ASN A 1 328 ? -45.784 -7.983 19.133 1.00 64.25 328 ASN A O 1
ATOM 2525 N N . VAL A 1 329 ? -46.731 -6.661 20.694 1.00 60.53 329 VAL A N 1
ATOM 2526 C CA . VAL A 1 329 ? -47.295 -7.710 21.541 1.00 60.53 329 VAL A CA 1
ATOM 2527 C C . VAL A 1 329 ? -48.761 -7.398 21.871 1.00 60.53 329 VAL A C 1
ATOM 2529 O O . VAL A 1 329 ? -49.076 -6.942 22.965 1.00 60.53 329 VAL A O 1
ATOM 2532 N N . ASP A 1 330 ? -49.660 -7.724 20.941 1.00 55.75 330 ASP A N 1
ATOM 2533 C CA . ASP A 1 330 ? -51.112 -7.568 21.121 1.00 55.75 330 ASP A CA 1
ATOM 2534 C C . ASP A 1 330 ? -51.753 -8.668 22.015 1.00 55.75 330 ASP A C 1
ATOM 2536 O O . ASP A 1 330 ? -52.849 -8.482 22.543 1.00 55.75 330 ASP A O 1
ATOM 2540 N N . LEU A 1 331 ? -51.109 -9.837 22.202 1.00 57.50 331 LEU A N 1
ATOM 2541 C CA . LEU A 1 331 ? -51.643 -11.004 22.937 1.00 57.50 331 LEU A CA 1
ATOM 2542 C C . LEU A 1 331 ? -50.574 -11.751 23.775 1.00 57.50 331 LEU A C 1
ATOM 2544 O O . LEU A 1 331 ? -49.367 -11.634 23.570 1.00 57.50 331 LEU A O 1
ATOM 2548 N N . LEU A 1 332 ? -51.003 -12.599 24.721 1.00 55.16 332 LEU A N 1
ATOM 2549 C CA . LEU A 1 332 ? -50.099 -13.386 25.590 1.00 55.16 332 LEU A CA 1
ATOM 2550 C C . LEU A 1 332 ? -49.131 -14.303 24.807 1.00 55.16 332 LEU A C 1
ATOM 2552 O O . LEU A 1 332 ? -48.005 -14.552 25.227 1.00 55.16 332 LEU A O 1
ATOM 2556 N N . GLU A 1 333 ? -49.550 -14.748 23.623 1.00 56.38 333 GLU A N 1
ATOM 2557 C CA . GLU A 1 333 ? -48.781 -15.614 22.725 1.00 56.38 333 GLU A CA 1
ATOM 2558 C C . GLU A 1 333 ? -47.810 -14.848 21.800 1.00 56.38 333 GLU A C 1
ATOM 2560 O O . GLU A 1 333 ? -46.833 -15.431 21.319 1.00 56.38 333 GLU A O 1
ATOM 2565 N N . SER A 1 334 ? -48.008 -13.539 21.587 1.00 61.69 334 SER A N 1
ATOM 2566 C CA . SER A 1 334 ? -47.180 -12.726 20.679 1.00 61.69 334 SER A CA 1
ATOM 2567 C C . SER A 1 334 ? -45.852 -12.257 21.286 1.00 61.69 334 SER A C 1
ATOM 2569 O O . SER A 1 334 ? -45.020 -11.722 20.562 1.00 61.69 334 SER A O 1
ATOM 2571 N N . GLY A 1 335 ? -45.593 -12.503 22.577 1.00 63.91 335 GLY A N 1
ATOM 2572 C CA . GLY A 1 335 ? -44.293 -12.224 23.216 1.00 63.91 335 GLY A CA 1
ATOM 2573 C C . GLY A 1 335 ? -43.223 -13.300 22.966 1.00 63.91 335 GLY A C 1
ATOM 2574 O O . GLY A 1 335 ? -42.029 -13.061 23.162 1.00 63.91 335 GLY A O 1
ATOM 2575 N N . LYS A 1 336 ? -43.616 -14.490 22.480 1.00 73.62 336 LYS A N 1
ATOM 2576 C CA . LYS A 1 336 ? -42.702 -15.623 22.224 1.00 73.62 336 LYS A CA 1
ATOM 2577 C C . LYS A 1 336 ? -41.583 -15.313 21.215 1.00 73.62 336 LYS A C 1
ATOM 2579 O O . LYS A 1 336 ? -40.457 -15.743 21.462 1.00 73.62 336 LYS A O 1
ATOM 2584 N N . PRO A 1 337 ? -41.824 -14.602 20.096 1.00 77.12 337 PRO A N 1
ATOM 2585 C CA . PRO A 1 337 ? -40.761 -14.200 19.174 1.00 77.12 337 PRO A CA 1
ATOM 2586 C C . PRO A 1 337 ? -39.712 -13.297 19.832 1.00 77.12 337 PRO A C 1
ATOM 2588 O O . PRO A 1 337 ? -38.520 -13.523 19.649 1.00 77.12 337 PRO A O 1
ATOM 2591 N N . LEU A 1 338 ? -40.147 -12.343 20.659 1.00 75.31 338 LEU A N 1
ATOM 2592 C CA . LEU A 1 338 ? -39.258 -11.402 21.338 1.00 75.31 338 LEU A CA 1
ATOM 2593 C C . LEU A 1 338 ? -38.393 -12.104 22.394 1.00 75.31 338 LEU A C 1
ATOM 2595 O O . LEU A 1 338 ? -37.190 -11.874 22.461 1.00 75.31 338 LEU A O 1
ATOM 2599 N N . GLN A 1 339 ? -38.967 -13.048 23.147 1.00 83.06 339 GLN A N 1
ATOM 2600 C CA . GLN A 1 339 ? -38.194 -13.880 24.073 1.00 83.06 339 GLN A CA 1
ATOM 2601 C C . GLN A 1 339 ? -37.185 -14.792 23.351 1.00 83.06 339 GLN A C 1
ATOM 2603 O O . GLN A 1 339 ? -36.075 -14.973 23.846 1.00 83.06 339 GLN A O 1
ATOM 2608 N N . ARG A 1 340 ? -37.522 -15.337 22.172 1.00 82.69 340 ARG A N 1
ATOM 2609 C CA . ARG A 1 340 ? -36.573 -16.130 21.364 1.00 82.69 340 ARG A CA 1
ATOM 2610 C C . ARG A 1 340 ? -35.387 -15.296 20.891 1.00 82.69 340 ARG A C 1
ATOM 2612 O O . ARG A 1 340 ? -34.269 -15.797 20.873 1.00 82.69 340 ARG A O 1
ATOM 2619 N N . ASP A 1 341 ? -35.622 -14.042 20.524 1.00 81.19 341 ASP A N 1
ATOM 2620 C CA . ASP A 1 341 ? -34.552 -13.131 20.125 1.00 81.19 341 ASP A CA 1
ATOM 2621 C C . ASP A 1 341 ? -33.659 -12.743 21.319 1.00 81.19 341 ASP A C 1
ATOM 2623 O O . ASP A 1 341 ? -32.440 -12.689 21.176 1.00 81.19 341 ASP A O 1
ATOM 2627 N N . LEU A 1 342 ? -34.211 -12.611 22.531 1.00 77.62 342 LEU A N 1
ATOM 2628 C CA . LEU A 1 342 ? -33.404 -12.471 23.754 1.00 77.62 342 LEU A CA 1
ATOM 2629 C C . LEU A 1 342 ? -32.571 -13.719 24.057 1.00 77.62 342 LEU A C 1
ATOM 2631 O O . LEU A 1 342 ? -31.405 -13.606 24.430 1.00 77.62 342 LEU A O 1
ATOM 2635 N N . ASP A 1 343 ? -33.147 -14.908 23.882 1.00 82.00 343 ASP A N 1
ATOM 2636 C CA . ASP A 1 343 ? -32.422 -16.163 24.082 1.00 82.00 343 ASP A CA 1
ATOM 2637 C C . ASP A 1 343 ? -31.251 -16.286 23.081 1.00 82.00 343 ASP A C 1
ATOM 2639 O O . ASP A 1 343 ? -30.172 -16.745 23.459 1.00 82.00 343 ASP A O 1
ATOM 2643 N N . ARG A 1 344 ? -31.421 -15.804 21.839 1.00 80.94 344 ARG A N 1
ATOM 2644 C CA . ARG A 1 344 ? -30.341 -15.701 20.837 1.00 80.94 344 ARG A CA 1
ATOM 2645 C C . ARG A 1 344 ? -29.252 -14.717 21.252 1.00 80.94 344 ARG A C 1
ATOM 2647 O O . ARG A 1 344 ? -28.077 -15.055 21.155 1.00 80.94 344 ARG A O 1
ATOM 2654 N N . LEU A 1 345 ? -29.618 -13.540 21.768 1.00 74.00 345 LEU A N 1
ATOM 2655 C CA . LEU A 1 345 ? -28.644 -12.570 22.284 1.00 74.00 345 LEU A CA 1
ATOM 2656 C C . LEU A 1 345 ? -27.832 -13.136 23.459 1.00 74.00 345 LEU A C 1
ATOM 2658 O O . LEU A 1 345 ? -26.620 -12.935 23.526 1.00 74.00 345 LEU A O 1
ATOM 2662 N N . ASP A 1 346 ? -28.470 -13.868 24.378 1.00 77.31 346 ASP A N 1
ATOM 2663 C CA . ASP A 1 346 ? -27.782 -14.524 25.500 1.00 77.31 346 ASP A CA 1
ATOM 2664 C C . ASP A 1 346 ? -26.825 -15.629 25.022 1.00 77.31 346 ASP A C 1
ATOM 2666 O O . ASP A 1 346 ? -25.710 -15.751 25.533 1.00 77.31 346 ASP A O 1
ATOM 2670 N N . GLN A 1 347 ? -27.229 -16.414 24.019 1.00 72.19 347 GLN A N 1
ATOM 2671 C CA . GLN A 1 347 ? -26.367 -17.419 23.390 1.00 72.19 347 GLN A CA 1
ATOM 2672 C C . GLN A 1 347 ? -25.173 -16.778 22.678 1.00 72.19 347 GLN A C 1
ATOM 2674 O O . GLN A 1 347 ? -24.041 -17.215 22.889 1.00 72.19 347 GLN A O 1
ATOM 2679 N N . TRP A 1 348 ? -25.404 -15.708 21.913 1.00 75.06 348 TRP A N 1
ATOM 2680 C CA . TRP A 1 348 ? -24.346 -14.950 21.251 1.00 75.06 348 TRP A CA 1
ATOM 2681 C C . TRP A 1 348 ? -23.347 -14.379 22.264 1.00 75.06 348 TRP A C 1
ATOM 2683 O O . TRP A 1 348 ? -22.138 -14.519 22.082 1.00 75.06 348 TRP A O 1
ATOM 2693 N N . ALA A 1 349 ? -23.818 -13.800 23.374 1.00 63.69 349 ALA A N 1
ATOM 2694 C CA . ALA A 1 349 ? -22.929 -13.225 24.384 1.00 63.69 349 ALA A CA 1
ATOM 2695 C C . ALA A 1 349 ? -22.064 -14.294 25.061 1.00 63.69 349 ALA A C 1
ATOM 2697 O O . ALA A 1 349 ? -20.881 -14.062 25.299 1.00 63.69 349 ALA A O 1
ATOM 2698 N N . LYS A 1 350 ? -22.618 -15.487 25.312 1.00 65.81 350 LYS A N 1
ATOM 2699 C CA . LYS A 1 350 ? -21.848 -16.631 25.821 1.00 65.81 350 LYS A CA 1
ATOM 2700 C C . LYS A 1 350 ? -20.797 -17.107 24.821 1.00 65.81 350 LYS A C 1
ATOM 2702 O O . LYS A 1 350 ? -19.667 -17.350 25.232 1.00 65.81 350 LYS A O 1
ATOM 2707 N N . ALA A 1 351 ? -21.151 -17.211 23.539 1.00 56.38 351 ALA A N 1
ATOM 2708 C CA . ALA A 1 351 ? -20.224 -17.613 22.481 1.00 56.38 351 ALA A CA 1
ATOM 2709 C C . ALA A 1 351 ? -19.061 -16.617 22.321 1.00 56.38 351 ALA A C 1
ATOM 2711 O O . ALA A 1 351 ? -17.923 -17.029 22.126 1.00 56.38 351 ALA A O 1
ATOM 2712 N N . ASN A 1 352 ? -19.333 -15.322 22.506 1.00 53.00 352 ASN A N 1
ATOM 2713 C CA . ASN A 1 352 ? -18.352 -14.241 22.382 1.00 53.00 352 ASN A CA 1
ATOM 2714 C C . ASN A 1 352 ? -17.697 -13.833 23.715 1.00 53.00 352 ASN A C 1
ATOM 2716 O O . ASN A 1 352 ? -17.024 -12.809 23.787 1.00 53.00 352 ASN A O 1
ATOM 2720 N N . SER A 1 353 ? -17.888 -14.608 24.794 1.00 57.28 353 SER A N 1
ATOM 2721 C CA . SER A 1 353 ? -17.361 -14.313 26.143 1.00 57.28 353 SER A CA 1
ATOM 2722 C C . SER A 1 353 ? -17.710 -12.911 26.681 1.00 57.28 353 SER A C 1
ATOM 2724 O O . SER A 1 353 ? -17.008 -12.352 27.525 1.00 57.28 353 SER A O 1
ATOM 2726 N N . MET A 1 354 ? -18.834 -12.356 26.230 1.00 58.56 354 MET A N 1
ATOM 2727 C CA . MET A 1 354 ? -19.361 -11.057 26.633 1.00 58.56 354 MET A CA 1
ATOM 2728 C C . MET A 1 354 ? -20.378 -11.205 27.766 1.00 58.56 354 MET A C 1
ATOM 2730 O O . MET A 1 354 ? -21.040 -12.231 27.933 1.00 58.56 354 MET A O 1
ATOM 2734 N N . LYS A 1 355 ? -20.536 -10.144 28.562 1.00 62.34 355 LYS A N 1
ATOM 2735 C CA . LYS A 1 355 ? -21.541 -10.085 29.629 1.00 62.34 355 LYS A CA 1
ATOM 2736 C C . LYS A 1 355 ? -22.439 -8.880 29.430 1.00 62.34 355 LYS A C 1
ATOM 2738 O O . LYS A 1 355 ? -21.957 -7.762 29.263 1.00 62.34 355 LYS A O 1
ATOM 2743 N N . PHE A 1 356 ? -23.745 -9.104 29.508 1.00 65.50 356 PHE A N 1
ATOM 2744 C CA . PHE A 1 356 ? -24.701 -8.012 29.597 1.00 65.50 356 PHE A CA 1
ATOM 2745 C C . PHE A 1 356 ? -24.649 -7.374 30.982 1.00 65.50 356 PHE A C 1
ATOM 2747 O O . PHE A 1 356 ? -24.637 -8.069 32.006 1.00 65.50 356 PHE A O 1
ATOM 2754 N N . ASN A 1 357 ? -24.671 -6.046 31.021 1.00 65.94 357 ASN A N 1
ATOM 2755 C CA . ASN A 1 357 ? -24.904 -5.296 32.238 1.00 65.94 357 ASN A CA 1
ATOM 2756 C C . ASN A 1 357 ? -26.389 -5.396 32.601 1.00 65.94 357 ASN A C 1
ATOM 2758 O O . ASN A 1 357 ? -27.216 -4.546 32.266 1.00 65.94 357 ASN A O 1
ATOM 2762 N N . LYS A 1 358 ? -26.734 -6.477 33.303 1.00 66.75 358 LYS A N 1
ATOM 2763 C CA . LYS A 1 358 ? -28.115 -6.795 33.689 1.00 66.75 358 LYS A CA 1
ATOM 2764 C C . LYS A 1 358 ? -28.782 -5.694 34.516 1.00 66.75 358 LYS A C 1
ATOM 2766 O O . LYS A 1 358 ? -29.997 -5.575 34.472 1.00 66.75 358 LYS A O 1
ATOM 2771 N N . ALA A 1 359 ? -28.007 -4.896 35.257 1.00 60.47 359 ALA A N 1
ATOM 2772 C CA . ALA A 1 359 ? -28.533 -3.787 36.053 1.00 60.47 359 ALA A CA 1
ATOM 2773 C C . ALA A 1 359 ? -28.975 -2.591 35.192 1.00 60.47 359 ALA A C 1
ATOM 2775 O O . ALA A 1 359 ? -29.741 -1.749 35.663 1.00 60.47 359 ALA A O 1
ATOM 2776 N N . ARG A 1 360 ? -28.485 -2.513 33.949 1.00 58.47 360 ARG A N 1
ATOM 2777 C CA . ARG A 1 360 ? -28.793 -1.446 32.992 1.00 58.47 360 ARG A CA 1
ATOM 2778 C C . ARG A 1 360 ? -29.736 -1.881 31.870 1.00 58.47 360 ARG A C 1
ATOM 2780 O O . ARG A 1 360 ? -30.352 -1.013 31.268 1.00 58.47 360 ARG A O 1
ATOM 2787 N N . CYS A 1 361 ? -29.912 -3.184 31.644 1.00 64.94 361 CYS A N 1
ATOM 2788 C CA . CYS A 1 361 ? -30.895 -3.704 30.691 1.00 64.94 361 CYS A CA 1
ATOM 2789 C C . CYS A 1 361 ? -32.331 -3.535 31.215 1.00 64.94 361 CYS A C 1
ATOM 2791 O O . CYS A 1 361 ? -32.617 -3.905 32.357 1.00 64.94 361 CYS A O 1
ATOM 2793 N N . GLN A 1 362 ? -33.237 -2.987 30.401 1.00 67.50 362 GLN A N 1
ATOM 2794 C CA . GLN A 1 362 ? -34.597 -2.623 30.826 1.00 67.50 362 GLN A CA 1
ATOM 2795 C C . GLN A 1 362 ? -35.664 -2.998 29.787 1.00 67.50 362 GLN A C 1
ATOM 2797 O O . GLN A 1 362 ? -35.410 -2.963 28.584 1.00 67.50 362 GLN A O 1
ATOM 2802 N N . VAL A 1 363 ? -36.874 -3.319 30.267 1.00 69.38 363 VAL A N 1
ATOM 2803 C CA . VAL A 1 363 ? -38.086 -3.486 29.443 1.00 69.38 363 VAL A CA 1
ATOM 2804 C C . VAL A 1 363 ? -38.986 -2.280 29.631 1.00 69.38 363 VAL A C 1
ATOM 2806 O O . VAL A 1 363 ? -39.323 -1.940 30.770 1.00 69.38 363 VAL A O 1
ATOM 2809 N N . LEU A 1 364 ? -39.415 -1.698 28.518 1.00 69.00 364 LEU A N 1
ATOM 2810 C CA . LEU A 1 364 ? -40.363 -0.603 28.457 1.00 69.00 364 LEU A CA 1
ATOM 2811 C C . LEU A 1 364 ? -41.666 -1.073 27.792 1.00 69.00 364 LEU A C 1
ATOM 2813 O O . LEU A 1 364 ? -41.717 -1.155 26.566 1.00 69.00 364 LEU A O 1
ATOM 2817 N N . PRO A 1 365 ? -42.715 -1.407 28.560 1.00 66.38 365 PRO A N 1
ATOM 2818 C CA . PRO A 1 365 ? -44.033 -1.646 27.988 1.00 66.38 365 PRO A CA 1
ATOM 2819 C C . PRO A 1 365 ? -44.643 -0.316 27.518 1.00 66.38 365 PRO A C 1
ATOM 2821 O O . PRO A 1 365 ? -44.698 0.659 28.265 1.00 66.38 365 PRO A O 1
ATOM 2824 N N . LEU A 1 366 ? -45.085 -0.288 26.268 1.00 60.53 366 LEU A N 1
ATOM 2825 C CA . LEU A 1 366 ? -45.716 0.824 25.570 1.00 60.53 366 LEU A CA 1
ATOM 2826 C C . LEU A 1 366 ? -47.079 0.367 25.052 1.00 60.53 366 LEU A C 1
ATOM 2828 O O . LEU A 1 366 ? -47.203 -0.761 24.578 1.00 60.53 366 LEU A O 1
ATOM 2832 N N . GLY A 1 367 ? -48.069 1.257 25.099 1.00 59.44 367 GLY A N 1
ATOM 2833 C CA . GLY A 1 367 ? -49.394 0.996 24.544 1.00 59.44 367 GLY A CA 1
ATOM 2834 C C . GLY A 1 367 ? -50.419 0.450 25.542 1.00 59.44 367 GLY A C 1
ATOM 2835 O O . GLY A 1 367 ? -50.090 -0.102 26.595 1.00 59.44 367 GLY A O 1
ATOM 2836 N N . ARG A 1 368 ? -51.698 0.698 25.239 1.00 61.66 368 ARG A N 1
ATOM 2837 C CA . ARG A 1 368 ? -52.804 0.625 26.212 1.00 61.66 368 ARG A CA 1
ATOM 2838 C C . ARG A 1 368 ? -53.196 -0.800 26.585 1.00 61.66 368 ARG A C 1
ATOM 2840 O O . ARG A 1 368 ? -53.628 -1.021 27.715 1.00 61.66 368 ARG A O 1
ATOM 2847 N N . ASN A 1 369 ? -53.021 -1.750 25.669 1.00 61.06 369 ASN A N 1
ATOM 2848 C CA . ASN A 1 369 ? -53.419 -3.142 25.868 1.00 61.06 369 ASN A CA 1
ATOM 2849 C C . ASN A 1 369 ? -52.228 -4.040 26.221 1.00 61.06 369 ASN A C 1
ATOM 2851 O O . ASN A 1 369 ? -52.366 -5.263 26.266 1.00 61.06 369 ASN A O 1
ATOM 2855 N N . ASN A 1 370 ? -51.070 -3.445 26.532 1.00 62.84 370 ASN A N 1
ATOM 2856 C CA . ASN A 1 370 ? -49.855 -4.188 26.806 1.00 62.84 370 ASN A CA 1
ATOM 2857 C C . ASN A 1 370 ? -49.989 -5.033 28.094 1.00 62.84 370 ASN A C 1
ATOM 2859 O O . ASN A 1 370 ? -50.132 -4.480 29.193 1.00 62.84 370 ASN A O 1
ATOM 2863 N N . PRO A 1 371 ? -49.869 -6.371 28.006 1.00 65.56 371 PRO A N 1
ATOM 2864 C CA . PRO A 1 371 ? -50.051 -7.271 29.145 1.00 65.56 371 PRO A CA 1
ATOM 2865 C C . PRO A 1 371 ? -48.903 -7.230 30.172 1.00 65.56 371 PRO A C 1
ATOM 2867 O O . PRO A 1 371 ? -48.960 -7.951 31.164 1.00 65.56 371 PRO A O 1
ATOM 2870 N N . SER A 1 372 ? -47.858 -6.417 29.956 1.00 67.00 372 SER A N 1
ATOM 2871 C CA . SER A 1 372 ? -46.680 -6.300 30.834 1.00 67.00 372 SER A CA 1
ATOM 2872 C C . SER A 1 372 ? -46.007 -7.651 31.115 1.00 67.00 372 SER A C 1
ATOM 2874 O O . SER A 1 372 ? -45.664 -7.979 32.251 1.00 67.00 372 SER A O 1
ATOM 2876 N N . GLN A 1 373 ? -45.837 -8.455 30.061 1.00 68.94 373 GLN A N 1
ATOM 2877 C CA . GLN A 1 373 ? -45.225 -9.782 30.148 1.00 68.94 373 GLN A CA 1
ATOM 2878 C C . GLN A 1 373 ? -43.809 -9.746 30.742 1.00 68.94 373 GLN A C 1
ATOM 2880 O O . GLN A 1 373 ? -43.032 -8.814 30.524 1.00 68.94 373 GLN A O 1
ATOM 2885 N N . HIS A 1 374 ? -43.461 -10.815 31.460 1.00 71.81 374 HIS A N 1
ATOM 2886 C CA . HIS A 1 374 ? -42.122 -11.011 32.003 1.00 71.81 374 HIS A CA 1
ATOM 2887 C C . HIS A 1 374 ? -41.179 -11.602 30.955 1.00 71.81 374 HIS A C 1
ATOM 2889 O O . HIS A 1 374 ? -41.395 -12.712 30.471 1.00 71.81 374 HIS A O 1
ATOM 2895 N N . TYR A 1 375 ? -40.092 -10.882 30.681 1.00 74.06 375 TYR A N 1
ATOM 2896 C CA . TYR A 1 375 ? -38.998 -11.330 29.820 1.00 74.06 375 TYR A CA 1
ATOM 2897 C C . TYR A 1 375 ? -37.782 -11.735 30.653 1.00 74.06 375 TYR A C 1
ATOM 2899 O O . TYR A 1 375 ? -37.644 -11.338 31.812 1.00 74.06 375 TYR A O 1
ATOM 2907 N N . ARG A 1 376 ? -36.882 -12.533 30.081 1.00 75.19 376 ARG A N 1
ATOM 2908 C CA . ARG A 1 376 ? -35.626 -12.938 30.730 1.00 75.19 376 ARG A CA 1
ATOM 2909 C C . ARG A 1 376 ? -34.450 -12.874 29.765 1.00 75.19 376 ARG A C 1
ATOM 2911 O O . ARG A 1 376 ? -34.622 -13.075 28.567 1.00 75.19 376 ARG A O 1
ATOM 2918 N N . LEU A 1 377 ? -33.254 -12.685 30.317 1.00 70.12 377 LEU A N 1
ATOM 2919 C CA . LEU A 1 377 ? -31.991 -12.825 29.594 1.00 70.12 377 LEU A CA 1
ATOM 2920 C C . LEU A 1 377 ? -31.060 -13.741 30.401 1.00 70.12 377 LEU A C 1
ATOM 2922 O O . LEU A 1 377 ? -30.593 -13.390 31.494 1.00 70.12 377 LEU A O 1
ATOM 2926 N N . GLY A 1 378 ? -30.862 -14.961 29.898 1.00 69.00 378 GLY A N 1
ATOM 2927 C CA . GLY A 1 378 ? -30.190 -16.041 30.621 1.00 69.00 378 GLY A CA 1
ATOM 2928 C C . GLY A 1 378 ? -30.987 -16.523 31.843 1.00 69.00 378 GLY A C 1
ATOM 2929 O O . GLY A 1 378 ? -32.200 -16.708 31.779 1.00 69.00 378 GLY A O 1
ATOM 2930 N N . GLN A 1 379 ? -30.313 -16.734 32.981 1.00 57.75 379 GLN A N 1
ATOM 2931 C CA . GLN A 1 379 ? -30.938 -17.201 34.237 1.00 57.75 379 GLN A CA 1
ATOM 2932 C C . GLN A 1 379 ? -31.633 -16.088 35.050 1.00 57.75 379 GLN A C 1
ATOM 2934 O O . GLN A 1 379 ? -32.121 -16.334 36.150 1.00 57.75 379 GLN A O 1
ATOM 2939 N N . SER A 1 380 ? -31.650 -14.847 34.555 1.00 53.91 380 SER A N 1
ATOM 2940 C CA . SER A 1 380 ? -32.145 -13.684 35.298 1.00 53.91 380 SER A CA 1
ATOM 2941 C C . SER A 1 380 ? -33.427 -13.148 34.661 1.00 53.91 380 SER A C 1
ATOM 2943 O O . SER A 1 380 ? -33.415 -12.725 33.506 1.00 53.91 380 SER A O 1
ATOM 2945 N N . GLY A 1 381 ? -34.528 -13.155 35.417 1.00 54.16 381 GLY A N 1
ATOM 2946 C CA . GLY A 1 381 ? -35.780 -12.520 35.004 1.00 54.16 381 GLY A CA 1
ATOM 2947 C C . GLY A 1 381 ? -35.659 -10.995 35.010 1.00 54.16 381 GLY A C 1
ATOM 2948 O O . GLY A 1 381 ? -35.067 -10.420 35.925 1.00 54.16 381 GLY A O 1
ATOM 2949 N N . TRP A 1 382 ? -36.202 -10.340 33.989 1.00 64.12 382 TRP A N 1
ATOM 2950 C CA . TRP A 1 382 ? -36.284 -8.887 33.907 1.00 64.12 382 TRP A CA 1
ATOM 2951 C C . TRP A 1 382 ? -37.547 -8.409 34.624 1.00 64.12 382 TRP A C 1
ATOM 2953 O O . TRP A 1 382 ? -38.636 -8.968 34.468 1.00 64.12 382 TRP A O 1
ATOM 2963 N N . LYS A 1 383 ? -37.400 -7.364 35.439 1.00 46.66 383 LYS A N 1
ATOM 2964 C CA . LYS A 1 383 ? -38.540 -6.608 35.962 1.00 46.66 383 LYS A CA 1
ATOM 2965 C C . LYS A 1 383 ? -38.823 -5.466 34.990 1.00 46.66 383 LYS A C 1
ATOM 2967 O O . LYS A 1 383 ? -37.876 -4.865 34.482 1.00 46.66 383 LYS A O 1
ATOM 2972 N N . ALA A 1 384 ? -40.098 -5.167 34.745 1.00 50.34 384 ALA A N 1
ATOM 2973 C CA . ALA A 1 384 ? -40.485 -3.949 34.040 1.00 50.34 384 ALA A CA 1
ATOM 2974 C C . ALA A 1 384 ? -39.808 -2.751 34.721 1.00 50.34 384 ALA A C 1
ATOM 2976 O O . ALA A 1 384 ? -39.825 -2.640 35.954 1.00 50.34 384 ALA A O 1
ATOM 2977 N N . ALA A 1 385 ? -39.139 -1.907 33.941 1.00 51.62 385 ALA A N 1
ATOM 2978 C CA . ALA A 1 385 ? -38.464 -0.757 34.512 1.00 51.62 385 ALA A CA 1
ATOM 2979 C C . ALA A 1 385 ? -39.488 0.319 34.878 1.00 51.62 385 ALA A C 1
ATOM 2981 O O . ALA A 1 385 ? -40.413 0.598 34.119 1.00 51.62 385 ALA A O 1
ATOM 2982 N N . LEU A 1 386 ? -39.296 0.963 36.034 1.00 49.34 386 LEU A N 1
ATOM 2983 C CA . LEU A 1 386 ? -39.976 2.224 36.323 1.00 49.34 386 LEU A CA 1
ATOM 2984 C C . LEU A 1 386 ? -39.570 3.226 35.239 1.00 49.34 386 LEU A C 1
ATOM 2986 O O . LEU A 1 386 ? -38.376 3.475 35.057 1.00 49.34 386 LEU A O 1
ATOM 2990 N N . TRP A 1 387 ? -40.552 3.805 34.548 1.00 46.50 387 TRP A N 1
ATOM 2991 C CA . TRP A 1 387 ? -40.343 4.670 33.384 1.00 46.50 387 TRP A CA 1
ATOM 2992 C C . TRP A 1 387 ? -39.286 5.768 33.610 1.00 46.50 387 TRP A C 1
ATOM 2994 O O . TRP A 1 387 ? -38.456 6.040 32.740 1.00 46.50 387 TRP A O 1
ATOM 3004 N N . LYS A 1 388 ? -39.233 6.319 34.833 1.00 43.88 388 LYS A N 1
ATOM 3005 C CA . LYS A 1 388 ? -38.242 7.319 35.277 1.00 43.88 388 LYS A CA 1
ATOM 3006 C C . LYS A 1 388 ? -36.785 6.893 35.022 1.00 43.88 388 LYS A C 1
ATOM 3008 O O . LYS A 1 388 ? -35.928 7.723 34.728 1.00 43.88 388 LYS A O 1
ATOM 3013 N N . ARG A 1 389 ? -36.485 5.592 35.123 1.00 44.38 389 ARG A N 1
ATOM 3014 C CA . ARG A 1 389 ? -35.133 5.026 34.974 1.00 44.38 389 ARG A CA 1
ATOM 3015 C C . ARG A 1 389 ? -34.811 4.633 33.526 1.00 44.38 389 ARG A C 1
ATOM 3017 O O . ARG A 1 389 ? -33.652 4.740 33.129 1.00 44.38 389 ARG A O 1
ATOM 3024 N N . ALA A 1 390 ? -35.826 4.258 32.746 1.00 43.12 390 ALA A N 1
ATOM 3025 C CA . ALA A 1 390 ? -35.697 3.911 31.330 1.00 43.12 390 ALA A CA 1
ATOM 3026 C C . ALA A 1 390 ? -35.483 5.157 30.459 1.00 43.12 390 ALA A C 1
ATOM 3028 O O . ALA A 1 390 ? -34.607 5.176 29.594 1.00 43.12 390 ALA A O 1
ATOM 3029 N N . TRP A 1 391 ? -36.211 6.243 30.743 1.00 47.31 391 TRP A N 1
ATOM 3030 C CA . TRP A 1 391 ? -36.121 7.468 29.947 1.00 47.31 391 TRP A CA 1
ATOM 3031 C C . TRP A 1 391 ? -34.824 8.256 30.179 1.00 47.31 391 TRP A C 1
ATOM 3033 O O . TRP A 1 391 ? -34.278 8.828 29.235 1.00 47.31 391 TRP A O 1
ATOM 3043 N N . ARG A 1 392 ? -34.246 8.220 31.393 1.00 45.06 392 ARG A N 1
ATOM 3044 C CA . ARG A 1 392 ? -32.899 8.780 31.641 1.00 45.06 392 ARG A CA 1
ATOM 3045 C C . ARG A 1 392 ? -31.847 8.161 30.712 1.00 45.06 392 ARG A C 1
ATOM 3047 O O . ARG A 1 392 ? -31.020 8.892 30.177 1.00 45.06 392 ARG A O 1
ATOM 3054 N N . CYS A 1 393 ? -31.925 6.853 30.469 1.00 41.50 393 CYS A N 1
ATOM 3055 C CA . CYS A 1 393 ? -31.042 6.125 29.551 1.00 41.50 393 CYS A CA 1
ATOM 3056 C C . CYS A 1 393 ? -31.314 6.449 28.067 1.00 41.50 393 CYS A C 1
ATOM 3058 O O . CYS A 1 393 ? -30.424 6.345 27.232 1.00 41.50 393 CYS A O 1
ATOM 3060 N N . TRP A 1 394 ? -32.534 6.879 27.734 1.00 42.31 394 TRP A N 1
ATOM 3061 C CA . TRP A 1 394 ? -32.912 7.334 26.391 1.00 42.31 394 TRP A CA 1
ATOM 3062 C C . TRP A 1 394 ? -32.467 8.783 26.106 1.00 42.31 394 TRP A C 1
ATOM 3064 O O . TRP A 1 394 ? -32.215 9.145 24.959 1.00 42.31 394 TRP A O 1
ATOM 3074 N N . SER A 1 395 ? -32.347 9.612 27.150 1.00 43.56 395 SER A N 1
ATOM 3075 C CA . SER A 1 395 ? -32.093 11.058 27.047 1.00 43.56 395 SER A CA 1
ATOM 3076 C C . SER A 1 395 ? -30.640 11.465 26.746 1.00 43.56 395 SER A C 1
ATOM 3078 O O . SER A 1 395 ? -30.415 12.580 26.271 1.00 43.56 395 SER A O 1
ATOM 3080 N N . THR A 1 396 ? -29.664 10.574 26.948 1.00 42.59 396 THR A N 1
ATOM 3081 C CA . THR A 1 396 ? -28.218 10.823 26.758 1.00 42.59 396 THR A CA 1
ATOM 3082 C C . THR A 1 396 ? -27.793 11.099 25.310 1.00 42.59 396 THR A C 1
ATOM 3084 O O . THR A 1 396 ? -26.667 11.520 25.082 1.00 42.59 396 THR A O 1
ATOM 3087 N N . VAL A 1 397 ? -28.685 10.930 24.328 1.00 40.56 397 VAL A N 1
ATOM 3088 C CA . VAL A 1 397 ? -28.406 11.176 22.897 1.00 40.56 397 VAL A CA 1
ATOM 3089 C C . VAL A 1 397 ? -28.869 12.576 22.437 1.00 40.56 397 VAL A C 1
ATOM 3091 O O . VAL A 1 397 ? -28.675 12.952 21.288 1.00 40.56 397 VAL A O 1
ATOM 3094 N N . THR A 1 398 ? -29.470 13.391 23.315 1.00 47.09 398 THR A N 1
ATOM 3095 C CA . THR A 1 398 ? -30.131 14.656 22.909 1.00 47.09 398 THR A CA 1
ATOM 3096 C C . THR A 1 398 ? -29.315 15.939 23.123 1.00 47.09 398 THR A C 1
ATOM 3098 O O . THR A 1 398 ? -29.816 17.029 22.857 1.00 47.09 398 THR A O 1
ATOM 3101 N N . GLU A 1 399 ? -28.053 15.845 23.550 1.00 44.28 399 GLU A N 1
ATOM 3102 C CA . GLU A 1 399 ? -27.238 17.021 23.910 1.00 44.28 399 GLU A CA 1
ATOM 3103 C C . GLU A 1 399 ? -26.663 17.799 22.702 1.00 44.28 399 GLU A C 1
ATOM 3105 O O . GLU A 1 399 ? -26.213 18.926 22.873 1.00 44.28 399 GLU A O 1
ATOM 3110 N N . SER A 1 400 ? -26.753 17.275 21.469 1.00 45.94 400 SER A N 1
ATOM 3111 C CA . SER A 1 400 ? -26.170 17.886 20.252 1.00 45.94 400 SER A CA 1
ATOM 3112 C C . SER A 1 400 ? -27.179 18.232 19.139 1.00 45.94 400 SER A C 1
ATOM 3114 O O . SER A 1 400 ? -26.810 18.394 17.974 1.00 45.94 400 SER A O 1
ATOM 3116 N N . VAL A 1 401 ? -28.470 18.370 19.464 1.00 52.00 401 VAL A N 1
ATOM 3117 C CA . VAL A 1 401 ? -29.531 18.601 18.462 1.00 52.00 401 VAL A CA 1
ATOM 3118 C C . VAL A 1 401 ? -29.465 20.030 17.868 1.00 52.00 401 VAL A C 1
ATOM 3120 O O . VAL A 1 401 ? -29.459 21.018 18.616 1.00 52.00 401 VAL A O 1
ATOM 3123 N N . PRO A 1 402 ? -29.488 20.207 16.529 1.00 51.50 402 PRO A N 1
ATOM 3124 C CA . PRO A 1 402 ? -29.580 21.522 15.885 1.00 51.50 402 PRO A CA 1
ATOM 3125 C C . PRO A 1 402 ? -30.840 22.303 16.296 1.00 51.50 402 PRO A C 1
ATOM 3127 O O . PRO A 1 402 ? -31.920 21.739 16.436 1.00 51.50 402 PRO A O 1
ATOM 3130 N N . ARG A 1 403 ? -30.741 23.636 16.436 1.00 52.72 403 ARG A N 1
ATOM 3131 C CA . ARG A 1 403 ? -31.841 24.514 16.920 1.00 52.72 403 ARG A CA 1
ATOM 3132 C C . ARG A 1 403 ? -33.147 24.350 16.127 1.00 52.72 403 ARG A C 1
ATOM 3134 O O . ARG A 1 403 ? -34.228 24.495 16.687 1.00 52.72 403 ARG A O 1
ATOM 3141 N N . LYS A 1 404 ? -33.026 24.022 14.839 1.00 54.88 404 LYS A N 1
ATOM 3142 C CA . LYS A 1 404 ? -34.138 23.779 13.910 1.00 54.88 404 LYS A CA 1
ATOM 3143 C C . LYS A 1 404 ? -34.954 22.516 14.227 1.00 54.88 404 LYS A C 1
ATOM 3145 O O . LYS A 1 404 ? -36.146 22.499 13.946 1.00 54.88 404 LYS A O 1
ATOM 3150 N N . ASP A 1 405 ? -34.350 21.517 14.870 1.00 52.97 405 ASP A N 1
ATOM 3151 C CA . ASP A 1 405 ? -34.962 20.199 15.093 1.00 52.97 405 ASP A CA 1
ATOM 3152 C C . ASP A 1 405 ? -35.531 20.049 16.519 1.00 52.97 405 ASP A C 1
ATOM 3154 O O . ASP A 1 405 ? -36.297 19.126 16.791 1.00 52.97 405 ASP A O 1
ATOM 3158 N N . VAL A 1 406 ? -35.233 20.998 17.423 1.00 60.22 406 VAL A N 1
ATOM 3159 C CA . VAL A 1 406 ? -35.697 20.992 18.826 1.00 60.22 406 VAL A CA 1
ATOM 3160 C C . VAL A 1 406 ? -37.220 20.937 18.913 1.00 60.22 406 VAL A C 1
ATOM 3162 O O . VAL A 1 406 ? -37.754 20.134 19.665 1.00 60.22 406 VAL A O 1
ATOM 3165 N N . LYS A 1 407 ? -37.934 21.731 18.106 1.00 59.88 407 LYS A N 1
ATOM 3166 C CA . LYS A 1 407 ? -39.407 21.748 18.120 1.00 59.88 407 LYS A CA 1
ATOM 3167 C C . LYS A 1 407 ? -40.008 20.416 17.670 1.00 59.88 407 LYS A C 1
ATOM 3169 O O . LYS A 1 407 ? -41.002 19.974 18.232 1.00 59.88 407 LYS A O 1
ATOM 3174 N N . VAL A 1 408 ? -39.396 19.774 16.676 1.00 56.00 408 VAL A N 1
ATOM 3175 C CA . VAL A 1 408 ? -39.851 18.478 16.154 1.00 56.00 408 VAL A CA 1
ATOM 3176 C C . VAL A 1 408 ? -39.617 17.381 17.191 1.00 56.00 408 VAL A C 1
ATOM 3178 O O . VAL A 1 408 ? -40.516 16.588 17.457 1.00 56.00 408 VAL A O 1
ATOM 3181 N N . LEU A 1 409 ? -38.449 17.368 17.835 1.00 53.28 409 LEU A N 1
ATOM 3182 C CA . LEU A 1 409 ? -38.137 16.393 18.880 1.00 53.28 409 LEU A CA 1
ATOM 3183 C C . LEU A 1 409 ? -38.917 16.636 20.177 1.00 53.28 409 LEU A C 1
ATOM 3185 O O . LEU A 1 409 ? -39.230 15.673 20.873 1.00 53.28 409 LEU A O 1
ATOM 3189 N N . GLU A 1 410 ? -39.295 17.879 20.482 1.00 65.25 410 GLU A N 1
ATOM 3190 C CA . GLU A 1 410 ? -40.160 18.187 21.627 1.00 65.25 410 GLU A CA 1
ATOM 3191 C C . GLU A 1 410 ? -41.570 17.619 21.402 1.00 65.25 410 GLU A C 1
ATOM 3193 O O . GLU A 1 410 ? -42.160 17.047 22.316 1.00 65.25 410 GLU A O 1
ATOM 3198 N N . CYS A 1 411 ? -42.080 17.666 20.163 1.00 59.84 411 CYS A N 1
ATOM 3199 C CA . CYS A 1 411 ? -43.326 16.988 19.792 1.00 59.84 411 CYS A CA 1
ATOM 3200 C C . CYS A 1 411 ? -43.219 15.461 19.923 1.00 59.84 411 CYS A C 1
ATOM 3202 O O . CYS A 1 411 ? -44.171 14.819 20.362 1.00 59.84 411 CYS A O 1
ATOM 3204 N N . VAL A 1 412 ? -42.067 14.872 19.583 1.00 56.53 412 VAL A N 1
ATOM 3205 C CA . VAL A 1 412 ? -41.815 13.432 19.771 1.00 56.53 412 VAL A CA 1
ATOM 3206 C C . VAL A 1 412 ? -41.752 13.074 21.258 1.00 56.53 412 VAL A C 1
ATOM 3208 O O . VAL A 1 412 ? -42.348 12.078 21.659 1.00 56.53 412 VAL A O 1
ATOM 3211 N N . GLN A 1 413 ? -41.090 13.890 22.086 1.00 57.84 413 GLN A N 1
ATOM 3212 C CA . GLN A 1 413 ? -41.029 13.692 23.537 1.00 57.84 413 GLN A CA 1
ATOM 3213 C C . GLN A 1 413 ? -42.424 13.761 24.165 1.00 57.84 413 GLN A C 1
ATOM 3215 O O . GLN A 1 413 ? -42.779 12.867 24.927 1.00 57.84 413 GLN A O 1
ATOM 3220 N N . ARG A 1 414 ? -43.230 14.760 23.784 1.00 63.59 414 ARG A N 1
ATOM 3221 C CA . ARG A 1 414 ? -44.629 14.893 24.208 1.00 63.59 414 ARG A CA 1
ATOM 3222 C C . ARG A 1 414 ? -45.476 13.700 23.785 1.00 63.59 414 ARG A C 1
ATOM 3224 O O . ARG A 1 414 ? -46.202 13.131 24.591 1.00 63.59 414 ARG A O 1
ATOM 3231 N N . ARG A 1 415 ? -45.348 13.260 22.533 1.00 60.16 415 ARG A N 1
ATOM 3232 C CA . ARG A 1 415 ? -46.133 12.122 22.051 1.00 60.16 415 ARG A CA 1
ATOM 3233 C C . ARG A 1 415 ? -45.728 10.812 22.724 1.00 60.16 415 ARG A C 1
ATOM 3235 O O . ARG A 1 415 ? -46.582 9.975 22.983 1.00 60.16 415 ARG A O 1
ATOM 3242 N N . ALA A 1 416 ? -44.444 10.636 23.028 1.00 55.62 416 ALA A N 1
ATOM 3243 C CA . ALA A 1 416 ? -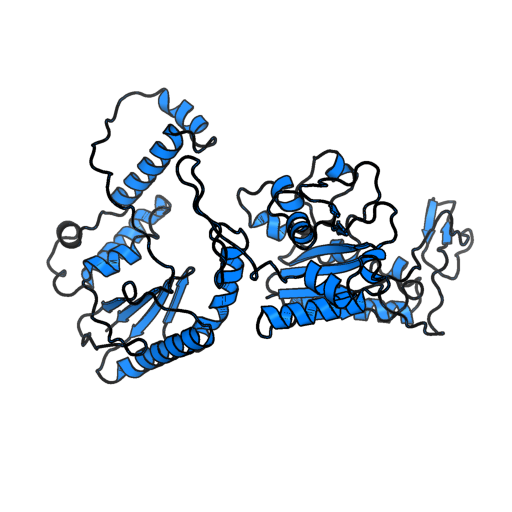43.955 9.480 23.769 1.00 55.62 416 ALA A CA 1
ATOM 3244 C C . ALA A 1 416 ? -44.426 9.484 25.231 1.00 55.62 416 ALA A C 1
ATOM 3246 O O . ALA A 1 416 ? -44.662 8.410 25.784 1.00 55.62 416 ALA A O 1
ATOM 3247 N N . THR A 1 417 ? -44.590 10.663 25.846 1.00 59.22 417 THR A N 1
ATOM 3248 C CA . THR A 1 417 ? -45.079 10.765 27.225 1.00 59.22 417 THR A CA 1
ATOM 3249 C C . THR A 1 417 ? -46.574 10.520 27.361 1.00 59.22 417 THR A C 1
ATOM 3251 O O . THR A 1 417 ? -46.998 9.887 28.322 1.00 59.22 417 THR A O 1
ATOM 3254 N N . GLU A 1 418 ? -47.351 10.886 26.345 1.00 63.47 418 GLU A N 1
ATOM 3255 C CA . GLU A 1 418 ? -48.784 10.574 26.243 1.00 63.47 418 GLU A CA 1
ATOM 3256 C C . GLU A 1 418 ? -49.088 9.076 26.060 1.00 63.47 418 GLU A C 1
ATOM 3258 O O . GLU A 1 418 ? -50.188 8.630 26.371 1.00 63.47 418 GLU A O 1
ATOM 3263 N N . LEU A 1 419 ? -48.138 8.282 25.551 1.00 56.38 419 LEU A N 1
ATOM 3264 C CA . LEU A 1 419 ? -48.303 6.831 25.365 1.00 56.38 419 LEU A CA 1
ATOM 3265 C C . LEU A 1 419 ? -48.095 6.027 26.662 1.00 56.38 419 LEU A C 1
ATOM 3267 O O . LEU A 1 419 ? -48.231 4.799 26.652 1.00 56.38 419 LEU A O 1
ATOM 3271 N N . MET A 1 420 ? -47.757 6.698 27.768 1.00 60.69 420 MET A N 1
ATOM 3272 C CA . MET A 1 420 ? -47.614 6.083 29.084 1.00 60.69 420 MET A CA 1
ATOM 3273 C C . MET A 1 420 ? -48.966 5.950 29.787 1.00 60.69 420 MET A C 1
ATOM 3275 O O . MET A 1 420 ? -49.766 6.885 29.832 1.00 60.69 420 MET A O 1
ATOM 3279 N N . LYS A 1 421 ? -49.183 4.799 30.426 1.00 50.97 421 LYS A N 1
ATOM 3280 C CA . LYS A 1 421 ? -50.326 4.580 31.317 1.00 50.97 421 LYS A CA 1
ATOM 3281 C C . LYS A 1 421 ? -50.289 5.607 32.467 1.00 50.97 421 LYS A C 1
ATOM 3283 O O . LYS A 1 421 ? -49.218 5.867 33.011 1.00 50.97 421 LYS A O 1
ATOM 3288 N N . ASP A 1 422 ? -51.434 6.200 32.806 1.00 58.41 422 ASP A N 1
ATOM 3289 C CA . ASP A 1 422 ? -51.616 7.191 33.890 1.00 58.41 422 ASP A CA 1
ATOM 3290 C C . ASP A 1 422 ? -50.977 8.590 33.672 1.00 58.41 422 ASP A C 1
ATOM 3292 O O . ASP A 1 422 ? -50.840 9.375 34.619 1.00 58.41 422 ASP A O 1
ATOM 3296 N N . GLN A 1 423 ? -50.593 8.930 32.431 1.00 59.16 423 GLN A N 1
ATOM 3297 C CA . GLN A 1 423 ? -50.111 10.271 32.037 1.00 59.16 423 GLN A CA 1
ATOM 3298 C C . GLN A 1 423 ? -51.113 11.051 31.159 1.00 59.16 423 GLN A C 1
ATOM 3300 O O . GLN A 1 423 ? -50.871 12.210 30.834 1.00 59.16 423 GLN A O 1
ATOM 3305 N N . GLU A 1 424 ? -52.239 10.436 30.787 1.00 55.94 424 GLU A N 1
ATOM 3306 C CA . GLU A 1 424 ? -53.138 10.899 29.714 1.00 55.94 424 GLU A CA 1
ATOM 3307 C C . GLU A 1 424 ? -53.869 12.221 30.009 1.00 55.94 424 GLU A C 1
ATOM 3309 O O . GLU A 1 424 ? -54.119 12.994 29.088 1.00 55.94 424 GLU A O 1
ATOM 3314 N N . GLU A 1 425 ? -54.198 12.491 31.274 1.00 64.31 425 GLU A N 1
ATOM 3315 C CA . GLU A 1 425 ? -54.935 13.700 31.688 1.00 64.31 425 GLU A CA 1
ATOM 3316 C C . GLU A 1 425 ? -54.023 14.822 32.205 1.00 64.31 425 GLU A C 1
ATOM 3318 O O . GLU A 1 425 ? -54.493 15.913 32.524 1.00 64.31 425 GLU A O 1
ATOM 3323 N N . LYS A 1 426 ? -52.715 14.557 32.297 1.00 70.69 426 LYS A N 1
ATOM 3324 C CA . LYS A 1 426 ? -51.728 15.499 32.830 1.00 70.69 426 LYS A CA 1
ATOM 3325 C C . LYS A 1 426 ? -51.256 16.432 31.725 1.00 70.69 426 LYS A C 1
ATOM 3327 O O . LYS A 1 426 ? -51.010 16.004 30.596 1.00 70.69 426 LYS A O 1
ATOM 3332 N N . SER A 1 427 ? -51.094 17.708 32.057 1.00 76.56 427 SER A N 1
ATOM 3333 C CA . SER A 1 427 ? -50.432 18.664 31.170 1.00 76.56 427 SER A CA 1
ATOM 3334 C C . SER A 1 427 ? -49.000 18.213 30.869 1.00 76.56 427 SER A C 1
ATOM 3336 O O . SER A 1 427 ? -48.380 17.488 31.649 1.00 76.56 427 SER A O 1
ATOM 3338 N N . TYR A 1 428 ? -48.447 18.640 29.733 1.00 69.69 428 TYR A N 1
ATOM 3339 C CA . TYR A 1 428 ? -47.080 18.274 29.356 1.00 69.69 428 TYR A CA 1
ATOM 3340 C C . TYR A 1 428 ? -46.063 18.685 30.434 1.00 69.69 428 TYR A C 1
ATOM 3342 O O . TYR A 1 428 ? -45.105 17.967 30.701 1.00 69.69 428 TYR A O 1
ATOM 3350 N N . GLU A 1 429 ? -46.298 19.814 31.097 1.00 69.81 429 GLU A N 1
ATOM 3351 C CA . GLU A 1 429 ? -45.492 20.320 32.201 1.00 69.81 429 GLU A CA 1
ATOM 3352 C C . GLU A 1 429 ? -45.557 19.404 33.436 1.00 69.81 429 GLU A C 1
ATOM 3354 O O . GLU A 1 429 ? -44.511 19.067 33.991 1.00 69.81 429 GLU A O 1
ATOM 3359 N N . GLU A 1 430 ? -46.747 18.929 33.817 1.00 72.50 430 GLU A N 1
ATOM 3360 C CA . GLU A 1 430 ? -46.928 17.971 34.921 1.00 72.50 430 GLU A CA 1
ATOM 3361 C C . GLU A 1 430 ? -46.304 16.608 34.601 1.00 72.50 430 GLU A C 1
ATOM 3363 O O . GLU A 1 430 ? -45.658 16.008 35.461 1.00 72.50 430 GLU A O 1
ATOM 3368 N N . GLN A 1 431 ? -46.428 16.146 33.349 1.00 67.00 431 GLN A N 1
ATOM 3369 C CA . GLN A 1 431 ? -45.744 14.940 32.877 1.00 67.00 431 GLN A CA 1
ATOM 3370 C C . GLN A 1 431 ? -44.222 15.098 33.027 1.00 67.00 431 GLN A C 1
ATOM 3372 O O . GLN A 1 431 ? -43.538 14.204 33.519 1.00 67.00 431 GLN A O 1
ATOM 3377 N N . MET A 1 432 ? -43.662 16.249 32.640 1.00 62.25 432 MET A N 1
ATOM 3378 C CA . MET A 1 432 ? -42.230 16.532 32.778 1.00 62.25 432 MET A CA 1
ATOM 3379 C C . MET A 1 432 ? -41.772 16.590 34.234 1.00 62.25 432 MET A C 1
ATOM 3381 O O . MET A 1 432 ? -40.726 16.028 34.557 1.00 62.25 432 MET A O 1
ATOM 3385 N N . GLU A 1 433 ? -42.543 17.209 35.122 1.00 65.94 433 GLU A N 1
ATOM 3386 C CA . GLU A 1 433 ? -42.204 17.298 36.542 1.00 65.94 433 GLU A CA 1
ATOM 3387 C C . GLU A 1 433 ? -42.247 15.926 37.230 1.00 65.94 433 GLU A C 1
ATOM 3389 O O . GLU A 1 433 ? -41.283 15.525 37.887 1.00 65.94 433 GLU A O 1
ATOM 3394 N N . GLU A 1 434 ? -43.309 15.150 37.011 1.00 64.31 434 GLU A N 1
ATOM 3395 C CA . GLU A 1 434 ? -43.477 13.832 37.624 1.00 64.31 434 GLU A CA 1
ATOM 3396 C C . GLU A 1 434 ? -42.425 12.824 37.138 1.00 64.31 434 GLU A C 1
ATOM 3398 O O . GLU A 1 434 ? -41.951 11.973 37.905 1.00 64.31 434 GLU A O 1
ATOM 3403 N N . LEU A 1 435 ? -42.026 12.938 35.870 1.00 58.00 435 LEU A N 1
ATOM 3404 C CA . LEU A 1 435 ? -40.989 12.116 35.255 1.00 58.00 435 LEU A CA 1
ATOM 3405 C C . LEU A 1 435 ? -39.565 12.633 35.527 1.00 58.00 435 LEU A C 1
ATOM 3407 O O . LEU A 1 435 ? -38.604 11.967 35.132 1.00 58.00 435 LEU A O 1
ATOM 3411 N N . GLU A 1 436 ? -39.421 13.772 36.216 1.00 56.91 436 GLU A N 1
ATOM 3412 C CA . GLU A 1 436 ? -38.157 14.494 36.437 1.00 56.91 436 GLU A CA 1
ATOM 3413 C C . GLU A 1 436 ? -37.400 14.796 35.131 1.00 56.91 436 GLU A C 1
ATOM 3415 O O . GLU A 1 436 ? -36.170 14.696 35.040 1.00 56.91 436 GLU A O 1
ATOM 3420 N N . LEU A 1 437 ? -38.140 15.134 34.081 1.00 54.88 437 LEU A N 1
ATOM 3421 C CA . LEU A 1 437 ? -37.616 15.427 32.761 1.00 54.88 437 LEU A CA 1
ATOM 3422 C C . LEU A 1 437 ? -37.519 16.933 32.543 1.00 54.88 437 LEU A C 1
ATOM 3424 O O . LEU A 1 437 ? -38.431 17.704 32.814 1.00 54.88 437 LEU A O 1
ATOM 3428 N N . PHE A 1 438 ? -36.388 17.364 31.996 1.00 57.50 438 PHE A N 1
ATOM 3429 C CA . PHE A 1 438 ? -36.254 18.717 31.466 1.00 57.50 438 PHE A CA 1
ATOM 3430 C C . PHE A 1 438 ? -36.759 18.759 30.022 1.00 57.50 438 PHE A C 1
ATOM 3432 O O . PHE A 1 438 ? -36.538 17.793 29.286 1.00 57.50 438 PHE A O 1
ATOM 3439 N N . SER A 1 439 ? -37.359 19.873 29.591 1.00 63.91 439 SER A N 1
ATOM 3440 C CA . SER A 1 439 ? -37.601 20.129 28.163 1.00 63.91 439 SER A CA 1
ATOM 3441 C C . SER A 1 439 ? -36.290 20.045 27.376 1.00 63.91 439 SER A C 1
ATOM 3443 O O . SER A 1 439 ? -35.206 20.279 27.933 1.00 63.91 439 SER A O 1
ATOM 3445 N N . LEU A 1 440 ? -36.348 19.714 26.084 1.00 62.69 440 LEU A N 1
ATOM 3446 C CA . LEU A 1 440 ? -35.132 19.636 25.266 1.00 62.69 440 LEU A CA 1
ATOM 3447 C C . LEU A 1 440 ? -34.449 21.004 25.157 1.00 62.69 440 LEU A C 1
ATOM 3449 O O . LEU A 1 440 ? -33.223 21.075 25.094 1.00 62.69 440 LEU A O 1
ATOM 3453 N N . GLU A 1 441 ? -35.215 22.092 25.245 1.00 60.69 441 GLU A N 1
ATOM 3454 C CA . GLU A 1 441 ? -34.695 23.459 25.331 1.00 60.69 441 GLU A CA 1
ATOM 3455 C C . GLU A 1 441 ? -33.831 23.679 26.586 1.00 60.69 441 GLU A C 1
ATOM 3457 O O . GLU A 1 441 ? -32.722 24.209 26.500 1.00 60.69 441 GLU A O 1
ATOM 3462 N N . LYS A 1 442 ? -34.269 23.182 27.750 1.00 60.31 442 LYS A N 1
ATOM 3463 C CA . LYS A 1 442 ? -33.516 23.287 29.009 1.00 60.31 442 LYS A CA 1
ATOM 3464 C C . LYS A 1 442 ? -32.303 22.347 29.052 1.00 60.31 442 LYS A C 1
ATOM 3466 O O . LYS A 1 442 ? -31.280 22.699 29.639 1.00 60.31 442 LYS A O 1
ATOM 3471 N N . ARG A 1 443 ? -32.370 21.177 28.402 1.00 59.78 443 ARG A N 1
ATOM 3472 C CA . ARG A 1 443 ? -31.209 20.274 28.249 1.00 59.78 443 ARG A CA 1
ATOM 3473 C C . ARG A 1 443 ? -30.148 20.859 27.320 1.00 59.78 443 ARG A C 1
ATOM 3475 O O . ARG A 1 443 ? -28.968 20.774 27.639 1.00 59.78 443 ARG A O 1
ATOM 3482 N N . ARG A 1 444 ? -30.559 21.521 26.236 1.00 60.50 444 ARG A N 1
ATOM 3483 C CA . ARG A 1 444 ? -29.649 22.271 25.364 1.00 60.50 444 ARG A CA 1
ATOM 3484 C C . ARG A 1 444 ? -28.945 23.389 26.122 1.00 60.50 444 ARG A C 1
ATOM 3486 O O . ARG A 1 444 ? -27.730 23.485 26.046 1.00 60.50 444 ARG A O 1
ATOM 3493 N N . LEU A 1 445 ? -29.694 24.178 26.893 1.00 52.72 445 LEU A N 1
ATOM 3494 C CA . LEU A 1 445 ? -29.121 25.250 27.705 1.00 52.72 445 LEU A CA 1
ATOM 3495 C C . LEU A 1 445 ? -28.034 24.711 28.651 1.00 52.72 445 LEU A C 1
ATOM 3497 O O . LEU A 1 445 ? -26.982 25.319 28.812 1.00 52.72 445 LEU A O 1
ATOM 3501 N N . ARG A 1 446 ? -28.255 23.527 29.237 1.00 52.28 446 ARG A N 1
ATOM 3502 C CA . ARG A 1 446 ? -27.248 22.830 30.046 1.00 52.28 446 ARG A CA 1
ATOM 3503 C C . ARG A 1 446 ? -26.013 22.424 29.230 1.00 52.28 446 ARG A C 1
ATOM 3505 O O . ARG A 1 446 ? -24.908 22.592 29.736 1.00 52.28 446 ARG A O 1
ATOM 3512 N N . GLY A 1 447 ? -26.189 21.921 28.007 1.00 51.84 447 GLY A N 1
ATOM 3513 C CA . GLY A 1 447 ? -25.091 21.646 27.070 1.00 51.84 447 GLY A CA 1
ATOM 3514 C C . GLY A 1 447 ? -24.274 22.902 26.749 1.00 51.84 447 GLY A C 1
ATOM 3515 O O . GLY A 1 447 ? -23.059 22.901 26.926 1.00 51.84 447 GLY A O 1
ATOM 3516 N N . ASP A 1 448 ? -24.951 24.011 26.433 1.00 51.75 448 ASP A N 1
ATOM 3517 C CA . ASP A 1 448 ? -24.324 25.313 26.169 1.00 51.75 448 ASP A CA 1
ATOM 3518 C C . ASP A 1 448 ? -23.506 25.807 27.392 1.00 51.75 448 ASP A C 1
ATOM 3520 O O . ASP A 1 448 ? -22.402 26.335 27.245 1.00 51.75 448 ASP A O 1
ATOM 3524 N N . PHE A 1 449 ? -23.995 25.585 28.622 1.00 46.66 449 PHE A N 1
ATOM 3525 C CA . PHE A 1 449 ? -23.262 25.906 29.858 1.00 46.66 449 PHE A CA 1
ATOM 3526 C C . PHE A 1 449 ? -22.048 25.001 30.115 1.00 46.66 449 PHE A C 1
ATOM 3528 O O . PHE A 1 449 ? -21.045 25.466 30.662 1.00 46.66 449 PHE A O 1
ATOM 3535 N N . ILE A 1 450 ? -22.116 23.721 29.740 1.00 50.50 450 ILE A N 1
ATOM 3536 C CA . ILE A 1 450 ? -20.983 22.788 29.838 1.00 50.50 450 ILE A CA 1
ATOM 3537 C C . ILE A 1 450 ? -19.884 23.200 28.852 1.00 50.50 450 ILE A C 1
ATOM 3539 O O . ILE A 1 450 ? -18.710 23.249 29.224 1.00 50.50 450 ILE A O 1
ATOM 3543 N N . ASP A 1 451 ? -20.258 23.583 27.633 1.00 46.84 451 ASP A N 1
ATOM 3544 C CA . ASP A 1 451 ? -19.323 24.093 26.630 1.00 46.84 451 ASP A CA 1
ATOM 3545 C C . ASP A 1 451 ? -18.681 25.416 27.065 1.00 46.84 451 ASP A C 1
ATOM 3547 O O . ASP A 1 451 ? -17.464 25.588 26.939 1.00 46.84 451 ASP A O 1
ATOM 3551 N N . LEU A 1 452 ? -19.462 26.319 27.668 1.00 43.94 452 LEU A N 1
ATOM 3552 C CA . LEU A 1 452 ? -18.956 27.550 28.279 1.00 43.94 452 LEU A CA 1
ATOM 3553 C C . LEU A 1 452 ? -17.948 27.254 29.402 1.00 43.94 452 LEU A C 1
ATOM 3555 O O . LEU A 1 452 ? -16.864 27.839 29.434 1.00 43.94 452 LEU A O 1
ATOM 3559 N N . TYR A 1 453 ? -18.265 26.317 30.297 1.00 47.75 453 TYR A N 1
ATOM 3560 C CA . TYR A 1 453 ? -17.367 25.895 31.375 1.00 47.75 453 TYR A CA 1
ATOM 3561 C C . TYR A 1 453 ? -16.047 25.315 30.836 1.00 47.75 453 TYR A C 1
ATOM 3563 O O . TYR A 1 453 ? -14.966 25.664 31.320 1.00 47.75 453 TYR A O 1
ATOM 3571 N N . ASN A 1 454 ? -16.117 24.488 29.791 1.00 43.78 454 ASN A N 1
ATOM 3572 C CA . ASN A 1 454 ? -14.945 23.904 29.135 1.00 43.78 454 ASN A CA 1
ATOM 3573 C C . ASN A 1 454 ? -14.076 24.964 28.434 1.00 43.78 454 ASN A C 1
ATOM 3575 O O . ASN A 1 454 ? -12.844 24.869 28.458 1.00 43.78 454 ASN A O 1
ATOM 3579 N N . CYS A 1 455 ? -14.695 26.008 27.871 1.00 48.12 455 CYS A N 1
ATOM 3580 C CA . CYS A 1 455 ? -13.986 27.169 27.327 1.00 48.12 455 CYS A CA 1
ATOM 3581 C C . CYS A 1 455 ? -13.276 27.973 28.432 1.00 48.12 455 CYS A C 1
ATOM 3583 O O . CYS A 1 455 ? -12.102 28.312 28.287 1.00 48.12 455 CYS A O 1
ATOM 3585 N N . LEU A 1 456 ? -13.944 28.220 29.566 1.00 41.94 456 LEU A N 1
ATOM 3586 C CA . LEU A 1 456 ? -13.395 28.982 30.698 1.00 41.94 456 LEU A CA 1
ATOM 3587 C C . LEU A 1 456 ? -12.226 28.276 31.407 1.00 41.94 456 LEU A C 1
ATOM 3589 O O . LEU A 1 456 ? -11.368 28.937 31.989 1.00 41.94 456 LEU A O 1
ATOM 3593 N N . LYS A 1 457 ? -12.158 26.940 31.353 1.00 49.16 457 LYS A N 1
ATOM 3594 C CA . LYS A 1 457 ? -11.054 26.143 31.921 1.00 49.16 457 LYS A CA 1
ATOM 3595 C C . LYS A 1 457 ? -9.890 25.892 30.949 1.00 49.16 457 LYS A C 1
ATOM 3597 O O . LYS A 1 457 ? -8.963 25.167 31.303 1.00 49.16 457 LYS A O 1
ATOM 3602 N N . GLY A 1 458 ? -9.899 26.510 29.762 1.00 41.53 458 GLY A N 1
ATOM 3603 C CA . GLY A 1 458 ? -8.792 26.454 28.798 1.00 41.53 458 GLY A CA 1
ATOM 3604 C C . GLY A 1 458 ? -8.711 25.163 27.972 1.00 41.53 458 GLY A C 1
ATOM 3605 O O . GLY A 1 458 ? -7.663 24.878 27.397 1.00 41.53 458 GLY A O 1
ATOM 3606 N N . GLY A 1 459 ? -9.795 24.381 27.902 1.00 45.66 459 GLY A N 1
ATOM 3607 C CA . GLY A 1 459 ? -9.841 23.097 27.191 1.00 45.66 459 GLY A CA 1
ATOM 3608 C C . GLY A 1 459 ? -10.082 23.186 25.678 1.00 45.66 459 GLY A C 1
ATOM 3609 O O . GLY A 1 459 ? -9.921 22.182 24.989 1.00 45.66 459 GLY A O 1
ATOM 3610 N N . SER A 1 460 ? -10.442 24.353 25.127 1.00 41.06 460 SER A N 1
ATOM 3611 C CA . SER A 1 460 ? -10.641 24.528 23.680 1.00 41.06 460 SER A CA 1
ATOM 3612 C C . SER A 1 460 ? -10.130 25.894 23.191 1.00 41.06 460 SER A C 1
ATOM 3614 O O . SER A 1 460 ? -10.446 26.937 23.757 1.00 41.06 460 SER A O 1
ATOM 3616 N N . ARG A 1 461 ? -9.309 25.902 22.127 1.00 43.09 461 ARG A N 1
ATOM 3617 C CA . ARG A 1 461 ? -8.789 27.133 21.485 1.00 43.09 461 ARG A CA 1
ATOM 3618 C C . ARG A 1 461 ? -9.752 27.745 20.455 1.00 43.09 461 ARG A C 1
ATOM 3620 O O . ARG A 1 461 ? -9.536 28.872 20.031 1.00 43.09 461 ARG A O 1
ATOM 3627 N N . GLN A 1 462 ? -10.801 27.025 20.045 1.00 40.91 462 GLN A N 1
ATOM 3628 C CA . GLN A 1 462 ? -11.777 27.519 19.059 1.00 40.91 462 GLN A CA 1
ATOM 3629 C C . GLN A 1 462 ? -12.945 28.287 19.696 1.00 40.91 462 GLN A C 1
ATOM 3631 O O . GLN A 1 462 ? -13.441 29.233 19.092 1.00 40.91 462 GLN A O 1
ATOM 3636 N N . GLY A 1 463 ? -13.341 27.968 20.936 1.00 39.19 463 GLY A N 1
ATOM 3637 C CA . GLY A 1 463 ? -14.369 28.735 21.650 1.00 39.19 463 GLY A CA 1
ATOM 3638 C C . GLY A 1 463 ? -13.889 30.119 22.100 1.00 39.19 463 GLY A C 1
ATOM 3639 O O . GLY A 1 463 ? -14.668 31.068 22.138 1.00 39.19 463 GLY A O 1
ATOM 3640 N N . SER A 1 464 ? -12.591 30.277 22.376 1.00 41.09 464 SER A N 1
ATOM 3641 C CA . SER A 1 464 ? -12.038 31.524 22.917 1.00 41.09 464 SER A CA 1
ATOM 3642 C C . SER A 1 464 ? -12.114 32.709 21.948 1.00 41.09 464 SER A C 1
ATOM 3644 O O . SER A 1 464 ? -12.316 33.828 22.403 1.00 41.09 464 SER A O 1
ATOM 3646 N N . GLN A 1 465 ? -12.008 32.494 20.630 1.00 38.16 465 GLN A N 1
ATOM 3647 C CA . GLN A 1 465 ? -12.091 33.586 19.643 1.00 38.16 465 GLN A CA 1
ATOM 3648 C C . GLN A 1 465 ? -13.529 34.067 19.402 1.00 38.16 465 GLN A C 1
ATOM 3650 O O . GLN A 1 465 ? -13.755 35.270 19.287 1.00 38.16 465 GLN A O 1
ATOM 3655 N N . ALA A 1 466 ? -14.505 33.151 19.384 1.00 38.94 466 ALA A N 1
ATOM 3656 C CA . ALA A 1 466 ? -15.920 33.495 19.221 1.00 38.94 466 ALA A CA 1
ATOM 3657 C C . ALA A 1 466 ? -16.484 34.207 20.466 1.00 38.94 466 ALA A C 1
ATOM 3659 O O . ALA A 1 466 ? -17.240 35.170 20.351 1.00 38.94 466 ALA A O 1
ATOM 3660 N N . TRP A 1 467 ? -16.056 33.792 21.663 1.00 40.62 467 TRP A N 1
ATOM 3661 C CA . TRP A 1 467 ? -16.465 34.426 22.916 1.00 40.62 467 TRP A CA 1
ATOM 3662 C C . TRP A 1 467 ? -15.722 35.736 23.213 1.00 40.62 467 TRP A C 1
ATOM 3664 O O . TRP A 1 467 ? -16.317 36.622 23.815 1.00 40.62 467 TRP A O 1
ATOM 3674 N N . GLN A 1 468 ? -14.483 35.931 22.740 1.00 41.09 468 GLN A N 1
ATOM 3675 C CA . GLN A 1 468 ? -13.788 37.228 22.841 1.00 41.09 468 GLN A CA 1
ATOM 3676 C C . GLN A 1 468 ? -14.463 38.341 22.023 1.00 41.09 468 GLN A C 1
ATOM 3678 O O . GLN A 1 468 ? -14.354 39.508 22.392 1.00 41.09 468 GLN A O 1
ATOM 3683 N N . GLN A 1 469 ? -15.188 37.993 20.955 1.00 40.81 469 GLN A N 1
ATOM 3684 C CA . GLN A 1 469 ? -16.028 38.937 20.209 1.00 40.81 469 GLN A CA 1
ATOM 3685 C C . GLN A 1 469 ? -17.388 39.177 20.886 1.00 40.81 469 GLN A C 1
ATOM 3687 O O . GLN A 1 469 ? -17.912 40.284 20.813 1.00 40.81 469 GLN A O 1
ATOM 3692 N N . ALA A 1 470 ? -17.940 38.179 21.585 1.00 40.22 470 ALA A N 1
ATOM 3693 C CA . ALA A 1 470 ? -19.212 38.304 22.306 1.00 40.22 470 ALA A CA 1
ATOM 3694 C C . ALA A 1 470 ? -19.080 39.006 23.676 1.00 40.22 470 ALA A C 1
ATOM 3696 O O . ALA A 1 470 ? -19.996 39.700 24.102 1.00 40.22 470 ALA A O 1
ATOM 3697 N N . ALA A 1 471 ? -17.928 38.883 24.346 1.00 43.31 471 ALA A N 1
ATOM 3698 C CA . ALA A 1 471 ? -17.644 39.461 25.665 1.00 43.31 471 ALA A CA 1
ATOM 3699 C C . ALA A 1 471 ? -17.395 40.986 25.661 1.00 43.31 471 ALA A C 1
ATOM 3701 O O . ALA A 1 471 ? -17.096 41.562 26.704 1.00 43.31 471 ALA A O 1
ATOM 3702 N N . GLN A 1 472 ? -17.529 41.653 24.508 1.00 39.84 472 GLN A N 1
ATOM 3703 C CA . GLN A 1 472 ? -17.634 43.118 24.431 1.00 39.84 472 GLN A CA 1
ATOM 3704 C C . GLN A 1 472 ? -19.068 43.626 24.703 1.00 39.84 472 GLN A C 1
ATOM 3706 O O . GLN A 1 472 ? -19.307 44.830 24.657 1.00 39.84 472 GLN A O 1
ATOM 3711 N N . GLY A 1 473 ? -20.015 42.726 25.001 1.00 36.28 473 GLY A N 1
ATOM 3712 C CA . GLY A 1 473 ? -21.371 43.027 25.462 1.00 36.28 473 GLY A CA 1
ATOM 3713 C C . GLY A 1 473 ? -21.627 42.461 26.863 1.00 36.28 473 GLY A C 1
ATOM 3714 O O . GLY A 1 473 ? -21.165 41.379 27.204 1.00 36.28 473 GLY A O 1
ATOM 3715 N N . ASP A 1 474 ? -22.343 43.234 27.666 1.00 33.62 474 ASP A N 1
ATOM 3716 C CA . ASP A 1 474 ? -22.346 43.271 29.129 1.00 33.62 474 ASP A CA 1
ATOM 3717 C C . ASP A 1 474 ? -23.029 42.097 29.887 1.00 33.62 474 ASP A C 1
ATOM 3719 O O . ASP A 1 474 ? -23.962 41.460 29.400 1.00 33.62 474 ASP A O 1
ATOM 3723 N N . SER A 1 475 ? -22.641 41.964 31.167 1.00 35.00 475 SER A N 1
ATOM 3724 C CA . SER A 1 475 ? -23.344 41.395 32.346 1.00 35.00 475 SER A CA 1
ATOM 3725 C C . SER A 1 475 ? -23.489 39.866 32.600 1.00 35.00 475 SER A C 1
ATOM 3727 O O . SER A 1 475 ? -24.392 39.187 32.127 1.00 35.00 475 SER A O 1
ATOM 3729 N N . GLY A 1 476 ? -22.618 39.367 33.496 1.00 41.22 476 GLY A N 1
ATOM 3730 C CA . GLY A 1 476 ? -22.922 38.703 34.785 1.00 41.22 476 GLY A CA 1
ATOM 3731 C C . GLY A 1 476 ? -23.888 37.508 34.887 1.00 41.22 476 GLY A C 1
ATOM 3732 O O . GLY A 1 476 ? -25.097 37.701 34.891 1.00 41.22 476 GLY A O 1
ATOM 3733 N N . VAL A 1 477 ? -23.362 36.310 35.204 1.00 29.73 477 VAL A N 1
ATOM 3734 C CA . VAL A 1 477 ? -24.117 35.212 35.858 1.00 29.73 477 VAL A CA 1
ATOM 3735 C C . VAL A 1 477 ? -23.212 34.406 36.813 1.00 29.73 477 VAL A C 1
ATOM 3737 O O . VAL A 1 477 ? -22.135 33.951 36.431 1.00 29.73 477 VAL A O 1
ATOM 3740 N N . THR A 1 478 ? -23.657 34.217 38.059 1.00 30.78 478 THR A N 1
ATOM 3741 C CA . THR A 1 478 ? -23.054 33.378 39.116 1.00 30.78 478 THR A CA 1
ATOM 3742 C C . THR A 1 478 ? -23.547 31.921 39.049 1.00 30.78 478 THR A C 1
ATOM 3744 O O . THR A 1 478 ? -24.716 31.668 38.767 1.00 30.78 478 THR A O 1
ATOM 3747 N N . VAL A 1 479 ? -22.672 30.948 39.345 1.00 26.66 479 VAL A N 1
ATOM 3748 C CA . VAL A 1 479 ? -22.965 29.494 39.313 1.00 26.66 479 VAL A CA 1
ATOM 3749 C C . VAL A 1 479 ? -23.240 28.951 40.733 1.00 26.66 479 VAL A C 1
ATOM 3751 O O . VAL A 1 479 ? -22.404 29.176 41.608 1.00 26.66 479 VAL A O 1
ATOM 3754 N N . PRO A 1 480 ? -24.350 28.218 40.991 1.00 28.97 480 PRO A N 1
ATOM 3755 C CA . PRO A 1 480 ? -24.628 27.584 42.289 1.00 28.97 480 PRO A CA 1
ATOM 3756 C C . PRO A 1 480 ? -23.869 26.267 42.546 1.00 28.97 480 PRO A C 1
ATOM 3758 O O . PRO A 1 480 ? -23.556 25.502 41.637 1.00 28.97 480 PRO A O 1
ATOM 3761 N N . GLU A 1 481 ? -23.657 25.977 43.828 1.00 28.05 481 GLU A N 1
ATOM 3762 C CA . GLU A 1 481 ? -22.687 25.028 44.403 1.00 28.05 481 GLU A CA 1
ATOM 3763 C C . GLU A 1 481 ? -23.084 23.526 44.407 1.00 28.05 481 GLU A C 1
ATOM 3765 O O . GLU A 1 481 ? -22.507 22.735 45.148 1.00 28.05 481 GLU A O 1
ATOM 3770 N N . SER A 1 482 ? -24.048 23.062 43.602 1.00 27.42 482 SER A N 1
ATOM 3771 C CA . SER A 1 482 ? -24.621 21.703 43.756 1.00 27.42 482 SER A CA 1
ATOM 3772 C C . SER A 1 482 ? -24.089 20.602 42.819 1.00 27.42 482 SER A C 1
ATOM 3774 O O . SER A 1 482 ? -24.685 19.528 42.735 1.00 27.42 482 SER A O 1
ATOM 3776 N N . ILE A 1 483 ? -22.937 20.781 42.163 1.00 26.56 483 ILE A N 1
ATOM 3777 C CA . ILE A 1 483 ? -22.330 19.742 41.301 1.00 26.56 483 ILE A CA 1
ATOM 3778 C C . ILE A 1 483 ? -21.108 19.112 41.988 1.00 26.56 483 ILE A C 1
ATOM 3780 O O . ILE A 1 483 ? -19.968 19.237 41.553 1.00 26.56 483 ILE A O 1
ATOM 3784 N N . GLN A 1 484 ? -21.354 18.390 43.080 1.00 26.58 484 GLN A N 1
ATOM 3785 C CA . GLN A 1 484 ? -20.428 17.393 43.624 1.00 26.58 484 GLN A CA 1
ATOM 3786 C C . GLN A 1 484 ? -21.222 1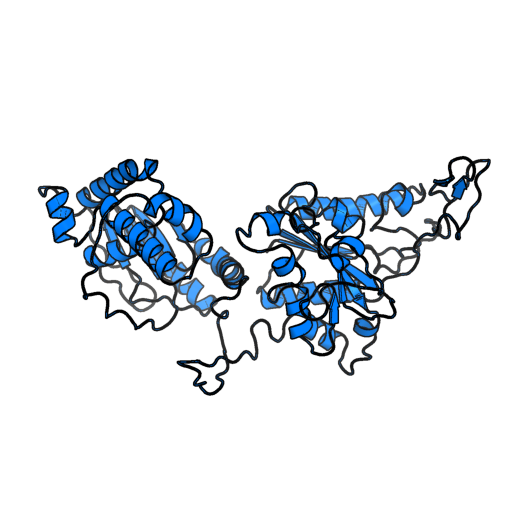6.161 44.055 1.00 26.58 484 GLN A C 1
ATOM 3788 O O . GLN A 1 484 ? -21.664 16.077 45.197 1.00 26.58 484 GLN A O 1
ATOM 3793 N N . LYS A 1 485 ? -21.423 15.216 43.124 1.00 26.50 485 LYS A N 1
ATOM 3794 C CA . LYS A 1 485 ? -21.531 13.759 43.366 1.00 26.50 485 LYS A CA 1
ATOM 3795 C C . LYS A 1 485 ? -21.966 13.039 42.088 1.00 26.50 485 LYS A C 1
ATOM 3797 O O . LYS A 1 485 ? -23.150 12.984 41.782 1.00 26.50 485 LYS A O 1
ATOM 3802 N N . ALA A 1 486 ? -21.001 12.456 41.382 1.00 23.59 486 ALA A N 1
ATOM 3803 C CA . ALA A 1 486 ? -21.183 11.266 40.542 1.00 23.59 486 ALA A CA 1
ATOM 3804 C C . ALA A 1 486 ? -19.805 10.748 40.086 1.00 23.59 486 ALA A C 1
ATOM 3806 O O . ALA A 1 486 ? -19.468 10.790 38.909 1.00 23.59 486 ALA A O 1
ATOM 3807 N N . SER A 1 487 ? -18.975 10.287 41.024 1.00 24.56 487 SER A N 1
ATOM 3808 C CA . SER A 1 487 ? -17.782 9.491 40.709 1.00 24.56 487 SER A CA 1
ATOM 3809 C C . SER A 1 487 ? -18.009 8.067 41.206 1.00 24.56 487 SER A C 1
ATOM 3811 O O . SER A 1 487 ? -17.908 7.797 42.401 1.00 24.56 487 SER A O 1
ATOM 3813 N N . GLY A 1 488 ? -18.364 7.177 40.284 1.00 22.95 488 GLY A N 1
ATOM 3814 C CA . GLY A 1 488 ? -18.592 5.761 40.552 1.00 22.95 488 GLY A CA 1
ATOM 3815 C C . GLY A 1 488 ? -18.999 5.037 39.274 1.00 22.95 488 GLY A C 1
ATOM 3816 O O . GLY A 1 488 ? -20.172 4.734 39.087 1.00 22.95 488 GLY A O 1
ATOM 3817 N N . TYR A 1 489 ? -18.046 4.829 38.365 1.00 24.08 489 TYR A N 1
ATOM 3818 C CA . TYR A 1 489 ? -18.220 3.961 37.199 1.00 24.08 489 TYR A CA 1
ATOM 3819 C C . TYR A 1 489 ? -17.482 2.644 37.463 1.00 24.08 489 TYR A C 1
ATOM 3821 O O . TYR A 1 489 ? -16.255 2.599 37.437 1.00 24.08 489 TYR A O 1
ATOM 3829 N N . GLU A 1 490 ? -18.245 1.585 37.736 1.00 24.86 490 GLU A N 1
ATOM 3830 C CA . GLU A 1 490 ? -17.790 0.193 37.747 1.00 24.86 490 GLU A CA 1
ATOM 3831 C C . GLU A 1 490 ? -18.222 -0.498 36.439 1.00 24.86 490 GLU A C 1
ATOM 3833 O O . GLU A 1 490 ? -19.385 -0.400 36.055 1.00 24.86 490 GLU A O 1
ATOM 3838 N N . GLY A 1 491 ? -17.2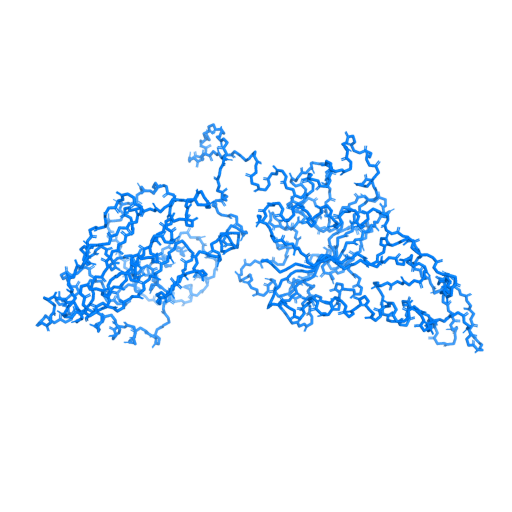81 -1.206 35.797 1.00 26.73 491 GLY A N 1
ATOM 3839 C CA . GLY A 1 491 ? -17.486 -2.368 34.911 1.00 26.73 491 GLY A CA 1
ATOM 3840 C C . GLY A 1 491 ? -18.262 -2.195 33.592 1.00 26.73 491 GLY A C 1
ATOM 3841 O O . GLY A 1 491 ? -19.477 -2.018 33.589 1.00 26.73 491 GLY A O 1
ATOM 3842 N N . TYR A 1 492 ? -17.582 -2.390 32.454 1.00 34.28 492 TYR A N 1
ATOM 3843 C CA . TYR A 1 492 ? -18.210 -2.511 31.129 1.00 34.28 492 TYR A CA 1
ATOM 3844 C C . TYR A 1 492 ? -18.998 -3.820 30.976 1.00 34.28 492 TYR A C 1
ATOM 3846 O O . TYR A 1 492 ? -18.486 -4.903 31.260 1.00 34.28 492 TYR A O 1
ATOM 3854 N N . GLY A 1 493 ? -20.228 -3.717 30.470 1.00 38.03 493 GLY A N 1
ATOM 3855 C CA . GLY A 1 493 ? -21.056 -4.830 30.007 1.00 38.03 493 GLY A CA 1
ATOM 3856 C C . GLY A 1 493 ? -22.075 -4.322 28.986 1.00 38.03 493 GLY A C 1
ATOM 3857 O O . GLY A 1 493 ? -22.468 -3.164 29.067 1.00 38.03 493 GLY A O 1
ATOM 3858 N N . LEU A 1 494 ? -22.491 -5.166 28.038 1.00 37.97 494 LEU A N 1
ATOM 3859 C CA . LEU A 1 494 ? -23.457 -4.803 26.988 1.00 37.97 494 LEU A CA 1
ATOM 3860 C C . LEU A 1 494 ? -24.790 -4.351 27.594 1.00 37.97 494 LEU A C 1
ATOM 3862 O O . LEU A 1 494 ? -25.284 -4.974 28.537 1.00 37.97 494 LEU A O 1
ATOM 3866 N N . GLU A 1 495 ? -25.401 -3.314 27.034 1.00 48.44 495 GLU A N 1
ATOM 3867 C CA . GLU A 1 495 ? -26.681 -2.784 27.496 1.00 48.44 495 GLU A CA 1
ATOM 3868 C C . GLU A 1 495 ? -27.767 -3.025 26.444 1.00 48.44 495 GLU A C 1
ATOM 3870 O O . GLU A 1 495 ? -27.640 -2.623 25.288 1.00 48.44 495 GLU A O 1
ATOM 3875 N N . VAL A 1 496 ? -28.863 -3.676 26.842 1.00 41.41 496 VAL A N 1
ATOM 3876 C CA . VAL A 1 496 ? -30.019 -3.905 25.965 1.00 41.41 496 VAL A CA 1
ATOM 3877 C C . VAL A 1 496 ? -31.250 -3.242 26.561 1.00 41.41 496 VAL A C 1
ATOM 3879 O O . VAL A 1 496 ? -31.679 -3.597 27.658 1.00 41.41 496 VAL A O 1
ATOM 3882 N N . ASN A 1 497 ? -31.832 -2.295 25.828 1.00 51.25 497 ASN A N 1
ATOM 3883 C CA . ASN A 1 497 ? -33.063 -1.607 26.214 1.00 51.25 497 ASN A CA 1
ATOM 3884 C C . ASN A 1 497 ? -34.180 -1.978 25.241 1.00 51.25 497 ASN A C 1
ATOM 3886 O O . ASN A 1 497 ? -34.050 -1.765 24.043 1.00 51.25 497 ASN A O 1
ATOM 3890 N N . MET A 1 498 ? -35.277 -2.532 25.739 1.00 49.59 498 MET A N 1
ATOM 3891 C CA . MET A 1 498 ? -36.354 -3.054 24.900 1.00 49.59 498 MET A CA 1
ATOM 3892 C C . MET A 1 498 ? -37.598 -2.180 25.002 1.00 49.59 498 MET A C 1
ATOM 3894 O O . MET A 1 498 ? -38.014 -1.874 26.120 1.00 49.59 498 MET A O 1
ATOM 3898 N N . ALA A 1 499 ? -38.221 -1.844 23.874 1.00 47.19 499 ALA A N 1
ATOM 3899 C CA . ALA A 1 499 ? -39.553 -1.254 23.849 1.00 47.19 499 ALA A CA 1
ATOM 3900 C C . ALA A 1 499 ? -40.574 -2.286 23.346 1.00 47.19 499 ALA A C 1
ATOM 3902 O O . ALA A 1 499 ? -40.461 -2.845 22.260 1.00 47.19 499 ALA A O 1
ATOM 3903 N N . VAL A 1 500 ? -41.581 -2.581 24.158 1.00 50.16 500 VAL A N 1
ATOM 3904 C CA . VAL A 1 500 ? -42.628 -3.553 23.832 1.00 50.16 500 VAL A CA 1
ATOM 3905 C C . VAL A 1 500 ? -43.890 -2.764 23.547 1.00 50.16 500 VAL A C 1
ATOM 3907 O O . VAL A 1 500 ? -44.469 -2.227 24.478 1.00 50.16 500 VAL A O 1
ATOM 3910 N N . LEU A 1 501 ? -44.298 -2.659 22.288 1.00 45.66 501 LEU A N 1
ATOM 3911 C CA . LEU A 1 501 ? -45.499 -1.931 21.865 1.00 45.66 501 LEU A CA 1
ATOM 3912 C C . LEU A 1 501 ? -46.720 -2.862 21.930 1.00 45.66 501 LEU A C 1
ATOM 3914 O O . LEU A 1 501 ? -46.582 -4.038 21.606 1.00 45.66 501 LEU A O 1
ATOM 3918 N N . GLY A 1 502 ? -47.893 -2.367 22.326 1.00 37.59 502 GLY A N 1
ATOM 3919 C CA . GLY A 1 502 ? -49.158 -3.115 22.317 1.00 37.59 502 GLY A CA 1
ATOM 3920 C C . GLY A 1 502 ? -50.383 -2.243 22.529 1.00 37.59 502 GLY A C 1
ATOM 3921 O O . GLY A 1 502 ? -50.321 -1.024 22.249 1.00 37.59 502 GLY A O 1
#

Organism: NCBI:txid364589

Sequence (502 aa):
MNLILSVPHGGSMEPKDIPDREAACWDAKTSSCIFSHDCPPGSIQSSKECKVSTNQDRYTIEVAQALAEEIKSITHGFFPHIIINHLQRFKMDANREKEEACFGIPQAEQAWEDYMGFLTTAKSQMSGGLILDIHGQAHPERWIELGYTLSKTSLNSGVFSALNSSISHLASQLVNVSSETLIAGNRSLGKYIEEQNKSYVCVPSPSNPSPNNGNYYSGGYITKTFGSRSSGTIDAIQLELPQWLSSGEAGWSWLGQVHCLLGKKLLDGQAQRVVMNGVKSSWHPVTSGVLQGLLMGPVLFNILIDDLDKEIKCTKSKFTDHSKLDGNVDLLESGKPLQRDLDRLDQWAKANSMKFNKARCQVLPLGRNNPSQHYRLGQSGWKAALWKRAWRCWSTVTESVPRKDVKVLECVQRRATELMKDQEEKSYEEQMEELELFSLEKRRLRGDFIDLYNCLKGGSRQGSQAWQQAAQGDSGVTVPESIQKASGYEGYGLEVNMAVLG

Nearest PDB structures (foldseek):
  8ibz-assembly1_C  TM=5.656E-01  e=5.897E-02  Bombyx mori